Protein AF-A0A1V5F8T9-F1 (afdb_monomer_lite)

Radius of gyration: 28.04 Å; chains: 1; bounding box: 69×60×97 Å

Structure (mmCIF, N/CA/C/O backbone):
data_AF-A0A1V5F8T9-F1
#
_entry.id   AF-A0A1V5F8T9-F1
#
loop_
_atom_site.group_PDB
_atom_site.id
_atom_site.type_symbol
_atom_site.label_atom_id
_atom_site.label_alt_id
_atom_site.label_comp_id
_atom_site.label_asym_id
_atom_site.label_entity_id
_atom_site.label_seq_id
_atom_site.pdbx_PDB_ins_code
_atom_site.Cartn_x
_atom_site.Cartn_y
_atom_site.Cartn_z
_atom_site.occupancy
_atom_site.B_iso_or_equiv
_atom_site.auth_seq_id
_atom_site.auth_comp_id
_atom_site.auth_asym_id
_atom_site.auth_atom_id
_atom_site.pdbx_PDB_model_num
ATOM 1 N N . MET A 1 1 ? 28.424 -32.397 -33.883 1.00 34.91 1 MET A N 1
ATOM 2 C CA . MET A 1 1 ? 29.569 -32.365 -32.938 1.00 34.91 1 MET A CA 1
ATOM 3 C C . MET A 1 1 ? 29.820 -30.960 -32.358 1.00 34.91 1 MET A C 1
ATOM 5 O O . MET A 1 1 ? 30.896 -30.727 -31.831 1.00 34.91 1 MET A O 1
ATOM 9 N N . ALA A 1 2 ? 28.837 -30.046 -32.395 1.00 32.03 2 ALA A N 1
ATOM 10 C CA . ALA A 1 2 ? 28.971 -28.659 -31.922 1.00 32.03 2 ALA A CA 1
ATOM 11 C C . ALA A 1 2 ? 28.186 -28.364 -30.618 1.00 32.03 2 ALA A C 1
ATOM 13 O O . ALA A 1 2 ? 28.112 -27.221 -30.190 1.00 32.03 2 ALA A O 1
ATOM 14 N N . ASP A 1 3 ? 27.638 -29.386 -29.945 1.00 40.97 3 ASP A N 1
ATOM 15 C CA . ASP A 1 3 ? 26.704 -29.214 -28.814 1.00 40.97 3 ASP A CA 1
ATOM 16 C C . ASP A 1 3 ? 27.325 -29.214 -27.409 1.00 40.97 3 ASP A C 1
ATOM 18 O O . ASP A 1 3 ? 26.612 -29.132 -26.406 1.00 40.97 3 ASP A O 1
ATOM 22 N N . GLN A 1 4 ? 28.648 -29.264 -27.279 1.00 45.25 4 GLN A N 1
ATOM 23 C CA . GLN A 1 4 ? 29.296 -29.418 -25.971 1.00 45.25 4 GLN A CA 1
ATOM 24 C C . GLN A 1 4 ? 30.311 -28.320 -25.651 1.00 45.25 4 GLN A C 1
ATOM 26 O O . GLN A 1 4 ? 31.426 -28.594 -25.224 1.00 45.25 4 GLN A O 1
ATOM 31 N N . ILE A 1 5 ? 29.880 -27.060 -25.702 1.00 49.25 5 ILE A N 1
ATOM 32 C CA . ILE A 1 5 ? 30.153 -26.226 -24.526 1.00 49.25 5 ILE A CA 1
ATOM 33 C C . ILE A 1 5 ? 28.976 -26.469 -23.581 1.00 49.25 5 ILE A C 1
ATOM 35 O O . ILE A 1 5 ? 27.895 -25.896 -23.725 1.00 49.25 5 ILE A O 1
ATOM 39 N N . GLY A 1 6 ? 29.138 -27.476 -22.725 1.00 58.47 6 GLY A N 1
ATOM 40 C CA . GLY A 1 6 ? 28.141 -27.859 -21.735 1.00 58.47 6 GLY A CA 1
ATOM 41 C C . GLY A 1 6 ? 28.184 -26.935 -20.522 1.00 58.47 6 GLY A C 1
ATOM 42 O O . GLY A 1 6 ? 29.248 -26.440 -20.151 1.00 58.47 6 GLY A O 1
ATOM 43 N N . GLU A 1 7 ? 27.031 -26.775 -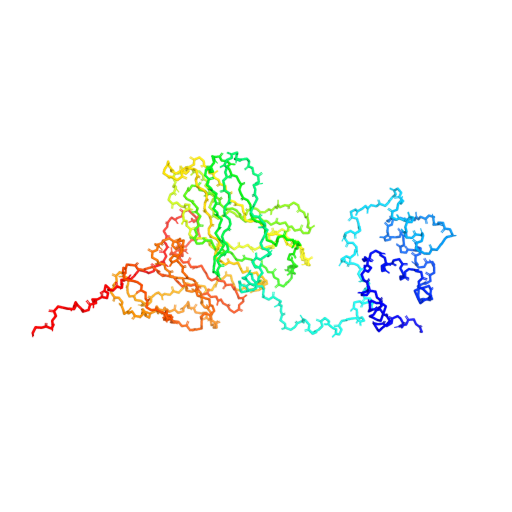19.878 1.00 51.03 7 GLU A N 1
ATOM 44 C CA . GLU A 1 7 ? 26.827 -26.127 -18.574 1.00 51.03 7 GLU A CA 1
ATOM 45 C C . GLU A 1 7 ? 27.917 -26.488 -17.550 1.00 51.03 7 GLU A C 1
ATOM 47 O O . GLU A 1 7 ? 28.400 -25.636 -16.811 1.00 51.03 7 GLU A O 1
ATOM 52 N N . ALA A 1 8 ? 28.378 -27.742 -17.563 1.00 62.59 8 ALA A N 1
ATOM 53 C CA . ALA A 1 8 ? 29.444 -28.233 -16.697 1.00 62.59 8 ALA A CA 1
ATOM 54 C C . ALA A 1 8 ? 30.794 -27.524 -16.910 1.00 62.59 8 ALA A C 1
ATOM 56 O O . ALA A 1 8 ? 31.493 -27.255 -15.938 1.00 62.59 8 ALA A O 1
ATOM 57 N N . TRP A 1 9 ? 31.163 -27.185 -18.151 1.00 72.50 9 TRP A N 1
ATOM 58 C CA . TRP A 1 9 ? 32.393 -26.433 -18.425 1.00 72.50 9 TRP A CA 1
ATOM 59 C C . TRP A 1 9 ? 32.264 -24.989 -17.945 1.00 72.50 9 TRP A C 1
ATOM 61 O O . TRP A 1 9 ? 33.155 -24.498 -17.261 1.00 72.50 9 TRP A O 1
ATOM 71 N N . TYR A 1 10 ? 31.135 -24.338 -18.243 1.00 58.53 10 TYR A N 1
ATOM 72 C CA . TYR A 1 10 ? 30.876 -22.964 -17.811 1.00 58.53 10 TYR A CA 1
ATOM 73 C C . TYR A 1 10 ? 30.866 -22.853 -16.280 1.00 58.53 10 TYR A C 1
ATOM 75 O O . TYR A 1 10 ? 31.574 -22.019 -15.719 1.00 58.53 10 TYR A O 1
ATOM 83 N N . ASN A 1 11 ? 30.165 -23.762 -15.599 1.00 63.69 11 ASN A N 1
ATOM 84 C CA . ASN A 1 11 ? 30.100 -23.809 -14.139 1.00 63.69 11 ASN A CA 1
ATOM 85 C C . ASN A 1 11 ? 31.443 -24.195 -13.507 1.00 63.69 11 ASN A C 1
ATOM 87 O O . ASN A 1 11 ? 31.820 -23.615 -12.494 1.00 63.69 11 ASN A O 1
ATOM 91 N N . SER A 1 12 ? 32.204 -25.117 -14.110 1.00 69.69 12 SER A N 1
ATOM 92 C CA . SER A 1 12 ? 33.562 -25.438 -13.650 1.00 69.69 12 SER A CA 1
ATOM 93 C C . SER A 1 12 ? 34.509 -24.246 -13.804 1.00 69.69 12 SER A C 1
ATOM 95 O O . SER A 1 12 ? 35.347 -24.026 -12.933 1.00 69.69 12 SER A O 1
ATOM 97 N N . HIS A 1 13 ? 34.381 -23.471 -14.885 1.00 66.06 13 HIS A N 1
ATOM 98 C CA . HIS A 1 13 ? 35.216 -22.295 -15.132 1.00 66.06 13 HIS A CA 1
ATOM 99 C C . HIS A 1 13 ? 34.838 -21.142 -14.193 1.00 66.06 13 HIS A C 1
ATOM 101 O O . HIS A 1 13 ? 35.717 -20.521 -13.599 1.00 66.06 13 HIS A O 1
ATOM 107 N N . LEU A 1 14 ? 33.541 -20.910 -13.956 1.00 63.19 14 LEU A N 1
ATOM 108 C CA . LEU A 1 14 ? 33.056 -19.974 -12.934 1.00 63.19 14 LEU A CA 1
ATOM 109 C C . LEU A 1 14 ? 33.507 -20.373 -11.522 1.00 63.19 14 LEU A C 1
ATOM 111 O O . LEU A 1 14 ? 33.959 -19.519 -10.762 1.00 63.19 14 LEU A O 1
ATOM 115 N N . ALA A 1 15 ? 33.466 -21.664 -11.184 1.00 70.00 15 ALA A N 1
ATOM 116 C CA . ALA A 1 15 ? 33.924 -22.162 -9.889 1.00 70.00 15 ALA A CA 1
ATOM 117 C C . ALA A 1 15 ? 35.429 -21.925 -9.671 1.00 70.00 15 ALA A C 1
ATOM 119 O O . ALA A 1 15 ? 35.836 -21.585 -8.562 1.00 70.00 15 ALA A O 1
ATOM 120 N N . THR A 1 16 ? 36.254 -22.014 -10.723 1.00 61.22 16 THR A N 1
ATOM 121 C CA . THR A 1 16 ? 37.677 -21.633 -10.649 1.00 61.22 16 THR A CA 1
ATOM 122 C C . THR A 1 16 ? 37.913 -20.122 -10.524 1.00 61.22 16 THR A C 1
ATOM 124 O O . THR A 1 16 ? 39.005 -19.706 -10.146 1.00 61.22 16 THR A O 1
ATOM 127 N N . LEU A 1 17 ? 36.902 -19.293 -10.802 1.00 57.03 17 LEU A N 1
ATOM 128 C CA . LEU A 1 17 ? 36.974 -17.827 -10.766 1.00 57.03 17 LEU A CA 1
ATOM 129 C C . LEU A 1 17 ? 36.447 -17.210 -9.457 1.00 57.03 17 LEU A C 1
ATOM 131 O O . LEU A 1 17 ? 36.643 -16.014 -9.237 1.00 57.03 17 LEU A O 1
ATOM 135 N N . ASN A 1 18 ? 35.898 -18.018 -8.537 1.00 55.47 18 ASN A N 1
ATOM 136 C CA . ASN A 1 18 ? 35.496 -17.613 -7.177 1.00 55.47 18 ASN A CA 1
ATOM 137 C C . ASN A 1 18 ? 36.656 -17.094 -6.290 1.00 55.47 18 ASN A C 1
ATOM 139 O O . ASN A 1 18 ? 36.441 -16.737 -5.137 1.00 55.47 18 ASN A O 1
ATOM 143 N N . GLY A 1 19 ? 37.879 -16.993 -6.821 1.00 55.19 19 GLY A N 1
ATOM 144 C CA . GLY A 1 19 ? 39.033 -16.352 -6.181 1.00 55.19 19 GLY A CA 1
ATOM 145 C C . GLY A 1 19 ? 39.069 -14.815 -6.259 1.00 55.19 19 GLY A C 1
ATOM 146 O O . GLY A 1 19 ? 40.137 -14.243 -6.063 1.00 55.19 19 GLY A O 1
ATOM 147 N N . GLY A 1 20 ? 37.952 -14.139 -6.564 1.00 49.22 20 GLY A N 1
ATOM 148 C CA . GLY A 1 20 ? 37.847 -12.669 -6.498 1.00 49.22 20 GLY A CA 1
ATOM 149 C C . GLY A 1 20 ? 38.132 -11.901 -7.799 1.00 49.22 20 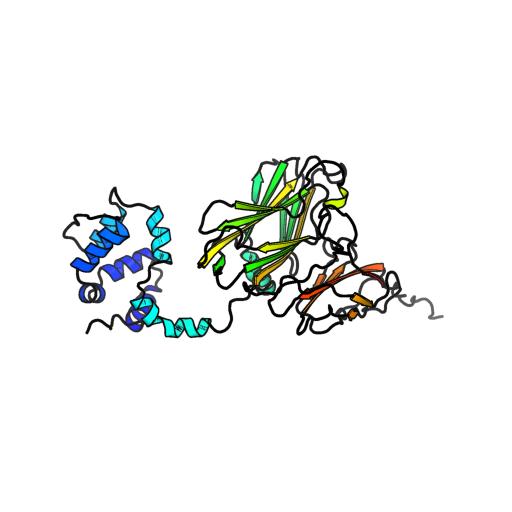GLY A C 1
ATOM 150 O O . GLY A 1 20 ? 38.471 -10.719 -7.753 1.00 49.22 20 GLY A O 1
ATOM 151 N N . GLY A 1 21 ? 38.006 -12.532 -8.970 1.00 58.22 21 GLY A N 1
ATOM 152 C CA . GLY A 1 21 ? 38.133 -11.837 -10.257 1.00 58.22 21 GLY A CA 1
ATOM 153 C C . GLY A 1 21 ? 36.891 -11.006 -10.610 1.00 58.22 21 GLY A C 1
ATOM 154 O O . GLY A 1 21 ? 35.761 -11.450 -10.426 1.00 58.22 21 GLY A O 1
ATOM 155 N N . SER A 1 22 ? 37.068 -9.810 -11.182 1.00 66.44 22 SER A N 1
ATOM 156 C CA . SER A 1 22 ? 35.941 -9.021 -11.704 1.00 66.44 22 SER A CA 1
ATOM 157 C C . SER A 1 22 ? 35.243 -9.738 -12.871 1.00 66.44 22 SER A C 1
ATOM 159 O O . SER A 1 22 ? 35.879 -10.498 -13.613 1.00 66.44 22 SER A O 1
ATOM 161 N N . ARG A 1 23 ? 33.952 -9.454 -13.111 1.00 59.94 23 ARG A N 1
ATOM 162 C CA . ARG A 1 23 ? 33.194 -9.981 -14.273 1.00 59.94 23 ARG A CA 1
ATOM 163 C C . ARG A 1 23 ? 33.935 -9.760 -15.601 1.00 59.94 23 ARG A C 1
ATOM 165 O O . ARG A 1 23 ? 33.949 -10.622 -16.475 1.00 59.94 23 ARG A O 1
ATOM 172 N N . TYR A 1 24 ? 34.644 -8.642 -15.713 1.00 63.19 24 TYR A N 1
ATOM 173 C CA . TYR A 1 24 ? 35.468 -8.314 -16.872 1.00 63.19 24 TYR A CA 1
ATOM 174 C C . TYR A 1 24 ? 36.708 -9.218 -17.021 1.00 63.19 24 TYR A C 1
ATOM 176 O O . TYR A 1 24 ? 37.045 -9.644 -18.126 1.00 63.19 24 TYR A O 1
ATOM 184 N N . SER A 1 25 ? 37.371 -9.579 -15.916 1.00 65.56 25 SER A N 1
ATOM 185 C CA . SER A 1 25 ? 38.487 -10.540 -15.937 1.00 65.56 25 SER A CA 1
ATOM 186 C C . SER A 1 25 ? 38.041 -11.951 -16.349 1.00 65.56 25 SER A C 1
ATOM 188 O O . SER A 1 25 ? 38.754 -12.640 -17.081 1.00 65.56 25 SER A O 1
ATOM 190 N N . THR A 1 26 ? 36.817 -12.329 -15.970 1.00 71.00 26 THR A N 1
ATOM 191 C CA . THR A 1 26 ? 36.171 -13.590 -16.359 1.00 71.00 26 THR A CA 1
ATOM 192 C C . THR A 1 26 ? 35.922 -13.645 -17.865 1.00 71.00 26 THR A C 1
ATOM 194 O O . THR A 1 26 ? 36.357 -14.586 -18.530 1.00 71.00 26 THR A O 1
ATOM 197 N N . LEU A 1 27 ? 35.316 -12.597 -18.434 1.00 74.69 27 LEU A N 1
ATOM 198 C CA . LEU A 1 27 ? 35.087 -12.498 -19.878 1.00 74.69 27 LEU A CA 1
ATOM 199 C C . LEU A 1 27 ? 36.402 -12.586 -20.672 1.00 74.69 27 LEU A C 1
ATOM 201 O O . LEU A 1 27 ? 36.495 -13.324 -21.653 1.00 74.69 27 LEU A O 1
ATOM 205 N N . ARG A 1 28 ? 37.455 -11.901 -20.207 1.00 77.88 28 ARG A N 1
ATOM 206 C CA . ARG A 1 28 ? 38.794 -11.957 -20.821 1.00 77.88 28 ARG A CA 1
ATOM 207 C C . ARG A 1 28 ? 39.386 -13.368 -20.849 1.00 77.88 28 ARG A C 1
ATOM 209 O O . ARG A 1 28 ? 40.049 -13.717 -21.823 1.00 77.88 28 ARG A O 1
ATOM 216 N N . SER A 1 29 ? 39.173 -14.158 -19.796 1.00 75.94 29 SER A N 1
ATOM 217 C CA . SER A 1 29 ? 39.634 -15.550 -19.722 1.00 75.94 29 SER A CA 1
ATOM 218 C C . SER A 1 29 ? 38.899 -16.438 -20.732 1.00 75.94 29 SER A C 1
ATOM 220 O O . SER A 1 29 ? 39.529 -17.206 -21.458 1.00 75.94 29 SER A O 1
ATOM 222 N N . ILE A 1 30 ? 37.579 -16.268 -20.846 1.00 78.12 30 ILE A N 1
ATOM 223 C CA . ILE A 1 30 ? 36.728 -17.051 -21.752 1.00 78.12 30 ILE A CA 1
ATOM 224 C C . ILE A 1 30 ? 37.106 -16.811 -23.216 1.00 78.12 30 ILE A C 1
ATOM 226 O O . ILE A 1 30 ? 37.339 -17.778 -23.942 1.00 78.12 30 ILE A O 1
ATOM 230 N N . LEU A 1 31 ? 37.236 -15.547 -23.635 1.00 82.75 31 LEU A N 1
ATOM 231 C CA . LEU A 1 31 ? 37.517 -15.180 -25.032 1.00 82.75 31 LEU A CA 1
ATOM 232 C C . LEU A 1 31 ? 38.837 -15.759 -25.567 1.00 82.75 31 LEU A C 1
ATOM 234 O O . LEU A 1 31 ? 38.978 -15.949 -26.774 1.00 82.75 31 LEU A O 1
ATOM 238 N N . ASN A 1 32 ? 39.788 -16.054 -24.679 1.00 84.19 32 ASN A N 1
ATOM 239 C CA . ASN A 1 32 ? 41.084 -16.640 -25.020 1.00 84.19 32 ASN A CA 1
ATOM 240 C C . ASN A 1 32 ? 41.187 -18.142 -24.709 1.00 84.19 32 ASN A C 1
ATOM 242 O O . ASN A 1 32 ? 42.241 -18.735 -24.937 1.00 84.19 32 ASN A O 1
ATOM 246 N N . SER A 1 33 ? 40.135 -18.766 -24.177 1.00 83.56 33 SER A N 1
ATOM 247 C CA . SER A 1 33 ? 40.161 -20.194 -23.861 1.00 83.56 33 SER A CA 1
ATOM 248 C C . SER A 1 33 ? 40.207 -21.041 -25.137 1.00 83.56 33 SER A C 1
ATOM 250 O O . SER A 1 33 ? 39.550 -20.733 -26.134 1.00 83.56 33 SER A O 1
ATOM 252 N N . ALA A 1 34 ? 40.967 -22.140 -25.109 1.00 82.88 34 ALA A N 1
ATOM 253 C CA . ALA A 1 34 ? 41.066 -23.062 -26.243 1.00 82.88 34 ALA A CA 1
ATOM 254 C C . ALA A 1 34 ? 39.694 -23.641 -26.631 1.00 82.88 34 ALA A C 1
ATOM 256 O O . ALA A 1 34 ? 39.409 -23.850 -27.807 1.00 82.88 34 ALA A O 1
ATOM 257 N N . GLN A 1 35 ? 38.827 -23.844 -25.641 1.00 79.25 35 GLN A N 1
ATOM 258 C CA . GLN A 1 35 ? 37.468 -24.343 -25.807 1.00 79.25 35 GLN A CA 1
ATOM 259 C C . GLN A 1 35 ? 36.589 -23.344 -26.564 1.00 79.25 35 GLN A C 1
ATOM 261 O O . GLN A 1 35 ? 35.910 -23.731 -27.511 1.00 79.25 35 GLN A O 1
ATOM 266 N N . PHE A 1 36 ? 36.642 -22.056 -26.212 1.00 79.00 36 PHE A N 1
ATOM 267 C CA . PHE A 1 36 ? 35.903 -21.020 -26.936 1.00 79.00 36 PHE A CA 1
ATOM 268 C C . PHE A 1 36 ? 36.432 -20.828 -28.363 1.00 79.00 36 PHE A C 1
ATOM 270 O O . PHE A 1 36 ? 35.653 -20.674 -29.305 1.00 79.00 36 PHE A O 1
ATOM 277 N N . LEU A 1 37 ? 37.756 -20.888 -28.541 1.00 82.12 37 LEU A N 1
ATOM 278 C CA . LEU A 1 37 ? 38.391 -20.827 -29.860 1.00 82.12 37 LEU A CA 1
ATOM 279 C C . LEU A 1 37 ? 37.971 -21.990 -30.766 1.00 82.12 37 LEU A C 1
ATOM 281 O O . LEU A 1 37 ? 37.779 -21.778 -31.961 1.00 82.12 37 LEU A O 1
ATOM 285 N N . ALA A 1 38 ? 37.814 -23.189 -30.204 1.00 81.50 38 ALA A N 1
ATOM 286 C CA . ALA A 1 38 ? 37.376 -24.372 -30.937 1.00 81.50 38 ALA A CA 1
ATOM 287 C C . ALA A 1 38 ? 35.872 -24.363 -31.251 1.00 81.50 38 ALA A C 1
ATOM 289 O O . ALA A 1 38 ? 35.468 -24.858 -32.299 1.00 81.50 38 ALA A O 1
ATOM 290 N N . ALA A 1 39 ? 35.048 -23.822 -30.351 1.00 75.81 39 ALA A N 1
ATOM 291 C CA . ALA A 1 39 ? 33.594 -23.877 -30.480 1.00 75.81 39 ALA A CA 1
ATOM 292 C C . ALA A 1 39 ? 33.003 -22.767 -31.348 1.00 75.81 39 ALA A C 1
ATOM 294 O O . ALA A 1 39 ? 32.009 -22.996 -32.026 1.00 75.81 39 ALA A O 1
ATOM 295 N N . VAL A 1 40 ? 33.595 -21.574 -31.316 1.00 80.00 40 VAL A N 1
ATOM 296 C CA . VAL A 1 40 ? 33.137 -20.440 -32.120 1.00 80.00 40 VAL A CA 1
ATOM 297 C C . VAL A 1 40 ? 34.177 -20.217 -33.206 1.00 80.00 40 VAL A C 1
ATOM 299 O O . VAL A 1 40 ? 35.293 -19.838 -32.865 1.00 80.00 40 VAL A O 1
ATOM 302 N N . PRO A 1 41 ? 33.889 -20.453 -34.491 1.00 89.19 41 PRO A N 1
ATOM 303 C CA . PRO A 1 41 ? 34.790 -20.110 -35.585 1.00 89.19 41 PRO A CA 1
ATOM 304 C C . PRO A 1 41 ? 35.147 -18.616 -35.608 1.00 89.19 41 PRO A C 1
ATOM 306 O O . PRO A 1 41 ? 34.357 -17.753 -35.228 1.00 89.19 41 PRO A O 1
ATOM 309 N N . THR A 1 42 ? 36.358 -18.276 -36.060 1.00 86.75 42 THR A N 1
ATOM 310 C CA . THR A 1 42 ? 36.833 -16.877 -36.036 1.00 86.75 42 THR A CA 1
ATOM 311 C C . THR A 1 42 ? 35.963 -15.952 -36.885 1.00 86.75 42 THR A C 1
ATOM 313 O O . THR A 1 42 ? 35.693 -14.834 -36.468 1.00 86.75 42 THR A O 1
ATOM 316 N N . ASN A 1 43 ? 35.469 -16.408 -38.033 1.00 86.62 43 ASN A N 1
ATOM 317 C CA . ASN A 1 43 ? 34.551 -15.645 -38.880 1.00 86.62 43 ASN A CA 1
ATOM 318 C C . ASN A 1 43 ? 33.210 -15.344 -38.189 1.00 86.62 43 ASN A C 1
ATOM 320 O O . ASN A 1 43 ? 32.705 -14.236 -38.333 1.00 86.62 43 ASN A O 1
ATOM 324 N N . GLU A 1 44 ? 32.659 -16.281 -37.415 1.00 85.06 44 GLU A N 1
ATOM 325 C CA . GLU A 1 44 ? 31.428 -16.051 -36.645 1.00 85.06 44 GLU A CA 1
ATOM 326 C C . GLU A 1 44 ? 31.657 -15.043 -35.520 1.00 85.06 44 GLU A C 1
ATOM 328 O O . GLU A 1 44 ? 30.861 -14.127 -35.327 1.00 85.06 44 GLU A O 1
ATOM 333 N N . TYR A 1 45 ? 32.796 -15.152 -34.834 1.00 88.75 45 TYR A N 1
ATOM 334 C CA . TYR A 1 45 ? 33.184 -14.197 -33.803 1.00 88.75 45 TYR A CA 1
ATOM 335 C C . TYR A 1 45 ? 33.356 -12.771 -34.354 1.00 88.75 45 TYR A C 1
ATOM 337 O O . TYR A 1 45 ? 32.850 -11.814 -33.771 1.00 88.75 45 TYR A O 1
ATOM 345 N N . LEU A 1 46 ? 34.024 -12.616 -35.502 1.00 89.06 46 LEU A N 1
ATOM 346 C CA . LEU A 1 46 ? 34.155 -11.312 -36.161 1.00 89.06 46 LEU A CA 1
ATOM 347 C C . LEU A 1 46 ? 32.806 -10.796 -36.680 1.00 89.06 46 LEU A C 1
ATOM 349 O O . LEU A 1 46 ? 32.527 -9.605 -36.570 1.00 89.06 46 LEU A O 1
ATOM 353 N N . GLY A 1 47 ? 31.945 -11.688 -37.181 1.00 84.12 47 GLY A N 1
ATOM 354 C CA . GLY A 1 47 ? 30.574 -11.358 -37.565 1.00 84.12 47 GLY A CA 1
ATOM 355 C C . GLY A 1 47 ? 29.761 -10.813 -36.391 1.00 84.12 47 GLY A C 1
ATOM 356 O O . GLY A 1 47 ? 29.085 -9.797 -36.541 1.00 84.12 47 GLY A O 1
ATOM 357 N N . TYR A 1 48 ? 29.892 -11.420 -35.208 1.00 82.38 48 TYR A N 1
ATOM 358 C CA . TYR A 1 48 ? 29.301 -10.910 -33.972 1.00 82.38 48 TYR A CA 1
ATOM 359 C C . TYR A 1 48 ? 29.846 -9.524 -33.610 1.00 82.38 48 TYR A C 1
ATOM 361 O O . TYR A 1 48 ? 29.063 -8.612 -33.365 1.00 82.38 48 TYR A O 1
ATOM 369 N N . LEU A 1 49 ? 31.166 -9.317 -33.622 1.00 83.88 49 LEU A N 1
ATOM 370 C CA . LEU A 1 49 ? 31.730 -8.001 -33.307 1.00 83.88 49 LEU A CA 1
ATOM 371 C C . LEU A 1 49 ? 31.235 -6.914 -34.276 1.00 83.88 49 LEU A C 1
ATOM 373 O O . LEU A 1 49 ? 30.849 -5.836 -33.836 1.00 83.88 49 LEU A O 1
ATOM 377 N N . SER A 1 50 ? 31.179 -7.194 -35.579 1.00 84.31 50 SER A N 1
ATOM 378 C CA . SER A 1 50 ? 30.665 -6.234 -36.562 1.00 84.31 50 SER A CA 1
ATOM 379 C C . SER A 1 50 ? 29.170 -5.983 -36.397 1.00 84.31 50 SER A C 1
ATOM 381 O O . SER A 1 50 ? 28.746 -4.852 -36.182 1.00 84.31 50 SER A O 1
ATOM 383 N N . ALA A 1 51 ? 28.350 -7.031 -36.459 1.00 78.38 51 ALA A N 1
ATOM 384 C CA . ALA A 1 51 ? 26.900 -6.874 -36.478 1.00 78.38 51 ALA A CA 1
ATOM 385 C C . ALA A 1 51 ? 26.334 -6.461 -35.115 1.00 78.38 51 ALA A C 1
ATOM 387 O O . ALA A 1 51 ? 25.375 -5.696 -35.048 1.00 78.38 51 ALA A O 1
ATOM 388 N N . LYS A 1 52 ? 26.907 -6.990 -34.028 1.00 75.12 52 LYS A N 1
ATOM 389 C CA . LYS A 1 52 ? 26.326 -6.903 -32.687 1.00 75.12 52 LYS A CA 1
ATOM 390 C C . LYS A 1 52 ? 27.106 -6.026 -31.708 1.00 75.12 52 LYS A C 1
ATOM 392 O O . LYS A 1 52 ? 26.512 -5.618 -30.715 1.00 75.12 52 LYS A O 1
ATOM 397 N N . VAL A 1 53 ? 28.373 -5.693 -31.958 1.00 78.00 53 VAL A N 1
ATOM 398 C CA . VAL A 1 53 ? 29.121 -4.756 -31.091 1.00 78.00 53 VAL A CA 1
ATOM 399 C C . VAL A 1 53 ? 29.291 -3.390 -31.751 1.00 78.00 53 VAL A C 1
ATOM 401 O O . VAL A 1 53 ? 29.128 -2.379 -31.083 1.00 78.00 53 VAL A O 1
ATOM 404 N N . LEU A 1 54 ? 29.554 -3.351 -33.058 1.00 80.50 54 LEU A N 1
ATOM 405 C CA . LEU A 1 54 ? 29.834 -2.115 -33.802 1.00 80.50 54 LEU A CA 1
ATOM 406 C C . LEU A 1 54 ? 28.674 -1.648 -34.697 1.00 80.50 54 LEU A C 1
ATOM 408 O O . LEU A 1 54 ? 28.806 -0.639 -35.379 1.00 80.50 54 LEU A O 1
ATOM 412 N N . ASN A 1 55 ? 27.552 -2.382 -34.721 1.00 80.56 55 ASN A N 1
ATOM 413 C CA . ASN A 1 55 ? 26.373 -2.112 -35.562 1.00 80.56 55 ASN A CA 1
ATOM 414 C C . ASN A 1 55 ? 26.700 -1.866 -37.049 1.00 80.56 55 ASN A C 1
ATOM 416 O O . ASN A 1 55 ? 26.003 -1.127 -37.744 1.00 80.56 55 ASN A O 1
ATOM 420 N N . GLY A 1 56 ? 27.749 -2.506 -37.562 1.00 81.44 56 GLY A N 1
ATOM 421 C CA . GLY A 1 56 ? 28.219 -2.282 -38.919 1.00 81.44 56 GLY A CA 1
ATOM 422 C C . GLY A 1 56 ? 29.452 -3.110 -39.280 1.00 81.44 56 GLY A C 1
ATOM 423 O O . GLY A 1 56 ? 30.129 -3.670 -38.413 1.00 81.44 56 GLY A O 1
ATOM 424 N N . PRO A 1 57 ? 29.755 -3.238 -40.581 1.00 84.44 57 PRO A N 1
ATOM 425 C CA . PRO A 1 57 ? 30.956 -3.926 -41.029 1.00 84.44 57 PRO A CA 1
ATOM 426 C C . PRO A 1 57 ? 32.202 -3.197 -40.514 1.00 84.44 57 PRO A C 1
ATOM 428 O O . PRO A 1 57 ? 32.345 -1.993 -40.696 1.00 84.44 57 PRO A O 1
ATOM 431 N N . ALA A 1 58 ? 33.126 -3.943 -39.909 1.00 86.19 58 ALA A N 1
ATOM 432 C CA . ALA A 1 58 ? 34.372 -3.407 -39.378 1.00 86.19 58 ALA A CA 1
ATOM 433 C C . ALA A 1 58 ? 35.548 -4.308 -39.763 1.00 86.19 58 ALA A C 1
ATOM 435 O O . ALA A 1 58 ? 35.432 -5.534 -39.805 1.00 86.19 58 ALA A O 1
ATOM 436 N N . SER A 1 59 ? 36.697 -3.694 -40.047 1.00 90.12 59 SER A N 1
ATOM 437 C CA . SER A 1 59 ? 37.943 -4.424 -40.276 1.00 90.12 59 SER A CA 1
ATOM 438 C C . SER A 1 59 ? 38.649 -4.638 -38.945 1.00 90.12 59 SER A C 1
ATOM 440 O O . SER A 1 59 ? 39.122 -3.683 -38.335 1.00 90.12 59 SER A O 1
ATOM 442 N N . PHE A 1 60 ? 38.773 -5.892 -38.519 1.00 88.94 60 PHE A N 1
ATOM 443 C CA . PHE A 1 60 ? 39.426 -6.216 -37.256 1.00 88.94 60 PHE A CA 1
ATOM 444 C C . PHE A 1 60 ? 40.929 -6.445 -37.427 1.00 88.94 60 PHE A C 1
ATOM 446 O O . PHE A 1 60 ? 41.354 -7.068 -38.405 1.00 88.94 60 PHE A O 1
ATOM 453 N N . PRO A 1 61 ? 41.754 -6.014 -36.458 1.00 86.19 61 PRO A N 1
ATOM 454 C CA . PRO A 1 61 ? 43.162 -6.376 -36.440 1.00 86.19 61 PRO A CA 1
ATOM 455 C C . PRO A 1 61 ? 43.334 -7.898 -36.301 1.00 86.19 61 PRO A C 1
ATOM 457 O O . PRO A 1 61 ? 42.566 -8.577 -35.608 1.00 86.19 61 PRO A O 1
ATOM 460 N N . ASN A 1 62 ? 44.374 -8.447 -36.938 1.00 90.38 62 ASN A N 1
ATOM 461 C CA . ASN A 1 62 ? 44.736 -9.863 -36.816 1.00 90.38 62 ASN A CA 1
ATOM 462 C C . ASN A 1 62 ? 45.467 -10.123 -35.486 1.00 90.38 62 ASN A C 1
ATOM 464 O O . ASN A 1 62 ? 46.681 -10.309 -35.440 1.00 90.38 62 ASN A O 1
ATOM 468 N N . VAL A 1 63 ? 44.714 -10.050 -34.391 1.00 89.69 63 VAL A N 1
ATOM 469 C CA . VAL A 1 63 ? 45.173 -10.211 -33.006 1.00 89.69 63 VAL A CA 1
ATOM 470 C C . VAL A 1 63 ? 44.280 -11.216 -32.272 1.00 89.69 63 VAL A C 1
ATOM 472 O O . VAL A 1 63 ? 43.323 -11.741 -32.838 1.00 89.69 63 VAL A O 1
ATOM 475 N N . SER A 1 64 ? 44.588 -11.509 -31.004 1.00 89.19 64 SER A N 1
ATOM 476 C CA . SER A 1 64 ? 43.766 -12.414 -30.186 1.00 89.19 64 SER A CA 1
ATOM 477 C C . SER A 1 64 ? 42.304 -11.954 -30.107 1.00 89.19 64 SER A C 1
ATOM 479 O O . SER A 1 64 ? 42.029 -10.755 -30.171 1.00 89.19 64 SER A O 1
ATOM 481 N N . ARG A 1 65 ? 41.359 -12.878 -29.888 1.00 86.69 65 ARG A N 1
ATOM 482 C CA . ARG A 1 65 ? 39.930 -12.535 -29.763 1.00 86.69 65 ARG A CA 1
ATOM 483 C C . ARG A 1 65 ? 39.656 -11.541 -28.650 1.00 86.69 65 ARG A C 1
ATOM 485 O O . ARG A 1 65 ? 38.875 -10.614 -28.847 1.00 86.69 65 ARG A O 1
ATOM 492 N N . ARG A 1 66 ? 40.343 -11.682 -27.514 1.00 85.88 66 ARG A N 1
ATOM 493 C CA . ARG A 1 66 ? 40.318 -10.679 -26.447 1.00 85.88 66 ARG A CA 1
ATOM 494 C C . ARG A 1 66 ? 40.707 -9.299 -26.973 1.00 85.88 66 ARG A C 1
ATOM 496 O O . ARG A 1 66 ? 39.985 -8.340 -26.737 1.00 85.88 66 ARG A O 1
ATOM 503 N N . SER A 1 67 ? 41.827 -9.204 -27.686 1.00 85.56 67 SER A N 1
ATOM 504 C CA . SER A 1 67 ? 42.307 -7.937 -28.243 1.00 85.56 67 SER A CA 1
ATOM 505 C C . SER A 1 67 ? 41.362 -7.381 -29.313 1.00 85.56 67 SER A C 1
ATOM 507 O O . SER A 1 67 ? 41.221 -6.171 -29.410 1.00 85.56 67 SER A O 1
ATOM 509 N N . GLN A 1 68 ? 40.673 -8.236 -30.075 1.00 88.44 68 GLN A N 1
ATOM 510 C CA . GLN A 1 68 ? 39.627 -7.823 -31.019 1.00 88.44 68 GLN A CA 1
ATOM 511 C C . GLN A 1 68 ? 38.379 -7.283 -30.300 1.00 88.44 68 GLN A C 1
ATOM 513 O O . GLN A 1 68 ? 37.825 -6.283 -30.740 1.00 88.44 68 GLN A O 1
ATOM 518 N N . TYR A 1 69 ? 37.970 -7.891 -29.179 1.00 84.56 69 TYR A N 1
ATOM 519 C CA . TYR A 1 69 ? 36.869 -7.389 -28.343 1.00 84.56 69 TYR A CA 1
ATOM 520 C C . TYR A 1 69 ? 37.217 -6.036 -27.721 1.00 84.56 69 TYR A C 1
ATOM 522 O O . TYR A 1 69 ? 36.447 -5.089 -27.802 1.00 84.56 69 TYR A O 1
ATOM 530 N N . GLU A 1 70 ? 38.408 -5.933 -27.125 1.00 83.69 70 GLU A N 1
ATOM 531 C CA . GLU A 1 70 ? 38.908 -4.690 -26.532 1.00 83.69 70 GLU A CA 1
ATOM 532 C C . GLU A 1 70 ? 39.067 -3.596 -27.592 1.00 83.69 70 GLU A C 1
ATOM 534 O O . GLU A 1 70 ? 38.740 -2.445 -27.326 1.00 83.69 70 GLU A O 1
ATOM 539 N N . TRP A 1 71 ? 39.514 -3.944 -28.800 1.00 90.31 71 TRP A N 1
ATOM 540 C CA . TRP A 1 71 ? 39.543 -3.014 -29.925 1.00 90.31 71 TRP A CA 1
ATOM 541 C C . TRP A 1 71 ? 38.136 -2.545 -30.306 1.00 90.31 71 TRP A C 1
ATOM 543 O O . TRP A 1 71 ? 37.936 -1.346 -30.456 1.00 90.31 71 TRP A O 1
ATOM 553 N N . ALA A 1 72 ? 37.158 -3.455 -30.390 1.00 85.12 72 ALA A N 1
ATOM 554 C CA . ALA A 1 72 ? 35.777 -3.107 -30.719 1.00 85.12 72 ALA A CA 1
ATOM 555 C C . ALA A 1 72 ? 35.163 -2.152 -29.682 1.00 85.12 72 ALA A C 1
ATOM 557 O O . ALA A 1 72 ? 34.551 -1.169 -30.068 1.00 85.12 72 ALA A O 1
ATOM 558 N N . LEU A 1 73 ? 35.400 -2.366 -28.383 1.00 80.56 73 LEU A N 1
ATOM 559 C CA . LEU A 1 73 ? 34.924 -1.462 -27.323 1.00 80.56 73 LEU A CA 1
ATOM 560 C C . LEU A 1 73 ? 35.541 -0.054 -27.372 1.00 80.56 73 LEU A C 1
ATOM 562 O O . LEU A 1 73 ? 34.990 0.872 -26.792 1.00 80.56 73 LEU A O 1
ATOM 566 N N . ASN A 1 74 ? 36.703 0.103 -28.007 1.00 81.69 74 ASN A N 1
ATOM 567 C CA . ASN A 1 74 ? 37.387 1.391 -28.150 1.00 81.69 74 ASN A CA 1
ATOM 568 C C . ASN A 1 74 ? 37.277 1.956 -29.576 1.00 81.69 74 ASN A C 1
ATOM 570 O O . ASN A 1 74 ? 37.953 2.932 -29.905 1.00 81.69 74 ASN A O 1
ATOM 574 N N . HIS A 1 75 ? 36.490 1.321 -30.447 1.00 86.00 75 HIS A N 1
ATOM 575 C CA . HIS A 1 75 ? 36.290 1.789 -31.811 1.00 86.00 75 HIS A CA 1
ATOM 576 C C . HIS A 1 75 ? 35.449 3.069 -31.810 1.00 86.00 75 HIS A C 1
ATOM 578 O O . HIS A 1 75 ? 34.560 3.217 -30.981 1.00 86.00 75 HIS A O 1
ATOM 584 N N . ALA A 1 76 ? 35.690 3.984 -32.752 1.00 83.06 76 ALA A N 1
ATOM 585 C CA . ALA A 1 76 ? 34.946 5.249 -32.813 1.00 83.06 76 ALA A CA 1
ATOM 586 C C . ALA A 1 76 ? 33.435 5.049 -33.042 1.00 83.06 76 ALA A C 1
ATOM 588 O O . ALA A 1 76 ? 32.637 5.863 -32.593 1.00 83.06 76 ALA A O 1
ATOM 589 N N . ASP A 1 77 ? 33.065 3.943 -33.692 1.00 79.44 77 ASP A N 1
ATOM 590 C CA . ASP A 1 77 ? 31.669 3.558 -33.941 1.00 79.44 77 ASP A CA 1
ATOM 591 C C . ASP A 1 77 ? 31.061 2.717 -32.800 1.00 79.44 77 ASP A C 1
ATOM 593 O O . ASP A 1 77 ? 29.957 2.192 -32.933 1.00 79.44 77 ASP A O 1
ATOM 597 N N . PHE A 1 78 ? 31.786 2.526 -31.692 1.00 78.44 78 PHE A N 1
ATOM 598 C CA . PHE A 1 78 ? 31.243 1.849 -30.521 1.00 78.44 78 PHE A CA 1
ATOM 599 C C . PHE A 1 78 ? 30.259 2.766 -29.793 1.00 78.44 78 PHE A C 1
ATOM 601 O O . PHE A 1 78 ? 30.637 3.789 -29.225 1.00 78.44 78 PHE A O 1
ATOM 608 N N . ASP A 1 79 ? 28.996 2.359 -29.793 1.00 66.50 79 ASP A N 1
ATOM 609 C CA . ASP A 1 79 ? 27.919 3.042 -29.091 1.00 66.50 79 ASP A CA 1
ATOM 610 C C . ASP A 1 79 ? 27.727 2.437 -27.689 1.00 66.50 79 ASP A C 1
ATOM 612 O O . ASP A 1 79 ? 27.301 1.286 -27.537 1.00 66.50 79 ASP A O 1
ATOM 616 N N . ALA A 1 80 ? 28.067 3.214 -26.657 1.00 55.78 80 ALA A N 1
ATOM 617 C CA . ALA A 1 80 ? 28.034 2.785 -25.261 1.00 55.78 80 ALA A CA 1
ATOM 618 C C . ALA A 1 80 ? 26.617 2.432 -24.769 1.00 55.78 80 ALA A C 1
ATOM 620 O O . ALA A 1 80 ? 26.484 1.555 -23.908 1.00 55.78 80 ALA A O 1
ATOM 621 N N . ASP A 1 81 ? 25.576 3.019 -25.368 1.00 49.94 81 ASP A N 1
ATOM 622 C CA . ASP A 1 81 ? 24.174 2.777 -25.003 1.00 49.94 81 ASP A CA 1
ATOM 623 C C . ASP A 1 81 ? 23.724 1.345 -25.373 1.00 49.94 81 ASP A C 1
ATOM 625 O O . ASP A 1 81 ? 22.798 0.785 -24.784 1.00 49.94 81 ASP A O 1
ATOM 629 N N . ASN A 1 82 ? 24.439 0.672 -26.285 1.00 52.62 82 ASN A N 1
ATOM 630 C CA . ASN A 1 82 ? 24.141 -0.703 -26.697 1.00 52.62 82 ASN A CA 1
ATOM 631 C C . ASN A 1 82 ? 24.689 -1.785 -25.743 1.00 52.62 82 ASN A C 1
ATOM 633 O O . ASN A 1 82 ? 24.198 -2.920 -25.767 1.00 52.62 82 ASN A O 1
ATOM 637 N N . LEU A 1 83 ? 25.691 -1.487 -24.903 1.00 46.50 83 LEU A N 1
ATOM 638 C CA . LEU A 1 83 ? 26.302 -2.501 -24.028 1.00 46.50 83 LEU A CA 1
ATOM 639 C C . LEU A 1 83 ? 25.363 -2.907 -22.878 1.00 46.50 83 LEU A C 1
ATOM 641 O O . LEU A 1 83 ? 25.312 -4.082 -22.510 1.00 46.50 83 LEU A O 1
ATOM 645 N N . GLN A 1 84 ? 24.600 -1.948 -22.341 1.00 46.88 84 GLN A N 1
ATOM 646 C CA . GLN A 1 84 ? 23.605 -2.191 -21.290 1.00 46.88 84 GLN A CA 1
ATOM 647 C C . GLN A 1 84 ? 22.388 -2.962 -21.820 1.00 46.88 84 GLN A C 1
ATOM 649 O O . GLN A 1 84 ? 21.915 -3.872 -21.148 1.00 46.88 84 GLN A O 1
ATOM 654 N N . TYR A 1 85 ? 21.951 -2.670 -23.049 1.00 39.84 85 TYR A N 1
ATOM 655 C CA . TYR A 1 85 ? 20.804 -3.318 -23.695 1.00 39.84 85 TYR A CA 1
ATOM 656 C C . TYR A 1 85 ? 21.077 -4.778 -24.114 1.00 39.84 85 TYR A C 1
ATOM 658 O O . TYR A 1 85 ? 20.213 -5.646 -24.003 1.00 39.84 85 TYR A O 1
ATOM 666 N N . ARG A 1 86 ? 22.290 -5.097 -24.591 1.00 46.12 86 ARG A N 1
ATOM 667 C CA . ARG A 1 86 ? 22.581 -6.415 -25.202 1.00 46.12 86 ARG A CA 1
ATOM 668 C C . ARG A 1 86 ? 23.088 -7.474 -24.230 1.00 46.12 86 ARG A C 1
ATOM 670 O O . ARG A 1 86 ? 22.891 -8.658 -24.485 1.00 46.12 86 ARG A O 1
ATOM 677 N N . LEU A 1 87 ? 23.690 -7.077 -23.106 1.00 43.75 87 LEU A N 1
ATOM 678 C CA . LEU A 1 87 ? 24.056 -8.018 -22.037 1.00 43.75 87 LEU A CA 1
ATOM 679 C C . LEU A 1 87 ? 22.829 -8.616 -21.327 1.00 43.75 87 LEU A C 1
ATOM 681 O O . LEU A 1 87 ? 22.949 -9.676 -20.716 1.00 43.75 87 LEU A O 1
ATOM 685 N N . THR A 1 88 ? 21.672 -7.957 -21.404 1.00 42.91 88 THR A N 1
ATOM 686 C CA . THR A 1 88 ? 20.437 -8.368 -20.725 1.00 42.91 88 THR A CA 1
ATOM 687 C C . THR A 1 88 ? 19.420 -9.049 -21.642 1.00 42.91 88 THR A C 1
ATOM 689 O O . THR A 1 88 ? 18.649 -9.862 -21.135 1.00 42.91 88 THR A O 1
ATOM 692 N N . CYS A 1 89 ? 19.430 -8.783 -22.957 1.00 36.94 89 CYS A N 1
ATOM 693 C CA . CYS A 1 89 ? 18.306 -9.157 -23.830 1.00 36.94 89 CYS A CA 1
ATOM 694 C C . CYS A 1 89 ? 18.609 -10.157 -24.963 1.00 36.94 89 CYS A C 1
ATOM 696 O O . CYS A 1 89 ? 17.675 -10.782 -25.452 1.00 36.94 89 CYS A O 1
ATOM 698 N N . ASP A 1 90 ? 19.867 -10.369 -25.368 1.00 42.41 90 ASP A N 1
ATOM 699 C CA . ASP A 1 90 ? 20.201 -11.199 -26.546 1.00 42.41 90 ASP A CA 1
ATOM 700 C C . ASP A 1 90 ? 21.086 -12.404 -26.153 1.00 42.41 90 ASP A C 1
ATOM 702 O O . ASP A 1 90 ? 22.239 -12.544 -26.570 1.00 42.41 90 ASP A O 1
ATOM 706 N N . VAL A 1 91 ? 20.542 -13.317 -25.338 1.00 43.16 91 VAL A N 1
ATOM 707 C CA . VAL A 1 91 ? 21.029 -14.707 -25.312 1.00 43.16 91 VAL A CA 1
ATOM 708 C C . VAL A 1 91 ? 20.341 -15.430 -26.478 1.00 43.16 91 VAL A C 1
ATOM 710 O O . VAL A 1 91 ? 19.113 -15.468 -26.499 1.00 43.16 91 VAL A O 1
ATOM 713 N N . PRO A 1 92 ? 21.081 -15.979 -27.463 1.00 44.22 92 PRO A N 1
ATOM 714 C CA . PRO A 1 92 ? 20.488 -16.663 -28.610 1.00 44.22 92 PRO A CA 1
ATOM 715 C C . PRO A 1 92 ? 19.456 -17.712 -28.188 1.00 44.22 92 PRO A C 1
ATOM 717 O O . PRO A 1 92 ? 19.707 -18.475 -27.260 1.00 44.22 92 PRO A O 1
ATOM 720 N N . GLU A 1 93 ? 18.344 -17.806 -28.915 1.00 36.84 93 GLU A N 1
ATOM 721 C CA . GLU A 1 93 ? 17.235 -18.748 -28.679 1.00 36.84 93 GLU A CA 1
ATOM 722 C C . GLU A 1 93 ? 17.718 -20.207 -28.503 1.00 36.84 93 GLU A C 1
ATOM 724 O O . GLU A 1 93 ? 17.249 -20.929 -27.631 1.00 36.84 93 GLU A O 1
ATOM 729 N N . ALA A 1 94 ? 18.789 -20.596 -29.207 1.00 36.38 94 ALA A N 1
ATOM 730 C CA . ALA A 1 94 ? 19.443 -21.903 -29.072 1.00 36.38 94 ALA A CA 1
ATOM 731 C C . ALA A 1 94 ? 20.145 -22.147 -27.712 1.00 36.38 94 ALA A C 1
ATOM 733 O O . ALA A 1 94 ? 20.339 -23.292 -27.306 1.00 36.38 94 ALA A O 1
ATOM 734 N N . LEU A 1 95 ? 20.552 -21.092 -26.999 1.00 35.47 95 LEU A N 1
ATOM 735 C CA . LEU A 1 95 ? 21.029 -21.160 -25.613 1.00 35.47 95 LEU A CA 1
ATOM 736 C C . LEU A 1 95 ? 19.847 -21.131 -24.633 1.00 35.47 95 LEU A C 1
ATOM 738 O O . LEU A 1 95 ? 19.874 -21.853 -23.640 1.00 35.47 95 LEU A O 1
ATOM 742 N N . THR A 1 96 ? 18.790 -20.379 -24.938 1.00 39.47 96 THR A N 1
ATOM 743 C CA . THR A 1 96 ? 17.545 -20.333 -24.154 1.00 39.47 96 THR A CA 1
ATOM 744 C C . THR A 1 96 ? 16.860 -21.704 -24.094 1.00 39.47 96 THR A C 1
ATOM 746 O O . THR A 1 96 ? 16.520 -22.173 -23.006 1.00 39.47 96 THR A O 1
ATOM 749 N N . ASP A 1 97 ? 16.781 -22.417 -25.219 1.00 38.53 97 ASP A N 1
ATOM 750 C CA . ASP A 1 97 ? 16.242 -23.781 -25.292 1.00 38.53 97 ASP A CA 1
ATOM 751 C C . ASP A 1 97 ? 17.104 -24.794 -24.531 1.00 38.53 97 ASP A C 1
ATOM 753 O O . ASP A 1 97 ? 16.583 -25.706 -23.889 1.00 38.53 97 ASP A O 1
ATOM 757 N N . LYS A 1 98 ? 18.427 -24.602 -24.517 1.00 37.97 98 LYS A N 1
ATOM 758 C CA . LYS A 1 98 ? 19.383 -25.488 -23.836 1.00 37.97 98 LYS A CA 1
ATOM 759 C C . LYS A 1 98 ? 19.336 -25.381 -22.304 1.00 37.97 98 LYS A C 1
ATOM 761 O O . LYS A 1 98 ? 19.667 -26.351 -21.627 1.00 37.97 98 LYS A O 1
ATOM 766 N N . TYR A 1 99 ? 18.912 -24.238 -21.757 1.00 37.44 99 TYR A N 1
ATOM 767 C CA . TYR A 1 99 ? 18.825 -23.977 -20.308 1.00 37.44 99 TYR A CA 1
ATOM 768 C C . TYR A 1 99 ? 17.381 -23.881 -19.773 1.00 37.44 99 TYR A C 1
ATOM 770 O O . TYR A 1 99 ? 17.161 -23.695 -18.573 1.00 37.44 99 TYR A O 1
ATOM 778 N N . SER A 1 100 ? 16.387 -24.077 -20.642 1.00 34.53 100 SER A N 1
ATOM 779 C CA . SER A 1 100 ? 14.948 -24.026 -20.345 1.00 34.53 100 SER A CA 1
ATOM 780 C C . SER A 1 100 ? 14.486 -25.012 -19.255 1.00 34.53 100 SER A C 1
ATOM 782 O O . SER A 1 100 ? 13.554 -24.710 -18.508 1.00 34.53 100 SER A O 1
ATOM 784 N N . LEU A 1 101 ? 15.190 -26.136 -19.064 1.00 31.80 101 LEU A N 1
ATOM 785 C CA . LEU A 1 101 ? 14.904 -27.121 -18.008 1.00 31.80 101 LEU A CA 1
ATOM 786 C C . LEU A 1 101 ? 15.108 -26.585 -16.579 1.00 31.80 101 LEU A C 1
ATOM 788 O O . LEU A 1 101 ? 14.542 -27.141 -15.642 1.00 31.80 101 LEU A O 1
ATOM 792 N N . ARG A 1 102 ? 15.866 -25.494 -16.394 1.00 38.56 102 ARG A N 1
ATOM 793 C CA . ARG A 1 102 ? 16.000 -24.819 -15.089 1.00 38.56 102 ARG A CA 1
ATOM 794 C C . ARG A 1 102 ? 15.044 -23.641 -14.904 1.00 38.56 102 ARG A C 1
ATOM 796 O O . ARG A 1 102 ? 14.689 -23.345 -13.770 1.00 38.56 102 ARG A O 1
ATOM 803 N N . LEU A 1 103 ? 14.574 -23.020 -15.987 1.00 35.38 103 LEU A N 1
ATOM 804 C CA . LEU A 1 103 ? 13.536 -21.981 -15.927 1.00 35.38 103 LEU A CA 1
ATOM 805 C C . LEU A 1 103 ? 12.148 -22.561 -15.620 1.00 35.38 103 LEU A C 1
ATOM 807 O O . LEU A 1 103 ? 11.331 -21.871 -15.024 1.00 35.38 103 LEU A O 1
ATOM 811 N N . ALA A 1 104 ? 11.900 -23.833 -15.953 1.00 34.34 104 ALA A N 1
ATOM 812 C CA . ALA A 1 104 ? 10.685 -24.546 -15.553 1.00 34.34 104 ALA A CA 1
ATOM 813 C C . ALA A 1 104 ? 10.551 -24.689 -14.022 1.00 34.34 104 ALA A C 1
ATOM 815 O O . ALA A 1 104 ? 9.452 -24.578 -13.498 1.00 34.34 104 ALA A O 1
ATOM 816 N N . ALA A 1 105 ? 11.664 -24.832 -13.293 1.00 36.47 105 ALA A N 1
ATOM 817 C CA . ALA A 1 105 ? 11.656 -24.906 -11.827 1.00 36.47 105 ALA A CA 1
ATOM 818 C C . ALA A 1 105 ? 11.339 -23.561 -11.134 1.00 36.47 105 ALA A C 1
ATOM 820 O O . ALA A 1 105 ? 11.102 -23.540 -9.933 1.00 36.47 105 ALA A O 1
ATOM 821 N N . TYR A 1 106 ? 11.320 -22.456 -11.889 1.00 36.75 106 TYR A N 1
ATOM 822 C CA . TYR A 1 106 ? 10.910 -21.117 -11.441 1.00 36.75 106 TYR A CA 1
ATOM 823 C C . TYR A 1 106 ? 9.546 -20.692 -12.022 1.00 36.75 106 TYR A C 1
ATOM 825 O O . TYR A 1 106 ? 9.167 -19.531 -11.902 1.00 36.75 106 TYR A O 1
ATOM 833 N N . ARG A 1 107 ? 8.837 -21.592 -12.721 1.00 41.69 107 ARG A N 1
ATOM 834 C CA . ARG A 1 107 ? 7.686 -21.248 -13.573 1.00 41.69 107 ARG A CA 1
ATOM 835 C C . ARG A 1 107 ? 6.320 -21.493 -12.939 1.00 41.69 107 ARG A C 1
ATOM 837 O O . ARG A 1 107 ? 5.342 -21.026 -13.515 1.00 41.69 107 ARG A O 1
ATOM 844 N N . ASP A 1 108 ? 6.258 -22.182 -11.803 1.00 37.81 108 ASP A N 1
ATOM 845 C CA . ASP A 1 108 ? 4.976 -22.656 -11.272 1.00 37.81 108 ASP A CA 1
ATOM 846 C C . ASP A 1 108 ? 4.301 -21.710 -10.276 1.00 37.81 108 ASP A C 1
ATOM 848 O O . ASP A 1 108 ? 3.119 -21.892 -10.020 1.00 37.81 108 ASP A O 1
ATOM 852 N N . GLU A 1 109 ? 4.952 -20.628 -9.841 1.00 38.81 109 GLU A N 1
ATOM 853 C CA . GLU A 1 109 ? 4.249 -19.466 -9.282 1.00 38.81 109 GLU A CA 1
ATOM 854 C C . GLU A 1 109 ? 4.960 -18.184 -9.743 1.00 38.81 109 GLU A C 1
ATOM 856 O O . GLU A 1 109 ? 6.186 -18.087 -9.609 1.00 38.81 109 GLU A O 1
ATOM 861 N N . PRO A 1 110 ? 4.256 -17.197 -10.339 1.00 41.25 110 PRO A N 1
ATOM 862 C CA . PRO A 1 110 ? 4.855 -15.884 -10.539 1.00 41.25 110 PRO A CA 1
ATOM 863 C C . PRO A 1 110 ? 5.311 -15.364 -9.169 1.00 41.25 110 PRO A C 1
ATOM 865 O O . PRO A 1 110 ? 4.611 -15.604 -8.184 1.00 41.25 110 PRO A O 1
ATOM 868 N N . PRO A 1 111 ? 6.452 -14.659 -9.067 1.00 41.22 111 PRO A N 1
ATOM 869 C CA . PRO A 1 111 ? 6.804 -13.993 -7.826 1.00 41.22 111 PRO A CA 1
ATOM 870 C C . PRO A 1 111 ? 5.722 -12.950 -7.537 1.00 41.22 111 PRO A C 1
ATOM 872 O O . PRO A 1 111 ? 5.736 -11.851 -8.090 1.00 41.22 111 PRO A O 1
ATOM 875 N N . ARG A 1 112 ? 4.751 -13.318 -6.700 1.00 47.03 112 ARG A N 1
ATOM 876 C CA . ARG A 1 112 ? 3.889 -12.364 -6.017 1.00 47.03 112 ARG A CA 1
ATOM 877 C C . ARG A 1 112 ? 4.830 -11.604 -5.098 1.00 47.03 112 ARG A C 1
ATOM 879 O O . ARG A 1 112 ? 5.265 -12.165 -4.106 1.00 47.03 112 ARG A O 1
ATOM 886 N N . VAL A 1 113 ? 5.202 -10.379 -5.465 1.00 45.56 113 VAL A N 1
ATOM 887 C CA . VAL A 1 113 ? 5.859 -9.476 -4.517 1.00 45.56 113 VAL A CA 1
ATOM 888 C C . VAL A 1 113 ? 4.765 -9.049 -3.553 1.00 45.56 113 VAL A C 1
ATOM 890 O O . VAL A 1 113 ? 3.943 -8.183 -3.857 1.00 45.56 113 VAL A O 1
ATOM 893 N N . THR A 1 114 ? 4.691 -9.756 -2.436 1.00 48.50 114 THR A N 1
ATOM 894 C CA . THR A 1 114 ? 3.796 -9.438 -1.333 1.00 48.50 114 THR A CA 1
ATOM 895 C C . THR A 1 114 ? 4.376 -8.278 -0.530 1.00 48.50 114 THR A C 1
ATOM 897 O O . THR A 1 114 ? 5.563 -7.956 -0.621 1.00 48.50 114 THR A O 1
ATOM 900 N N . PHE A 1 115 ? 3.550 -7.637 0.295 1.00 46.12 115 PHE A N 1
ATOM 901 C CA . PHE A 1 115 ? 4.067 -6.650 1.238 1.00 46.12 115 PHE A CA 1
ATOM 902 C C . PHE A 1 115 ? 5.070 -7.276 2.223 1.00 46.12 115 PHE A C 1
ATOM 904 O O . PHE A 1 115 ? 6.012 -6.616 2.639 1.00 46.12 115 PHE A O 1
ATOM 911 N N . GLU A 1 116 ? 4.968 -8.576 2.496 1.00 44.41 116 GLU A N 1
ATOM 912 C CA . GLU A 1 116 ? 5.948 -9.312 3.296 1.00 44.41 116 GLU A CA 1
ATOM 913 C C . GLU A 1 116 ? 7.318 -9.426 2.606 1.00 44.41 116 GLU A C 1
ATOM 915 O O . GLU A 1 116 ? 8.346 -9.345 3.282 1.00 44.41 116 GLU A O 1
ATOM 920 N N . ASP A 1 117 ? 7.353 -9.503 1.270 1.00 50.34 117 ASP A N 1
ATOM 921 C CA . ASP A 1 117 ? 8.595 -9.402 0.490 1.00 50.34 117 ASP A CA 1
ATOM 922 C C . ASP A 1 117 ? 9.167 -7.976 0.538 1.00 50.34 117 ASP A C 1
ATOM 924 O O . ASP A 1 117 ? 10.378 -7.799 0.633 1.00 50.34 117 ASP A O 1
ATOM 928 N N . LEU A 1 118 ? 8.309 -6.947 0.564 1.00 51.38 118 LEU A N 1
ATOM 929 C CA . LEU A 1 118 ? 8.712 -5.548 0.771 1.00 51.38 118 LEU A CA 1
ATOM 930 C C . LEU A 1 118 ? 9.235 -5.285 2.196 1.00 51.38 118 LEU A C 1
ATOM 932 O O . LEU A 1 118 ? 10.187 -4.524 2.357 1.00 51.38 118 LEU A O 1
ATOM 936 N N . LYS A 1 119 ? 8.658 -5.932 3.219 1.00 48.94 119 LYS A N 1
ATOM 937 C CA . LYS A 1 119 ? 9.083 -5.849 4.629 1.00 48.94 119 LYS A CA 1
ATOM 938 C C . LYS A 1 119 ? 10.448 -6.487 4.862 1.00 48.94 119 LYS A C 1
ATOM 940 O O . LYS A 1 119 ? 11.273 -5.921 5.576 1.00 48.94 119 LYS A O 1
ATOM 945 N N . GLN A 1 120 ? 10.690 -7.666 4.282 1.00 43.53 120 GLN A N 1
ATOM 946 C CA . GLN A 1 120 ? 11.983 -8.357 4.392 1.00 43.53 120 GLN A CA 1
ATOM 947 C C . GLN A 1 120 ? 13.104 -7.624 3.645 1.00 43.53 120 GLN A C 1
ATOM 949 O O . GLN A 1 120 ? 14.276 -7.803 3.968 1.00 43.53 120 GLN A O 1
ATOM 954 N N . ASP A 1 121 ? 12.734 -6.766 2.695 1.00 49.16 121 ASP A N 1
ATOM 955 C CA . ASP A 1 121 ? 13.616 -5.948 1.878 1.00 49.16 121 ASP A CA 1
ATOM 956 C C . ASP A 1 121 ? 13.446 -4.441 2.181 1.00 49.16 121 ASP A C 1
ATOM 958 O O . ASP A 1 121 ? 13.554 -3.619 1.273 1.00 49.16 121 ASP A O 1
ATOM 962 N N . ALA A 1 122 ? 13.203 -4.032 3.435 1.00 46.03 122 ALA A N 1
ATOM 963 C CA . ALA A 1 122 ? 13.162 -2.603 3.797 1.00 46.03 122 ALA A CA 1
ATOM 964 C C . ALA A 1 122 ? 14.441 -1.851 3.354 1.00 46.03 122 ALA A C 1
ATOM 966 O O . ALA A 1 122 ? 14.384 -0.695 2.937 1.00 46.03 122 ALA A O 1
ATOM 967 N N . ASP A 1 123 ? 15.576 -2.558 3.328 1.00 52.72 123 ASP A N 1
ATOM 968 C CA . ASP A 1 123 ? 16.873 -2.117 2.799 1.00 52.72 123 ASP A CA 1
ATOM 969 C C . ASP A 1 123 ? 16.853 -1.809 1.284 1.00 52.72 123 ASP A C 1
ATOM 971 O O . ASP A 1 123 ? 17.772 -1.182 0.755 1.00 52.72 123 ASP A O 1
ATOM 975 N N . ARG A 1 124 ? 15.818 -2.260 0.564 1.00 52.50 124 ARG A N 1
ATOM 976 C CA . ARG A 1 124 ? 15.559 -1.961 -0.849 1.00 52.50 124 ARG A CA 1
ATOM 977 C C . ARG A 1 124 ? 14.639 -0.766 -1.052 1.00 52.50 124 ARG A C 1
ATOM 979 O O . ARG A 1 124 ? 14.321 -0.496 -2.202 1.00 52.50 124 ARG A O 1
ATOM 986 N N . PHE A 1 125 ? 14.209 -0.028 -0.033 1.00 56.94 125 PHE A N 1
ATOM 987 C CA . PHE A 1 125 ? 13.736 1.340 -0.268 1.00 56.94 125 PHE A CA 1
ATOM 988 C C . PHE A 1 125 ? 14.938 2.278 -0.330 1.00 56.94 125 PHE A C 1
ATOM 990 O O . PHE A 1 125 ? 15.837 2.216 0.508 1.00 56.94 125 PHE A O 1
ATOM 997 N N . GLY A 1 126 ? 14.993 3.111 -1.372 1.00 59.25 126 GLY A N 1
ATOM 998 C CA . GLY A 1 126 ? 16.075 4.076 -1.529 1.00 59.25 126 GLY A CA 1
ATOM 999 C C . GLY A 1 126 ? 16.100 5.058 -0.362 1.00 59.25 126 GLY A C 1
ATOM 1000 O O . GLY A 1 126 ? 15.060 5.292 0.261 1.00 59.25 126 GLY A O 1
ATOM 1001 N N . PRO A 1 127 ? 17.258 5.672 -0.057 1.00 62.84 127 PRO A N 1
ATOM 1002 C CA . PRO A 1 127 ? 17.277 6.771 0.898 1.00 62.84 127 PRO A CA 1
ATOM 1003 C C . PRO A 1 127 ? 16.278 7.836 0.436 1.00 62.84 127 PRO A C 1
ATOM 1005 O O . PRO A 1 127 ? 16.253 8.169 -0.746 1.00 62.84 127 PRO A O 1
ATOM 1008 N N . ALA A 1 128 ? 15.463 8.379 1.343 1.00 60.91 128 ALA A N 1
ATOM 1009 C CA . ALA A 1 128 ? 14.640 9.537 1.010 1.00 60.91 128 ALA A CA 1
ATOM 1010 C C . ALA A 1 128 ? 15.552 10.681 0.546 1.00 60.91 128 ALA A C 1
ATOM 1012 O O . ALA A 1 128 ? 16.562 10.980 1.190 1.00 60.91 128 ALA A O 1
ATOM 1013 N N . TYR A 1 129 ? 15.213 11.315 -0.572 1.00 72.50 129 TYR A N 1
ATOM 1014 C CA . TYR A 1 129 ? 16.025 12.382 -1.145 1.00 72.50 129 TYR A CA 1
ATOM 1015 C C . TYR A 1 129 ? 15.165 13.567 -1.575 1.00 72.50 129 TYR A C 1
ATOM 1017 O O . TYR A 1 129 ? 13.969 13.460 -1.856 1.00 72.50 129 TYR A O 1
ATOM 1025 N N . PHE A 1 130 ? 15.797 14.734 -1.621 1.00 69.25 130 PHE A N 1
ATOM 1026 C CA . PHE A 1 130 ? 15.167 15.946 -2.117 1.00 69.25 130 PHE A CA 1
ATOM 1027 C C . PHE A 1 130 ? 15.160 15.956 -3.638 1.00 69.25 130 PHE A C 1
ATOM 1029 O O . PHE A 1 130 ? 16.197 15.771 -4.275 1.00 69.25 130 PHE A O 1
ATOM 1036 N N . ILE A 1 131 ? 13.996 16.236 -4.212 1.00 72.06 131 ILE A N 1
ATOM 1037 C CA . ILE A 1 131 ? 13.857 16.536 -5.637 1.00 72.06 131 ILE A CA 1
ATOM 1038 C C . ILE A 1 131 ? 13.987 18.050 -5.856 1.00 72.06 131 ILE A C 1
ATOM 1040 O O . ILE A 1 131 ? 14.543 18.472 -6.869 1.00 72.06 131 ILE A O 1
ATOM 1044 N N . ASN A 1 132 ? 13.522 18.874 -4.904 1.00 69.94 132 ASN A N 1
ATOM 1045 C CA . ASN A 1 132 ? 13.651 20.332 -4.960 1.00 69.94 132 ASN A CA 1
ATOM 1046 C C . ASN A 1 132 ? 13.812 20.974 -3.567 1.00 69.94 132 ASN A C 1
ATOM 1048 O O . ASN A 1 132 ? 13.321 20.451 -2.568 1.00 69.94 132 ASN A O 1
ATOM 1052 N N . ASN A 1 133 ? 14.525 22.105 -3.558 1.00 55.00 133 ASN A N 1
ATOM 1053 C CA . ASN A 1 133 ? 15.113 22.833 -2.435 1.00 55.00 133 ASN A CA 1
ATOM 1054 C C . ASN A 1 133 ? 14.231 22.998 -1.192 1.00 55.00 133 ASN A C 1
ATOM 1056 O O . ASN A 1 133 ? 13.127 23.531 -1.251 1.00 55.00 133 ASN A O 1
ATOM 1060 N N . GLY A 1 134 ? 14.864 22.758 -0.047 1.00 55.50 134 GLY A N 1
ATOM 1061 C CA . GLY A 1 134 ? 14.588 23.466 1.193 1.00 55.50 134 GLY A CA 1
ATOM 1062 C C . GLY A 1 134 ? 15.838 23.428 2.068 1.00 55.50 134 GLY A C 1
ATOM 1063 O O . GLY A 1 134 ? 16.117 22.418 2.712 1.00 55.50 134 GLY A O 1
ATOM 1064 N N . GLU A 1 135 ? 16.640 24.498 2.064 1.00 66.44 135 GLU A N 1
ATOM 1065 C CA . GLU A 1 135 ? 17.713 24.627 3.058 1.00 66.44 135 GLU A CA 1
ATOM 1066 C C . GLU A 1 135 ? 17.094 24.540 4.461 1.00 66.44 135 GLU A C 1
ATOM 1068 O O . GLU A 1 135 ? 16.148 25.258 4.774 1.00 66.44 135 GLU A O 1
ATOM 1073 N N . GLY A 1 136 ? 17.611 23.638 5.299 1.00 70.69 136 GLY A N 1
ATOM 1074 C CA . GLY A 1 136 ? 17.097 23.422 6.655 1.00 70.69 136 GLY A CA 1
ATOM 1075 C C . GLY A 1 136 ? 15.937 22.426 6.778 1.00 70.69 136 GLY A C 1
ATOM 1076 O O . GLY A 1 136 ? 15.492 22.185 7.903 1.00 70.69 136 GLY A O 1
ATOM 1077 N N . VAL A 1 137 ? 15.483 21.808 5.678 1.00 73.38 137 VAL A N 1
ATOM 1078 C CA . VAL A 1 137 ? 14.495 20.720 5.746 1.00 73.38 137 VAL A CA 1
ATOM 1079 C C . VAL A 1 137 ? 15.158 19.449 6.273 1.00 73.38 137 VAL A C 1
ATOM 1081 O O . VAL A 1 137 ? 16.212 19.036 5.787 1.00 73.38 137 VAL A O 1
ATOM 1084 N N . GLN A 1 138 ? 14.544 18.819 7.273 1.00 77.25 138 GLN A N 1
ATOM 1085 C CA . GLN A 1 138 ? 15.017 17.553 7.833 1.00 77.25 138 GLN A CA 1
ATOM 1086 C C . GLN A 1 138 ? 14.118 16.418 7.358 1.00 77.25 138 GLN A C 1
ATOM 1088 O O . GLN A 1 138 ? 12.928 16.407 7.663 1.00 77.25 138 GLN A O 1
ATOM 1093 N N . LEU A 1 139 ? 14.694 15.459 6.630 1.00 75.00 139 LEU A N 1
ATOM 1094 C CA . LEU A 1 139 ? 13.996 14.244 6.220 1.00 75.00 139 LEU A CA 1
ATOM 1095 C C . LEU A 1 139 ? 14.189 13.151 7.256 1.00 75.00 139 LEU A C 1
ATOM 1097 O O . LE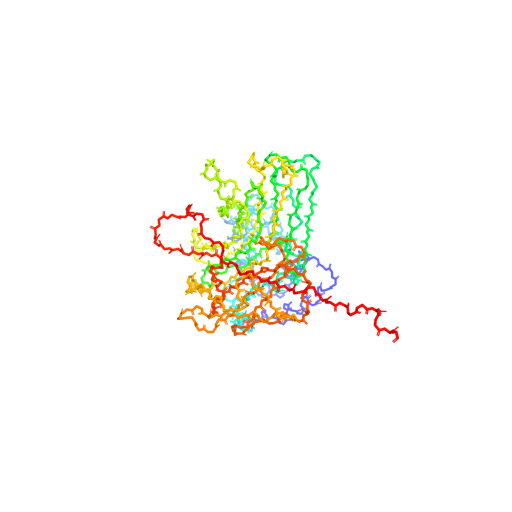U A 1 139 ? 15.311 12.844 7.653 1.00 75.00 139 LEU A O 1
ATOM 1101 N N . THR A 1 140 ? 13.082 12.539 7.645 1.00 76.06 140 THR A N 1
ATOM 1102 C CA . THR A 1 140 ? 13.051 11.308 8.419 1.00 76.06 140 THR A CA 1
ATOM 1103 C C . THR A 1 140 ? 12.259 10.288 7.620 1.00 76.06 140 THR A C 1
ATOM 1105 O O . THR A 1 140 ? 11.083 10.496 7.335 1.00 76.06 140 THR A O 1
ATOM 1108 N N . LEU A 1 141 ? 12.919 9.197 7.244 1.00 71.38 141 LEU A N 1
ATOM 1109 C CA . LEU A 1 141 ? 12.259 8.009 6.725 1.00 71.38 141 LEU A CA 1
ATOM 1110 C C . LEU A 1 141 ? 12.217 6.986 7.854 1.00 71.38 141 LEU A C 1
ATOM 1112 O O . LEU A 1 141 ? 13.268 6.543 8.318 1.00 71.38 141 LEU A O 1
ATOM 1116 N N . THR A 1 142 ? 11.018 6.639 8.304 1.00 69.69 142 THR A N 1
ATOM 1117 C CA . THR A 1 142 ? 10.818 5.602 9.314 1.00 69.69 142 THR A CA 1
ATOM 1118 C C . THR A 1 142 ? 10.219 4.384 8.632 1.00 69.69 142 THR A C 1
ATOM 1120 O O . THR A 1 142 ? 9.080 4.419 8.175 1.00 69.69 142 THR A O 1
ATOM 1123 N N . SER A 1 143 ? 10.984 3.298 8.562 1.00 59.22 143 SER A N 1
ATOM 1124 C CA . SER A 1 143 ? 10.477 1.985 8.165 1.00 59.22 143 SER A CA 1
ATOM 1125 C C . SER A 1 143 ? 10.073 1.212 9.422 1.00 59.22 143 SER A C 1
ATOM 1127 O O . SER A 1 143 ? 10.931 0.820 10.219 1.00 59.22 143 SER A O 1
ATOM 1129 N N . GLY A 1 144 ? 8.772 1.033 9.629 1.00 54.84 144 GLY A N 1
ATOM 1130 C CA . GLY A 1 144 ? 8.218 0.128 10.633 1.00 54.84 144 GLY A CA 1
ATOM 1131 C C . GLY A 1 144 ? 8.019 -1.283 10.077 1.00 54.84 144 GLY A C 1
ATOM 1132 O O . GLY A 1 144 ? 8.208 -1.533 8.891 1.00 54.84 144 GLY A O 1
ATOM 1133 N N . THR A 1 145 ? 7.586 -2.210 10.934 1.00 46.78 145 THR A N 1
ATOM 1134 C CA . THR A 1 145 ? 7.184 -3.566 10.515 1.00 46.78 145 THR A CA 1
ATOM 1135 C C . THR A 1 145 ? 5.957 -3.580 9.607 1.00 46.78 145 THR A C 1
ATOM 1137 O O . THR A 1 145 ? 5.730 -4.579 8.937 1.00 46.78 145 THR A O 1
ATOM 1140 N N . GLU A 1 146 ? 5.164 -2.507 9.592 1.00 46.88 146 GLU A N 1
ATOM 1141 C CA . GLU A 1 146 ? 3.883 -2.448 8.875 1.00 46.88 146 GLU A CA 1
ATOM 1142 C C . GLU A 1 146 ? 3.689 -1.165 8.059 1.00 46.88 146 GLU A C 1
ATOM 1144 O O . GLU A 1 146 ? 2.741 -1.092 7.299 1.00 46.88 146 GLU A O 1
ATOM 1149 N N . LEU A 1 147 ? 4.554 -0.154 8.192 1.00 57.50 147 LEU A N 1
ATOM 1150 C CA . LEU A 1 147 ? 4.351 1.160 7.570 1.00 57.50 147 LEU A CA 1
ATOM 1151 C C . LEU A 1 147 ? 5.684 1.765 7.119 1.00 57.50 147 LEU A C 1
ATOM 1153 O O . LEU A 1 147 ? 6.683 1.684 7.840 1.00 57.50 147 LEU A O 1
ATOM 1157 N N . LEU A 1 148 ? 5.672 2.437 5.969 1.00 66.00 148 LEU A N 1
ATOM 1158 C CA . LEU A 1 148 ? 6.717 3.359 5.536 1.00 66.00 148 LEU A CA 1
ATOM 1159 C C . LEU A 1 148 ? 6.229 4.796 5.758 1.00 66.00 148 LEU A C 1
ATOM 1161 O O . LEU A 1 148 ? 5.332 5.279 5.068 1.00 66.00 148 LEU A O 1
ATOM 1165 N N . GLU A 1 149 ? 6.832 5.493 6.719 1.00 70.31 149 GLU A N 1
ATOM 1166 C CA . GLU A 1 149 ? 6.520 6.891 7.021 1.00 70.31 149 GLU A CA 1
ATOM 1167 C C . GLU A 1 149 ? 7.631 7.798 6.491 1.00 70.31 149 GLU A C 1
ATOM 1169 O O . GLU A 1 149 ? 8.782 7.732 6.935 1.00 70.31 149 GLU A O 1
ATOM 1174 N N . LEU A 1 150 ? 7.273 8.676 5.557 1.00 75.62 150 LEU A N 1
ATOM 1175 C CA . LEU A 1 150 ? 8.122 9.770 5.116 1.00 75.62 150 LEU A CA 1
ATOM 1176 C C . LEU A 1 150 ? 7.688 11.053 5.806 1.00 75.62 150 LEU A C 1
ATOM 1178 O O . LEU A 1 150 ? 6.560 11.510 5.625 1.00 75.62 150 LEU A O 1
ATOM 1182 N N . ARG A 1 151 ? 8.618 11.680 6.519 1.00 77.69 151 ARG A N 1
ATOM 1183 C CA . ARG A 1 151 ? 8.394 12.950 7.197 1.00 77.69 151 ARG A CA 1
ATOM 1184 C C . ARG A 1 151 ? 9.463 13.962 6.819 1.00 77.69 151 ARG A C 1
ATOM 1186 O O . ARG A 1 151 ? 10.655 13.671 6.890 1.00 77.69 151 ARG A O 1
ATOM 1193 N N . ALA A 1 152 ? 9.040 15.163 6.451 1.00 75.81 152 ALA A N 1
ATOM 1194 C CA . ALA A 1 152 ? 9.905 16.305 6.209 1.00 75.81 152 ALA A CA 1
ATOM 1195 C C . ALA A 1 152 ? 9.520 17.456 7.146 1.00 75.81 152 ALA A C 1
ATOM 1197 O O . ALA A 1 152 ? 8.408 17.976 7.082 1.00 75.81 152 ALA A O 1
ATOM 1198 N N . GLU A 1 153 ? 10.448 17.844 8.015 1.00 80.69 153 GLU A N 1
ATOM 1199 C CA . GLU A 1 153 ? 10.308 18.964 8.951 1.00 80.69 153 GLU A CA 1
ATOM 1200 C C . GLU A 1 153 ? 10.925 20.240 8.379 1.00 80.69 153 GLU A C 1
ATOM 1202 O O . GLU A 1 153 ? 11.958 20.190 7.714 1.00 80.69 153 GLU A O 1
ATOM 1207 N N . ASN A 1 154 ? 10.336 21.390 8.700 1.00 79.75 154 ASN A N 1
ATOM 1208 C CA . ASN A 1 154 ? 10.639 22.711 8.136 1.00 79.75 154 ASN A CA 1
ATOM 1209 C C . ASN A 1 154 ? 10.425 22.824 6.612 1.00 79.75 154 ASN A C 1
ATOM 1211 O O . ASN A 1 154 ? 11.042 23.669 5.964 1.00 79.75 154 ASN A O 1
ATOM 1215 N N . ALA A 1 155 ? 9.563 21.986 6.032 1.00 74.69 155 ALA A N 1
ATOM 1216 C CA . ALA A 1 155 ? 9.224 22.000 4.615 1.00 74.69 155 ALA A CA 1
ATOM 1217 C C . ALA A 1 155 ? 8.581 23.339 4.206 1.00 74.69 155 ALA A C 1
ATOM 1219 O O . ALA A 1 155 ? 7.464 23.673 4.595 1.00 74.69 155 ALA A O 1
ATOM 1220 N N . VAL A 1 156 ? 9.287 24.126 3.399 1.00 77.62 156 VAL A N 1
ATOM 1221 C CA . VAL A 1 156 ? 8.757 25.371 2.823 1.00 77.62 156 VAL A CA 1
ATOM 1222 C C . VAL A 1 156 ? 7.879 25.067 1.613 1.00 77.62 156 VAL A C 1
ATOM 1224 O O . VAL A 1 156 ? 7.967 23.977 1.051 1.00 77.62 156 VAL A O 1
ATOM 1227 N N . ASN A 1 157 ? 7.049 26.017 1.183 1.00 76.00 157 ASN A N 1
ATOM 1228 C CA . ASN A 1 157 ? 6.255 25.875 -0.039 1.00 76.00 157 ASN A CA 1
ATOM 1229 C C . ASN A 1 157 ? 7.135 25.488 -1.245 1.00 76.00 157 ASN A C 1
ATOM 1231 O O . ASN A 1 157 ? 8.163 26.124 -1.490 1.00 76.00 157 ASN A O 1
ATOM 1235 N N . GLY A 1 158 ? 6.719 24.459 -1.987 1.00 74.00 158 GLY A N 1
ATOM 1236 C CA . GLY A 1 158 ? 7.471 23.917 -3.118 1.00 74.00 158 GLY A CA 1
ATOM 1237 C C . GLY A 1 158 ? 8.581 22.934 -2.733 1.00 74.00 158 GLY A C 1
ATOM 1238 O O . GLY A 1 158 ? 9.371 22.560 -3.601 1.00 74.00 158 GLY A O 1
ATOM 1239 N N . THR A 1 159 ? 8.648 22.501 -1.468 1.00 78.06 159 THR A N 1
ATOM 1240 C CA . THR A 1 159 ? 9.511 21.383 -1.059 1.00 78.06 159 THR A CA 1
ATOM 1241 C C . THR A 1 159 ? 9.004 20.122 -1.744 1.00 78.06 159 THR A C 1
ATOM 1243 O O . THR A 1 159 ? 7.827 19.795 -1.617 1.00 78.06 159 THR A O 1
ATOM 1246 N N . ILE A 1 160 ? 9.888 19.408 -2.445 1.00 80.69 160 ILE A N 1
ATOM 1247 C CA . ILE A 1 160 ? 9.562 18.143 -3.113 1.00 80.69 160 ILE A CA 1
ATOM 1248 C C . ILE A 1 160 ? 10.498 17.064 -2.581 1.00 80.69 160 ILE A C 1
ATOM 1250 O O . ILE A 1 160 ? 11.723 17.180 -2.696 1.00 80.69 160 ILE A O 1
ATOM 1254 N N . VAL A 1 161 ? 9.916 16.004 -2.035 1.00 79.75 161 VAL A N 1
ATOM 1255 C CA . VAL A 1 161 ? 10.622 14.855 -1.471 1.00 79.75 161 VAL A CA 1
ATOM 1256 C C . VAL A 1 161 ? 10.246 13.608 -2.256 1.00 79.75 161 VAL A C 1
ATOM 1258 O O . VAL A 1 161 ? 9.088 13.427 -2.624 1.00 79.75 161 VAL A O 1
ATOM 1261 N N . GLY A 1 162 ? 11.235 12.768 -2.543 1.00 80.88 162 GLY A N 1
ATOM 1262 C CA . GLY A 1 162 ? 11.054 11.508 -3.247 1.00 80.88 162 GLY A CA 1
ATOM 1263 C C . GLY A 1 162 ? 11.582 10.326 -2.447 1.00 80.88 162 GLY A C 1
ATOM 1264 O O . GLY A 1 162 ? 12.603 10.436 -1.764 1.00 80.88 162 GLY A O 1
ATOM 1265 N N . ILE A 1 163 ? 10.912 9.185 -2.582 1.00 79.62 163 ILE A N 1
ATOM 1266 C CA . ILE A 1 163 ? 11.458 7.868 -2.242 1.00 79.62 163 ILE A CA 1
ATOM 1267 C C . ILE A 1 163 ? 11.353 6.995 -3.483 1.00 79.62 163 ILE A C 1
ATOM 1269 O O . ILE A 1 163 ? 10.286 6.910 -4.091 1.00 79.62 163 ILE A O 1
ATOM 1273 N N . GLU A 1 164 ? 12.452 6.340 -3.847 1.00 81.00 164 GLU A N 1
ATOM 1274 C CA . GLU A 1 164 ? 12.481 5.367 -4.938 1.00 81.00 164 GLU A CA 1
ATOM 1275 C C . GLU A 1 164 ? 12.391 3.938 -4.408 1.00 81.00 164 GLU A C 1
ATOM 1277 O O . GLU A 1 164 ? 12.973 3.595 -3.375 1.00 81.00 164 GLU A O 1
ATOM 1282 N N . TYR A 1 165 ? 11.668 3.102 -5.147 1.00 73.06 165 TYR A N 1
ATOM 1283 C CA . TYR A 1 165 ? 11.623 1.665 -4.949 1.00 73.06 165 TYR A CA 1
ATOM 1284 C C . TYR A 1 165 ? 11.795 0.936 -6.297 1.00 73.06 165 TYR A C 1
ATOM 1286 O O . TYR A 1 165 ? 11.047 1.208 -7.243 1.00 73.06 165 TYR A O 1
ATOM 1294 N N . PRO A 1 166 ? 12.739 -0.013 -6.408 1.00 68.94 166 PRO A N 1
ATOM 1295 C CA . PRO A 1 166 ? 13.745 -0.353 -5.404 1.00 68.94 166 PRO A CA 1
ATOM 1296 C C . PRO A 1 166 ? 14.839 0.734 -5.303 1.00 68.94 166 PRO A C 1
ATOM 1298 O O . PRO A 1 166 ? 15.021 1.530 -6.220 1.00 68.94 166 PRO A O 1
ATOM 1301 N N . ALA A 1 167 ? 15.580 0.743 -4.193 1.00 62.53 167 ALA A N 1
ATOM 1302 C CA . ALA A 1 167 ? 16.713 1.617 -3.878 1.00 62.53 167 ALA A CA 1
ATOM 1303 C C . ALA A 1 167 ? 17.803 1.542 -4.940 1.00 62.53 167 ALA A C 1
ATOM 1305 O O . ALA A 1 167 ? 18.409 2.538 -5.324 1.00 62.53 167 ALA A O 1
ATOM 1306 N N . GLU A 1 168 ? 18.044 0.315 -5.391 1.00 63.66 168 GLU A N 1
ATOM 1307 C CA . GLU A 1 168 ? 18.969 -0.032 -6.445 1.00 63.66 168 GLU A CA 1
ATOM 1308 C C . GLU A 1 168 ? 18.306 -1.075 -7.347 1.00 63.66 168 GLU A C 1
ATOM 1310 O O . GLU A 1 168 ? 17.637 -2.002 -6.882 1.00 63.66 168 GLU A O 1
ATOM 1315 N N . GLY A 1 169 ? 18.522 -0.940 -8.655 1.00 70.44 169 GLY A N 1
ATOM 1316 C CA . GLY A 1 169 ? 17.994 -1.864 -9.654 1.00 70.44 169 GLY A CA 1
ATOM 1317 C C . GLY A 1 169 ? 16.585 -1.518 -10.129 1.00 70.44 169 GLY A C 1
ATOM 1318 O O . GLY A 1 169 ? 16.178 -0.356 -10.150 1.00 70.44 169 GLY A O 1
ATOM 1319 N N . THR A 1 170 ? 15.879 -2.541 -10.600 1.00 75.25 170 THR A N 1
ATOM 1320 C CA . THR A 1 170 ? 14.572 -2.431 -11.249 1.00 75.25 170 THR A CA 1
ATOM 1321 C C . THR A 1 170 ? 13.722 -3.662 -10.930 1.00 75.25 170 THR A C 1
ATOM 1323 O O . THR A 1 170 ? 14.241 -4.754 -10.681 1.00 75.25 170 THR A O 1
ATOM 1326 N N . ILE A 1 171 ? 12.402 -3.494 -10.919 1.00 76.25 171 ILE A N 1
ATOM 1327 C CA . ILE A 1 171 ? 11.433 -4.589 -10.830 1.00 76.25 171 ILE A CA 1
ATOM 1328 C C . ILE A 1 171 ? 11.223 -5.113 -12.244 1.00 76.25 171 ILE A C 1
ATOM 1330 O O . ILE A 1 171 ? 10.827 -4.361 -13.131 1.00 76.25 171 ILE A O 1
ATOM 1334 N N . ARG A 1 172 ? 11.454 -6.406 -12.471 1.00 77.62 172 ARG A N 1
ATOM 1335 C CA . ARG A 1 172 ? 11.073 -7.018 -13.747 1.00 77.62 172 ARG A CA 1
ATOM 1336 C C . ARG A 1 172 ? 9.564 -7.196 -13.796 1.00 77.62 172 ARG A C 1
ATOM 1338 O O . ARG A 1 172 ? 8.997 -7.889 -12.958 1.00 77.62 172 ARG A O 1
ATOM 1345 N N . TRP A 1 173 ? 8.943 -6.601 -14.802 1.00 76.62 173 TRP A N 1
ATOM 1346 C CA . TRP A 1 173 ? 7.505 -6.572 -14.987 1.00 76.62 173 TRP A CA 1
ATOM 1347 C C . TRP A 1 173 ? 7.125 -7.119 -16.353 1.00 76.62 173 TRP A C 1
ATOM 1349 O O . TRP A 1 173 ? 7.375 -6.497 -17.380 1.00 76.62 173 TRP A O 1
ATOM 1359 N N . ASP A 1 174 ? 6.504 -8.290 -16.372 1.00 79.19 174 ASP A N 1
ATOM 1360 C CA . ASP A 1 174 ? 5.953 -8.866 -17.596 1.00 79.19 174 ASP A CA 1
ATOM 1361 C C . ASP A 1 174 ? 4.540 -8.307 -17.812 1.00 79.19 174 ASP A C 1
ATOM 1363 O O . ASP A 1 174 ? 3.618 -8.734 -17.119 1.00 79.19 174 ASP A O 1
ATOM 1367 N N . THR A 1 175 ? 4.358 -7.354 -18.734 1.00 73.62 175 THR A N 1
ATOM 1368 C CA . THR A 1 175 ? 3.050 -6.720 -19.012 1.00 73.62 175 THR A CA 1
ATOM 1369 C C . THR A 1 175 ? 2.034 -7.685 -19.620 1.00 73.62 175 THR A C 1
ATOM 1371 O O . THR A 1 175 ? 0.842 -7.386 -19.637 1.00 73.62 175 THR A O 1
ATOM 1374 N N . VAL A 1 176 ? 2.473 -8.861 -20.083 1.00 74.81 176 VAL A N 1
ATOM 1375 C CA . VAL A 1 176 ? 1.580 -9.943 -20.527 1.00 74.81 176 VAL A CA 1
ATOM 1376 C C . VAL A 1 176 ? 1.007 -10.711 -19.337 1.00 74.81 176 VAL A C 1
ATOM 1378 O O . VAL A 1 176 ? -0.042 -11.331 -19.464 1.00 74.81 176 VAL A O 1
ATOM 1381 N N . LYS A 1 177 ? 1.678 -10.680 -18.182 1.00 76.19 177 LYS A N 1
ATOM 1382 C CA . LYS A 1 177 ? 1.277 -11.421 -16.975 1.00 76.19 177 LYS A CA 1
ATOM 1383 C C . LYS A 1 177 ? 0.854 -10.542 -15.816 1.00 76.19 177 LYS A C 1
ATOM 1385 O O . LYS A 1 177 ? 0.276 -11.055 -14.874 1.00 76.19 177 LYS A O 1
ATOM 1390 N N . ASN A 1 178 ? 1.176 -9.257 -15.860 1.00 77.00 178 ASN A N 1
ATOM 1391 C CA . ASN A 1 178 ? 1.001 -8.337 -14.753 1.00 77.00 178 ASN A CA 1
ATOM 1392 C C . ASN A 1 178 ? 0.437 -7.024 -15.299 1.00 77.00 178 ASN A C 1
ATOM 1394 O O . ASN A 1 178 ? 1.043 -6.382 -16.161 1.00 77.00 178 ASN A O 1
ATOM 1398 N N . ARG A 1 179 ? -0.724 -6.616 -14.801 1.00 68.75 179 ARG A N 1
ATOM 1399 C CA . ARG A 1 179 ? -1.466 -5.442 -15.264 1.00 68.75 179 ARG A CA 1
ATOM 1400 C C . ARG A 1 179 ? -1.606 -4.367 -14.206 1.00 68.75 179 ARG A C 1
ATOM 1402 O O . ARG A 1 179 ? -1.535 -3.191 -14.564 1.00 68.75 179 ARG A O 1
ATOM 1409 N N . TYR A 1 180 ? -1.782 -4.749 -12.945 1.00 71.38 180 TYR A N 1
ATOM 1410 C CA . TYR A 1 180 ? -2.105 -3.788 -11.896 1.00 71.38 180 TYR A CA 1
ATOM 1411 C C . TYR A 1 180 ? -1.011 -3.673 -10.850 1.00 71.38 180 TYR A C 1
ATOM 1413 O O . TYR A 1 180 ? -0.433 -4.668 -10.409 1.00 71.38 180 TYR A O 1
ATOM 1421 N N . LEU A 1 181 ? -0.778 -2.429 -10.445 1.00 77.38 181 LEU A N 1
ATOM 1422 C CA . LEU A 1 181 ? -0.131 -2.055 -9.200 1.00 77.38 181 LEU A CA 1
ATOM 1423 C C . LEU A 1 181 ? -1.179 -1.361 -8.336 1.00 77.38 181 LEU A C 1
ATOM 1425 O O . LEU A 1 181 ? -1.894 -0.492 -8.832 1.00 77.38 181 LEU A O 1
ATOM 1429 N N . GLN A 1 182 ? -1.230 -1.737 -7.062 1.00 78.94 182 GLN A N 1
ATOM 1430 C CA . GLN A 1 182 ? -2.061 -1.105 -6.049 1.00 78.94 182 GLN A CA 1
ATOM 1431 C C . GLN A 1 182 ? -1.203 -0.584 -4.910 1.00 78.94 182 GLN A C 1
ATOM 1433 O O . GLN A 1 182 ? -0.375 -1.321 -4.391 1.00 78.94 182 GLN A O 1
ATOM 1438 N N . ALA A 1 183 ? -1.390 0.665 -4.504 1.00 79.81 183 ALA A N 1
ATOM 1439 C CA . ALA A 1 183 ? -0.712 1.217 -3.333 1.00 79.81 183 ALA A CA 1
ATOM 1440 C C . ALA A 1 183 ? -1.726 1.792 -2.352 1.00 79.81 183 ALA A C 1
ATOM 1442 O O . ALA A 1 183 ? -2.660 2.472 -2.773 1.00 79.81 183 ALA A O 1
ATOM 1443 N N . TRP A 1 184 ? -1.509 1.554 -1.061 1.00 80.62 184 TRP A N 1
ATOM 1444 C CA . TRP A 1 184 ? -2.338 2.079 0.011 1.00 80.62 184 TRP A CA 1
ATOM 1445 C C . TRP A 1 184 ? -1.619 3.150 0.801 1.00 80.62 184 TRP A C 1
ATOM 1447 O O . TRP A 1 184 ? -0.651 2.886 1.513 1.00 80.62 184 TRP A O 1
ATOM 1457 N N . ILE A 1 185 ? -2.120 4.371 0.679 1.00 77.62 185 ILE A N 1
ATOM 1458 C CA . ILE A 1 185 ? -1.608 5.538 1.383 1.00 77.62 185 ILE A CA 1
ATOM 1459 C C . ILE A 1 185 ? -2.671 5.937 2.399 1.00 77.62 185 ILE A C 1
ATOM 1461 O O . ILE A 1 185 ? -3.539 6.728 2.040 1.00 77.62 185 ILE A O 1
ATOM 1465 N N . PRO A 1 186 ? -2.670 5.406 3.637 1.00 70.00 186 PRO A N 1
ATOM 1466 C CA . PRO A 1 186 ? -3.669 5.767 4.641 1.00 70.00 186 PRO A CA 1
ATOM 1467 C C . PRO A 1 186 ? -3.627 7.246 5.022 1.00 70.00 186 PRO A C 1
ATOM 1469 O O . PRO A 1 186 ? -4.622 7.783 5.500 1.00 70.00 186 PRO A O 1
ATOM 1472 N N . TYR A 1 187 ? -2.492 7.918 4.815 1.00 72.38 187 TYR A N 1
ATOM 1473 C CA . TYR A 1 187 ? -2.372 9.326 5.137 1.00 72.38 187 TYR A CA 1
ATOM 1474 C C . TYR A 1 187 ? -1.456 10.085 4.192 1.00 72.38 187 TYR A C 1
ATOM 1476 O O . TYR A 1 187 ? -0.327 9.683 3.907 1.00 72.38 187 TYR A O 1
ATOM 1484 N N . ASN A 1 188 ? -1.957 11.244 3.791 1.00 69.50 188 ASN A N 1
ATOM 1485 C CA . ASN A 1 188 ? -1.237 12.280 3.083 1.00 69.50 188 ASN A CA 1
ATOM 1486 C C . ASN A 1 188 ? -1.427 13.593 3.865 1.00 69.50 188 ASN A C 1
ATOM 1488 O O . ASN A 1 188 ? -2.512 13.851 4.387 1.00 69.50 188 ASN A O 1
ATOM 1492 N N . GLY A 1 189 ? -0.371 14.380 4.042 1.00 66.44 189 GLY A N 1
ATOM 1493 C CA . GLY A 1 189 ? -0.386 15.608 4.836 1.00 66.44 189 GLY A CA 1
ATOM 1494 C C . GLY A 1 189 ? -1.483 16.592 4.409 1.00 66.44 189 GLY A C 1
ATOM 1495 O O . GLY A 1 189 ? -1.934 16.620 3.262 1.00 66.44 189 GLY A O 1
ATOM 1496 N N . LYS A 1 190 ? -1.941 17.446 5.335 1.00 66.50 190 LYS A N 1
ATOM 1497 C CA . LYS A 1 190 ? -2.922 18.493 5.002 1.00 66.50 190 LYS A CA 1
ATOM 1498 C C . LYS A 1 190 ? -2.325 19.486 4.004 1.00 66.50 190 LYS A C 1
ATOM 1500 O O . LYS A 1 190 ? -1.411 20.229 4.342 1.00 66.50 190 LYS A O 1
ATOM 1505 N N . GLY A 1 191 ? -2.921 19.574 2.817 1.00 58.41 191 GLY A N 1
ATOM 1506 C CA . GLY A 1 191 ? -2.499 20.531 1.789 1.00 58.41 191 GLY A CA 1
ATOM 1507 C C . GLY A 1 191 ? -1.318 20.056 0.945 1.00 58.41 191 GLY A C 1
ATOM 1508 O O . GLY A 1 191 ? -0.959 20.735 -0.013 1.00 58.41 191 GLY A O 1
ATOM 1509 N N . ASP A 1 192 ? -0.775 18.874 1.221 1.00 68.44 192 ASP A N 1
ATOM 1510 C CA . ASP A 1 192 ? 0.270 18.278 0.401 1.00 68.44 192 ASP A CA 1
ATOM 1511 C C . ASP A 1 192 ? -0.354 17.445 -0.715 1.00 68.44 192 ASP A C 1
ATOM 1513 O O . ASP A 1 192 ? -1.528 17.055 -0.661 1.00 68.44 192 ASP A O 1
ATOM 1517 N N . ALA A 1 193 ? 0.426 17.213 -1.762 1.00 72.00 193 ALA A N 1
ATOM 1518 C CA . ALA A 1 193 ? 0.052 16.301 -2.822 1.00 72.00 193 ALA A CA 1
ATOM 1519 C C . ALA A 1 193 ? 1.089 15.189 -2.926 1.00 72.00 193 ALA A C 1
ATOM 1521 O O . ALA A 1 193 ? 2.295 15.402 -2.773 1.00 72.00 193 ALA A O 1
ATOM 1522 N N . THR A 1 194 ? 0.585 13.991 -3.207 1.00 74.62 194 THR A N 1
ATOM 1523 C CA . THR A 1 194 ? 1.414 12.813 -3.432 1.00 74.62 194 THR A CA 1
ATOM 1524 C C . THR A 1 194 ? 1.129 12.263 -4.807 1.00 74.62 194 THR A C 1
ATOM 1526 O O . THR A 1 194 ? -0.032 12.033 -5.174 1.00 74.62 194 THR A O 1
ATOM 1529 N N . SER A 1 195 ? 2.194 12.035 -5.558 1.00 79.25 195 SER A N 1
ATOM 1530 C CA . SER A 1 195 ? 2.141 11.306 -6.806 1.00 79.25 195 SER A CA 1
ATOM 1531 C C . SER A 1 195 ? 2.989 10.047 -6.732 1.00 79.25 195 SER A C 1
ATOM 1533 O O . SER A 1 195 ? 4.046 10.006 -6.104 1.00 79.25 195 SER A O 1
ATOM 1535 N N . VAL A 1 196 ? 2.500 8.993 -7.375 1.00 76.81 196 VAL A N 1
ATOM 1536 C CA . VAL A 1 196 ? 3.318 7.832 -7.708 1.00 76.81 196 VAL A CA 1
ATOM 1537 C C . VAL A 1 196 ? 3.749 7.999 -9.153 1.00 76.81 196 VAL A C 1
ATOM 1539 O O . VAL A 1 196 ? 2.921 8.130 -10.055 1.00 76.81 196 VAL A O 1
ATOM 1542 N N . GLN A 1 197 ? 5.060 8.042 -9.350 1.00 82.44 197 GLN A N 1
ATOM 1543 C CA . GLN A 1 197 ? 5.704 8.121 -10.651 1.00 82.44 197 GLN A CA 1
ATOM 1544 C C . GLN A 1 197 ? 6.356 6.783 -10.973 1.00 82.44 197 GLN A C 1
ATOM 1546 O O . GLN A 1 197 ? 6.820 6.075 -10.075 1.00 82.44 197 GLN A O 1
ATOM 1551 N N . PHE A 1 198 ? 6.454 6.459 -12.258 1.00 79.88 198 PHE A N 1
ATOM 1552 C CA . PHE A 1 198 ? 7.127 5.249 -12.706 1.00 79.88 198 PHE A CA 1
ATOM 1553 C C . PHE A 1 198 ? 8.168 5.543 -13.786 1.00 79.88 198 PHE A C 1
ATOM 1555 O O . PHE A 1 198 ? 8.020 6.426 -14.622 1.00 79.88 198 PHE A O 1
ATOM 1562 N N . SER A 1 199 ? 9.269 4.808 -13.763 1.00 81.56 199 SER A N 1
ATOM 1563 C CA . SER A 1 199 ? 10.277 4.799 -14.821 1.00 81.56 199 SER A CA 1
ATOM 1564 C C . SER A 1 199 ? 10.300 3.403 -15.419 1.00 81.56 199 SER A C 1
ATOM 1566 O O . SER A 1 199 ? 10.295 2.419 -14.681 1.00 81.56 199 SER A O 1
ATOM 1568 N N . VAL A 1 200 ? 10.294 3.332 -16.749 1.00 81.38 200 VAL A N 1
ATOM 1569 C CA . VAL A 1 200 ? 10.256 2.076 -17.504 1.00 81.38 200 VAL A CA 1
ATOM 1570 C C . VAL A 1 200 ? 11.512 1.974 -18.357 1.00 81.38 200 VAL A C 1
ATOM 1572 O O . VAL A 1 200 ? 11.881 2.940 -19.025 1.00 81.38 200 VAL A O 1
ATOM 1575 N N . ASP A 1 201 ? 12.187 0.829 -18.295 1.00 83.12 201 ASP A N 1
ATOM 1576 C CA . ASP A 1 201 ? 13.385 0.485 -19.072 1.00 83.12 201 ASP A CA 1
ATOM 1577 C C . ASP A 1 201 ? 14.507 1.528 -18.962 1.00 83.12 201 ASP A C 1
ATOM 1579 O O . ASP A 1 201 ? 15.157 1.899 -19.937 1.00 83.12 201 ASP A O 1
ATOM 1583 N N . GLY A 1 202 ? 14.709 2.057 -17.751 1.00 80.69 202 GLY A N 1
ATOM 1584 C CA . GLY A 1 202 ? 15.728 3.076 -17.482 1.00 80.69 202 GLY A CA 1
ATOM 1585 C C . GLY A 1 202 ? 15.387 4.476 -18.006 1.00 80.69 202 GLY A C 1
ATOM 1586 O O . GLY A 1 202 ? 16.166 5.405 -17.786 1.00 80.69 202 GLY A O 1
ATOM 1587 N N . GLY A 1 203 ? 14.219 4.657 -18.632 1.00 81.44 203 GLY A N 1
ATOM 1588 C CA . GLY A 1 203 ? 13.719 5.952 -19.083 1.00 81.44 203 GLY A CA 1
ATOM 1589 C C . GLY A 1 203 ? 13.488 6.946 -17.936 1.00 81.44 203 GLY A C 1
ATOM 1590 O O . GLY A 1 203 ? 13.560 6.579 -16.757 1.00 81.44 203 GLY A O 1
ATOM 1591 N N . PRO A 1 204 ? 13.202 8.223 -18.239 1.00 83.62 204 PRO A N 1
ATOM 1592 C CA . PRO A 1 204 ? 12.842 9.187 -17.206 1.00 83.62 204 PRO A CA 1
ATOM 1593 C C . PRO A 1 204 ? 11.580 8.732 -16.464 1.00 83.62 204 PRO A C 1
ATOM 1595 O O . PRO A 1 204 ? 10.736 8.027 -17.020 1.00 83.62 204 PRO A O 1
ATOM 1598 N N . PHE A 1 205 ? 11.439 9.158 -15.209 1.00 78.88 205 PHE A N 1
ATOM 1599 C CA . PHE A 1 205 ? 10.167 9.004 -14.510 1.00 78.88 205 PHE A CA 1
ATOM 1600 C C . PHE A 1 205 ? 9.083 9.759 -15.287 1.00 78.88 205 PHE A C 1
ATOM 1602 O O . PHE A 1 205 ? 9.233 10.940 -15.603 1.00 78.88 205 PHE A O 1
ATOM 1609 N N . SER A 1 206 ? 8.030 9.038 -15.651 1.00 69.38 206 SER A N 1
ATOM 1610 C CA . SER A 1 206 ? 6.907 9.490 -16.462 1.00 69.38 206 SER A CA 1
ATOM 1611 C C . SER A 1 206 ? 5.627 8.831 -15.949 1.00 69.38 206 SER A C 1
ATOM 1613 O O . SER A 1 206 ? 5.688 7.849 -15.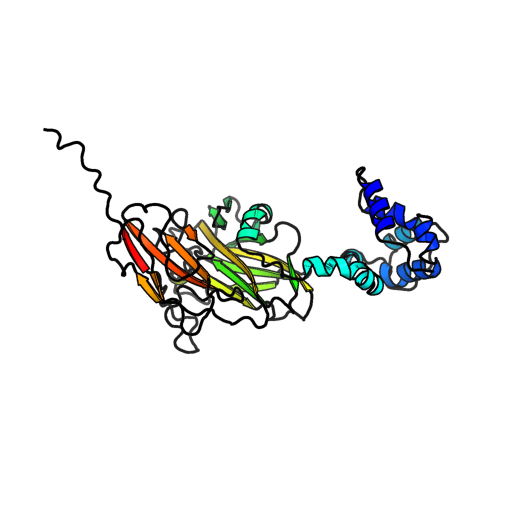219 1.00 69.38 206 SER A O 1
ATOM 1615 N N . GLY A 1 207 ? 4.469 9.394 -16.293 1.00 61.59 207 GLY A N 1
ATOM 1616 C CA . GLY A 1 207 ? 3.192 8.922 -15.764 1.00 61.59 207 GLY A CA 1
ATOM 1617 C C . GLY A 1 207 ? 3.035 9.293 -14.296 1.00 61.59 207 GLY A C 1
ATOM 1618 O O . GLY A 1 207 ? 3.574 8.664 -13.392 1.00 61.59 207 GLY A O 1
ATOM 1619 N N . GLU A 1 208 ? 2.314 10.380 -14.073 1.00 66.06 208 GLU A N 1
ATOM 1620 C CA . GLU A 1 208 ? 2.092 10.909 -12.743 1.00 66.06 208 GLU A CA 1
ATOM 1621 C C . GLU A 1 208 ? 0.689 10.538 -12.295 1.00 66.06 208 GLU A C 1
ATOM 1623 O O . GLU A 1 208 ? -0.301 11.062 -12.814 1.00 66.06 208 GLU A O 1
ATOM 1628 N N . ILE A 1 209 ? 0.611 9.596 -11.359 1.00 67.75 209 ILE A N 1
ATOM 1629 C CA . ILE A 1 209 ? -0.664 9.190 -10.787 1.00 67.75 209 ILE A CA 1
ATOM 1630 C C . ILE A 1 209 ? -0.831 9.944 -9.488 1.00 67.75 209 ILE A C 1
ATOM 1632 O O . ILE A 1 209 ? -0.150 9.705 -8.492 1.00 67.75 209 ILE A O 1
ATOM 1636 N N . TRP A 1 210 ? -1.721 10.920 -9.563 1.00 64.38 210 TRP A N 1
ATOM 1637 C CA . TRP A 1 210 ? -2.049 11.824 -8.487 1.00 64.38 210 TRP A CA 1
ATOM 1638 C C . TRP A 1 210 ? -3.047 11.165 -7.548 1.00 64.38 210 TRP A C 1
ATOM 1640 O O . TRP A 1 210 ? -4.158 10.848 -7.960 1.00 64.38 210 TRP A O 1
ATOM 1650 N N . THR A 1 211 ? -2.668 11.009 -6.283 1.00 61.03 211 THR A N 1
ATOM 1651 C CA . THR A 1 211 ? -3.608 10.560 -5.241 1.00 61.03 211 THR A CA 1
ATOM 1652 C C . THR A 1 211 ? -4.546 11.679 -4.818 1.00 61.03 211 THR A C 1
ATOM 1654 O O . THR A 1 211 ? -5.730 11.449 -4.629 1.00 61.03 211 THR A O 1
ATOM 1657 N N . ASN A 1 212 ? -4.021 12.906 -4.758 1.00 55.47 212 ASN A N 1
ATOM 1658 C CA . ASN A 1 212 ? -4.732 14.105 -4.336 1.00 55.47 212 ASN A CA 1
ATOM 1659 C C . ASN A 1 212 ? -4.353 15.254 -5.275 1.00 55.47 212 ASN A C 1
ATOM 1661 O O . ASN A 1 212 ? -3.449 16.043 -4.996 1.00 55.47 212 ASN A O 1
ATOM 1665 N N . ARG A 1 213 ? -5.000 15.330 -6.442 1.00 40.59 213 ARG A N 1
ATOM 1666 C CA . ARG A 1 213 ? -4.821 16.481 -7.331 1.00 40.59 213 ARG A CA 1
ATOM 1667 C C . ARG A 1 213 ? -5.694 17.631 -6.832 1.00 40.59 213 ARG A C 1
ATOM 1669 O O . ARG A 1 213 ? -6.916 17.575 -6.944 1.00 40.59 213 ARG A O 1
ATOM 1676 N N . ILE A 1 214 ? -5.064 18.689 -6.317 1.00 44.25 214 ILE A N 1
ATOM 1677 C CA . ILE A 1 214 ? -5.719 19.971 -6.015 1.00 44.25 214 ILE A CA 1
ATOM 1678 C C . ILE A 1 214 ? -6.037 20.669 -7.349 1.00 44.25 214 ILE A C 1
ATOM 1680 O O . ILE A 1 214 ? -5.392 21.641 -7.737 1.00 44.25 214 ILE A O 1
ATOM 1684 N N . ASP A 1 215 ? -7.013 20.162 -8.101 1.00 40.00 215 ASP A N 1
ATOM 1685 C CA . ASP A 1 215 ? -7.526 20.862 -9.279 1.00 40.00 215 ASP A CA 1
ATOM 1686 C C . ASP A 1 215 ? -8.485 21.973 -8.835 1.00 40.00 215 ASP A C 1
ATOM 1688 O O . ASP A 1 215 ? -9.703 21.867 -8.952 1.00 40.00 215 ASP A O 1
ATOM 1692 N N . GLY A 1 216 ? -7.900 23.060 -8.327 1.00 39.12 216 GLY A N 1
ATOM 1693 C CA . GLY A 1 216 ? -8.594 24.308 -8.028 1.00 39.12 216 GLY A CA 1
ATOM 1694 C C . GLY A 1 216 ? -9.167 24.388 -6.612 1.00 39.12 216 GLY A C 1
ATOM 1695 O O . GLY A 1 216 ? -10.228 23.854 -6.325 1.00 39.12 216 GLY A O 1
ATOM 1696 N N . LEU A 1 217 ? -8.458 25.127 -5.753 1.00 41.00 217 LEU A N 1
ATOM 1697 C CA . LEU A 1 217 ? -8.996 26.083 -4.775 1.00 41.00 217 LEU A CA 1
ATOM 1698 C C . LEU A 1 217 ? -10.442 25.826 -4.286 1.00 41.00 217 LEU A C 1
ATOM 1700 O O . LEU A 1 217 ? -11.348 26.469 -4.806 1.00 41.00 217 LEU A O 1
ATOM 1704 N N . THR A 1 218 ? -10.633 24.990 -3.253 1.00 46.69 218 THR A N 1
ATOM 1705 C CA . THR A 1 218 ? -11.501 25.328 -2.091 1.00 46.69 218 THR A CA 1
ATOM 1706 C C . THR A 1 218 ? -11.498 24.308 -0.948 1.00 46.69 218 THR A C 1
ATOM 1708 O O . THR A 1 218 ? -11.677 24.739 0.185 1.00 46.69 218 THR A O 1
ATOM 1711 N N . ASP A 1 219 ? -11.243 23.013 -1.167 1.00 52.59 219 ASP A N 1
ATOM 1712 C CA . ASP A 1 219 ? -11.423 22.011 -0.097 1.00 52.59 219 ASP A CA 1
ATOM 1713 C C . ASP A 1 219 ? -10.115 21.357 0.367 1.00 52.59 219 ASP A C 1
ATOM 1715 O O . ASP A 1 219 ? -9.804 20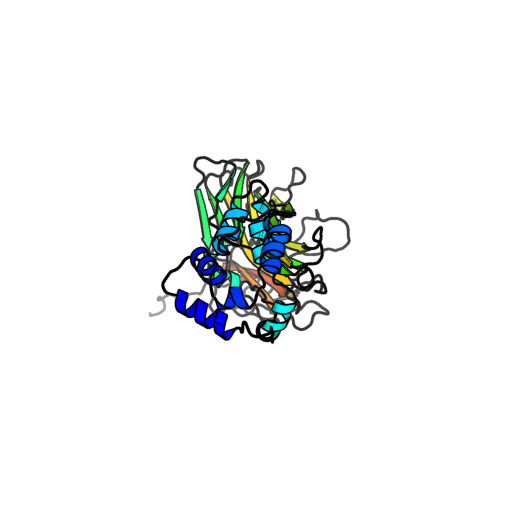.214 0.040 1.00 52.59 219 ASP A O 1
ATOM 1719 N N . ALA A 1 220 ? -9.380 22.063 1.233 1.00 51.16 220 ALA A N 1
ATOM 1720 C CA . ALA A 1 220 ? -8.245 21.513 1.989 1.00 51.16 220 ALA A CA 1
ATOM 1721 C C . ALA A 1 220 ? -8.615 20.271 2.838 1.00 51.16 220 ALA A C 1
ATOM 1723 O O . ALA A 1 220 ? -7.739 19.509 3.247 1.00 51.16 220 ALA A O 1
ATOM 1724 N N . ALA A 1 221 ? -9.911 20.031 3.075 1.00 53.41 221 ALA A N 1
ATOM 1725 C CA . ALA A 1 221 ? -10.424 18.836 3.745 1.00 53.41 221 ALA A CA 1
ATOM 1726 C C . ALA A 1 221 ? -10.201 17.536 2.944 1.00 53.41 221 ALA A C 1
ATOM 1728 O O . ALA A 1 221 ? -10.277 16.447 3.513 1.00 53.41 221 ALA A O 1
ATOM 1729 N N . ASN A 1 222 ? -9.903 17.624 1.643 1.00 52.72 222 ASN A N 1
ATOM 1730 C CA . ASN A 1 222 ? -9.760 16.451 0.782 1.00 52.72 222 ASN A CA 1
ATOM 1731 C C . ASN A 1 222 ? -8.350 15.837 0.769 1.00 52.72 222 ASN A C 1
ATOM 1733 O O . ASN A 1 222 ? -8.190 14.743 0.248 1.00 52.72 222 ASN A O 1
ATOM 1737 N N . ASN A 1 223 ? -7.345 16.468 1.388 1.00 52.81 223 ASN A N 1
ATOM 1738 C CA . ASN A 1 223 ? -5.949 16.025 1.255 1.00 52.81 223 ASN A CA 1
ATOM 1739 C C . ASN A 1 223 ? -5.463 15.056 2.345 1.00 52.81 223 ASN A C 1
ATOM 1741 O O . ASN A 1 223 ? -4.383 14.508 2.203 1.00 52.81 223 ASN A O 1
ATOM 1745 N N . THR A 1 224 ? -6.249 14.795 3.396 1.00 54.31 224 THR A N 1
ATOM 1746 C CA . THR A 1 224 ? -5.858 13.882 4.508 1.00 54.31 224 THR A CA 1
ATOM 1747 C C . THR A 1 224 ? -6.327 12.447 4.338 1.00 54.31 224 THR A C 1
ATOM 1749 O O . THR A 1 224 ? -6.444 11.675 5.286 1.00 54.31 224 THR A O 1
ATOM 1752 N N . ARG A 1 225 ? -6.663 12.125 3.103 1.00 62.84 225 ARG A N 1
ATOM 1753 C CA . ARG A 1 225 ? -7.550 11.048 2.737 1.00 62.84 225 ARG A CA 1
ATOM 1754 C C . ARG A 1 225 ? -6.756 9.782 2.430 1.00 62.84 225 ARG A C 1
ATOM 1756 O O . ARG A 1 225 ? -5.863 9.853 1.585 1.00 62.84 225 ARG A O 1
ATOM 1763 N N . PRO A 1 226 ? -7.086 8.646 3.071 1.00 64.62 226 PRO A N 1
ATOM 1764 C CA . PRO A 1 226 ? -6.588 7.363 2.629 1.00 64.62 226 PRO A CA 1
ATOM 1765 C C . PRO A 1 226 ? -6.872 7.144 1.139 1.00 64.62 226 PRO A C 1
ATOM 1767 O O . PRO A 1 226 ? -8.004 7.365 0.695 1.00 64.62 226 PRO A O 1
ATOM 1770 N N . ALA A 1 227 ? -5.858 6.739 0.378 1.00 67.56 227 ALA A N 1
ATOM 1771 C CA . ALA A 1 227 ? -5.938 6.564 -1.066 1.00 67.56 227 ALA A CA 1
ATOM 1772 C C . ALA A 1 227 ? -5.464 5.168 -1.479 1.00 67.56 227 ALA A C 1
ATOM 1774 O O . ALA A 1 227 ? -4.338 4.770 -1.169 1.00 67.56 227 ALA A O 1
ATOM 1775 N N . LEU A 1 228 ? -6.321 4.462 -2.223 1.00 69.69 228 LEU A N 1
ATOM 1776 C CA . LEU A 1 228 ? -5.944 3.285 -2.996 1.00 69.69 228 LEU A CA 1
ATOM 1777 C C . LEU A 1 228 ? -5.599 3.748 -4.411 1.00 69.69 228 LEU A C 1
ATOM 1779 O O . LEU A 1 228 ? -6.428 4.339 -5.102 1.00 69.69 228 LEU A O 1
ATOM 1783 N N . ILE A 1 229 ? -4.356 3.526 -4.821 1.00 69.94 229 ILE A N 1
ATOM 1784 C CA . ILE A 1 229 ? -3.876 3.902 -6.148 1.00 69.94 229 ILE A CA 1
ATOM 1785 C C . ILE A 1 229 ? -3.930 2.688 -7.051 1.00 69.94 229 ILE A C 1
ATOM 1787 O O . ILE A 1 229 ? -3.067 1.827 -6.932 1.00 69.94 229 ILE A O 1
ATOM 1791 N N . ASP A 1 230 ? -4.859 2.677 -7.999 1.00 68.44 230 ASP A N 1
ATOM 1792 C CA . ASP A 1 230 ? -4.874 1.695 -9.077 1.00 68.44 230 ASP A CA 1
ATOM 1793 C C . ASP A 1 230 ? -4.081 2.195 -10.280 1.00 68.44 230 ASP A C 1
ATOM 1795 O O . ASP A 1 230 ? -4.487 3.102 -11.012 1.00 68.44 230 ASP A O 1
ATOM 1799 N N . VAL A 1 231 ? -2.938 1.566 -10.522 1.00 65.56 231 VAL A N 1
ATOM 1800 C CA . VAL A 1 231 ? -2.132 1.820 -11.710 1.00 65.56 231 VAL A CA 1
ATOM 1801 C C . VAL A 1 231 ? -2.356 0.684 -12.687 1.00 65.56 231 VAL A C 1
ATOM 1803 O O . VAL A 1 231 ? -1.768 -0.391 -12.569 1.00 65.56 231 VAL A O 1
ATOM 1806 N N . ASN A 1 232 ? -3.191 0.936 -13.694 1.00 67.56 232 ASN A N 1
ATOM 1807 C CA . ASN A 1 232 ? -3.221 0.090 -14.878 1.00 67.56 232 ASN A CA 1
ATOM 1808 C C . ASN A 1 232 ? -1.979 0.416 -15.718 1.00 67.56 232 ASN A C 1
ATOM 1810 O O . ASN A 1 232 ? -1.997 1.329 -16.549 1.00 67.56 232 ASN A O 1
ATOM 1814 N N . ALA A 1 233 ? -0.896 -0.325 -15.481 1.00 56.28 233 ALA A N 1
ATOM 1815 C CA . ALA A 1 233 ? 0.404 -0.103 -16.112 1.00 56.28 233 ALA A CA 1
ATOM 1816 C C . ALA A 1 233 ? 0.349 -0.191 -17.653 1.00 56.28 233 ALA A C 1
ATOM 1818 O O . ALA A 1 233 ? 1.271 0.247 -18.330 1.00 56.28 233 ALA A O 1
ATOM 1819 N N . LEU A 1 234 ? -0.742 -0.706 -18.234 1.00 51.50 234 LEU A N 1
ATOM 1820 C CA . LEU A 1 234 ? -0.937 -0.807 -19.682 1.00 51.50 234 LEU A CA 1
ATOM 1821 C C . LEU A 1 234 ? -1.341 0.500 -20.371 1.00 51.50 234 LEU A C 1
ATOM 1823 O O . LEU A 1 234 ? -1.381 0.526 -21.601 1.00 51.50 234 LEU A O 1
ATOM 1827 N N . ALA A 1 235 ? -1.648 1.580 -19.646 1.00 58.88 235 ALA A N 1
ATOM 1828 C CA . ALA A 1 235 ? -1.911 2.871 -20.280 1.00 58.88 235 ALA A CA 1
ATOM 1829 C C . ALA A 1 235 ? -0.609 3.455 -20.873 1.00 58.88 235 ALA A C 1
ATOM 1831 O O . ALA A 1 235 ? 0.004 4.354 -20.308 1.00 58.88 235 ALA A O 1
ATOM 1832 N N . GLY A 1 236 ? -0.184 2.924 -22.024 1.00 62.88 236 GLY A N 1
ATOM 1833 C CA . GLY A 1 236 ? 0.983 3.374 -22.783 1.00 62.88 236 GLY A CA 1
ATOM 1834 C C . GLY A 1 236 ? 2.153 2.389 -22.879 1.00 62.88 236 GLY A C 1
ATOM 1835 O O . GLY A 1 236 ? 3.091 2.692 -23.612 1.00 62.88 236 GLY A O 1
ATOM 1836 N N . LEU A 1 237 ? 2.116 1.226 -22.215 1.00 69.19 237 LEU A N 1
ATOM 1837 C CA . LEU A 1 237 ? 3.170 0.207 -22.340 1.00 69.19 237 LEU A CA 1
ATOM 1838 C C . LEU A 1 237 ? 2.840 -0.830 -23.417 1.00 69.19 237 LEU A C 1
ATOM 1840 O O . LEU A 1 237 ? 1.725 -1.346 -23.492 1.00 69.19 237 LEU A O 1
ATOM 1844 N N . THR A 1 238 ? 3.821 -1.145 -24.263 1.00 74.56 238 THR A N 1
ATOM 1845 C CA . THR A 1 238 ? 3.716 -2.244 -25.231 1.00 74.56 238 THR A CA 1
ATOM 1846 C C . THR A 1 238 ? 3.798 -3.603 -24.522 1.00 74.56 238 THR A C 1
ATOM 1848 O O . THR A 1 238 ? 4.432 -3.696 -23.475 1.00 74.56 238 THR A O 1
ATOM 1851 N N . PRO A 1 239 ? 3.207 -4.680 -25.071 1.00 80.19 239 PRO A N 1
ATOM 1852 C CA . PRO A 1 239 ? 3.380 -6.024 -24.516 1.00 80.19 239 PRO A CA 1
ATOM 1853 C C . PRO A 1 239 ? 4.859 -6.445 -24.453 1.00 80.19 239 PRO A C 1
ATOM 1855 O O . PRO A 1 239 ? 5.568 -6.320 -25.453 1.00 80.19 239 PRO A O 1
ATOM 1858 N N . GLY A 1 240 ? 5.312 -6.976 -23.314 1.00 79.56 240 GLY A N 1
ATOM 1859 C CA . GLY A 1 240 ? 6.692 -7.421 -23.112 1.00 79.56 240 GLY A CA 1
ATOM 1860 C C . GLY A 1 240 ? 7.137 -7.431 -21.648 1.00 79.56 240 GLY A C 1
ATOM 1861 O O . GLY A 1 240 ? 6.368 -7.130 -20.738 1.00 79.56 240 GLY A O 1
ATOM 1862 N N . VAL A 1 241 ? 8.401 -7.788 -21.418 1.00 77.00 241 VAL A N 1
ATOM 1863 C CA . VAL A 1 241 ? 9.040 -7.635 -20.105 1.00 77.00 241 VAL A CA 1
ATOM 1864 C C . VAL A 1 241 ? 9.721 -6.281 -20.055 1.00 77.00 241 VAL A C 1
ATOM 1866 O O . VAL A 1 241 ? 10.517 -5.960 -20.933 1.00 77.00 241 VAL A O 1
ATOM 1869 N N . HIS A 1 242 ? 9.432 -5.541 -18.998 1.00 79.88 242 HIS A N 1
ATOM 1870 C CA . HIS A 1 242 ? 9.967 -4.223 -18.734 1.00 79.88 242 HIS A CA 1
ATOM 1871 C C . HIS A 1 242 ? 10.686 -4.181 -17.393 1.00 79.88 242 HIS A C 1
ATOM 1873 O O . HIS A 1 242 ? 10.446 -4.996 -16.500 1.00 79.88 242 HIS A O 1
ATOM 1879 N N . GLU A 1 243 ? 11.556 -3.199 -17.241 1.00 80.69 243 GLU A N 1
ATOM 1880 C CA . GLU A 1 243 ? 12.194 -2.861 -15.981 1.00 80.69 243 GLU A CA 1
ATOM 1881 C C . GLU A 1 243 ? 11.514 -1.633 -15.373 1.00 80.69 243 GLU A C 1
ATOM 1883 O O . GLU A 1 243 ? 11.613 -0.532 -15.909 1.00 80.69 243 GLU A O 1
ATOM 1888 N N . LEU A 1 244 ? 10.817 -1.813 -14.252 1.00 76.44 244 LEU A N 1
ATOM 1889 C CA . LEU A 1 244 ? 10.099 -0.749 -13.560 1.00 76.44 244 LEU A CA 1
ATOM 1890 C C . LEU A 1 244 ? 10.899 -0.197 -12.382 1.00 76.44 244 LEU A C 1
ATOM 1892 O O . LEU A 1 244 ? 11.497 -0.940 -11.602 1.00 76.44 244 LEU A O 1
ATOM 1896 N N . ARG A 1 245 ? 10.838 1.120 -12.208 1.00 80.69 245 ARG A N 1
ATOM 1897 C CA . ARG A 1 245 ? 11.158 1.806 -10.952 1.00 80.69 245 ARG A CA 1
ATOM 1898 C C . ARG A 1 245 ? 9.964 2.632 -10.537 1.00 80.69 245 ARG A C 1
ATOM 1900 O O . ARG A 1 245 ? 9.349 3.288 -11.374 1.00 80.69 245 ARG A O 1
ATOM 1907 N N . LEU A 1 246 ? 9.668 2.619 -9.252 1.00 79.44 246 LEU A N 1
ATOM 1908 C CA . LEU A 1 246 ? 8.601 3.392 -8.648 1.00 79.44 246 LEU A CA 1
ATOM 1909 C C . LEU A 1 246 ? 9.216 4.534 -7.863 1.00 79.44 246 LEU A C 1
ATOM 1911 O O . LEU A 1 246 ? 10.278 4.392 -7.259 1.00 79.44 246 LEU A O 1
ATOM 1915 N N . ARG A 1 247 ? 8.540 5.672 -7.872 1.00 82.12 247 ARG A N 1
ATOM 1916 C CA . ARG A 1 247 ? 8.911 6.813 -7.055 1.00 82.12 247 ARG A CA 1
ATOM 1917 C C . ARG A 1 247 ? 7.663 7.387 -6.421 1.00 82.12 247 ARG A C 1
ATOM 1919 O O . ARG A 1 247 ? 6.763 7.838 -7.123 1.00 82.12 247 ARG A O 1
ATOM 1926 N N . LEU A 1 248 ? 7.636 7.386 -5.097 1.00 81.06 248 LEU A N 1
ATOM 1927 C CA . LEU A 1 248 ? 6.659 8.141 -4.333 1.00 81.06 248 LEU A CA 1
ATOM 1928 C C . LEU A 1 248 ? 7.185 9.568 -4.212 1.00 81.06 248 LEU A C 1
ATOM 1930 O O . LEU A 1 248 ? 8.264 9.781 -3.661 1.00 81.06 248 LEU A O 1
ATOM 1934 N N . VAL A 1 249 ? 6.458 10.527 -4.771 1.00 81.25 249 VAL A N 1
ATOM 1935 C CA . VAL A 1 249 ? 6.795 11.947 -4.723 1.00 81.25 249 VAL A CA 1
ATOM 1936 C C . VAL A 1 249 ? 5.766 12.658 -3.876 1.00 81.25 249 VAL A C 1
ATOM 1938 O O . VAL A 1 249 ? 4.571 12.575 -4.137 1.00 81.25 249 VAL A O 1
ATOM 1941 N N . CYS A 1 250 ? 6.242 13.392 -2.886 1.00 80.06 250 CYS A N 1
ATOM 1942 C CA . CYS A 1 250 ? 5.421 14.186 -1.994 1.00 80.06 250 CYS A CA 1
ATOM 1943 C C . CYS A 1 250 ? 5.882 15.634 -2.109 1.00 80.06 250 CYS A C 1
ATOM 1945 O O . CYS A 1 250 ? 7.088 15.898 -2.094 1.00 80.06 250 CYS A O 1
ATOM 1947 N N . PHE A 1 251 ? 4.957 16.582 -2.207 1.00 78.31 251 PHE A N 1
ATOM 1948 C CA . PHE A 1 251 ? 5.330 17.990 -2.175 1.00 78.31 251 PHE A CA 1
ATOM 1949 C C . PHE A 1 251 ? 4.338 18.863 -1.432 1.00 78.31 251 PHE A C 1
ATOM 1951 O O . PHE A 1 251 ? 3.130 18.619 -1.432 1.00 78.31 251 PHE A O 1
ATOM 1958 N N . THR A 1 252 ? 4.892 19.910 -0.829 1.00 73.31 252 THR A N 1
ATOM 1959 C CA . THR A 1 252 ? 4.124 20.931 -0.131 1.00 73.31 252 THR A CA 1
ATOM 1960 C C . THR A 1 252 ? 3.519 21.912 -1.115 1.00 73.31 252 THR A C 1
ATOM 1962 O O . THR A 1 252 ? 4.147 22.300 -2.107 1.00 73.31 252 THR A O 1
ATOM 1965 N N . THR A 1 253 ? 2.303 22.358 -0.821 1.00 69.69 253 THR A N 1
ATOM 1966 C CA . THR A 1 253 ? 1.657 23.438 -1.571 1.00 69.69 253 THR A CA 1
ATOM 1967 C C . THR A 1 253 ? 1.404 24.643 -0.669 1.00 69.69 253 THR A C 1
ATOM 1969 O O . THR A 1 253 ? 1.456 24.553 0.556 1.00 69.69 253 THR A O 1
ATOM 1972 N N . GLU A 1 254 ? 1.082 25.795 -1.261 1.00 64.75 254 GLU A N 1
ATOM 1973 C CA . GLU A 1 254 ? 0.689 27.005 -0.517 1.00 64.75 254 GLU A CA 1
ATOM 1974 C C . GLU A 1 254 ? -0.591 26.822 0.314 1.00 64.75 254 GLU A C 1
ATOM 1976 O O . GLU A 1 254 ? -0.942 27.696 1.107 1.00 64.75 254 GLU A O 1
ATOM 1981 N N . TYR A 1 255 ? -1.299 25.704 0.131 1.00 63.75 255 TYR A N 1
ATOM 1982 C CA . TYR A 1 255 ? -2.595 25.433 0.739 1.00 63.75 255 TYR A CA 1
ATOM 1983 C C . TYR A 1 255 ? -2.521 24.719 2.090 1.00 63.75 255 TYR A C 1
ATOM 1985 O O . TYR A 1 255 ? -3.570 24.475 2.691 1.00 63.75 255 TYR A O 1
ATOM 1993 N N . SER A 1 256 ? -1.326 24.402 2.595 1.00 58.66 256 SER A N 1
ATOM 1994 C CA . SER A 1 256 ? -1.185 23.835 3.937 1.00 58.66 256 SER A CA 1
ATOM 1995 C C . SER A 1 256 ? -1.643 24.863 4.988 1.00 58.66 256 SER A C 1
ATOM 1997 O O . SER A 1 256 ? -1.224 26.030 4.944 1.00 58.66 256 SER A O 1
ATOM 1999 N N . PRO A 1 257 ? -2.532 24.482 5.926 1.00 58.41 257 PRO A N 1
ATOM 2000 C CA . PRO A 1 257 ? -3.023 25.401 6.945 1.00 58.41 257 PRO A CA 1
ATOM 2001 C C . PRO A 1 257 ? -1.859 25.921 7.805 1.00 58.41 257 PRO A C 1
ATOM 2003 O O . PRO A 1 257 ? -0.869 25.213 7.970 1.00 58.41 257 PRO A O 1
ATOM 2006 N N . PRO A 1 258 ? -1.951 27.136 8.384 1.00 63.22 258 PRO A N 1
ATOM 2007 C CA . PRO A 1 258 ? -0.838 27.766 9.108 1.00 63.22 258 PRO A CA 1
ATOM 2008 C C . PRO A 1 258 ? -0.233 26.910 10.228 1.00 63.22 258 PRO A C 1
ATOM 2010 O O . PRO A 1 258 ? 0.947 27.036 10.529 1.00 63.22 258 PRO A O 1
ATOM 2013 N N . GLU A 1 259 ? -1.044 26.051 10.843 1.00 63.62 259 GLU A N 1
ATOM 2014 C CA . GLU A 1 259 ? -0.641 25.099 11.885 1.00 63.62 259 GLU A CA 1
ATOM 2015 C C . GLU A 1 259 ? 0.232 23.936 11.387 1.00 63.62 259 GLU A C 1
ATOM 2017 O O . GLU A 1 259 ? 0.983 23.376 12.180 1.00 63.62 259 GLU A O 1
ATOM 2022 N N . ASP A 1 260 ? 0.162 23.616 10.093 1.00 63.28 260 ASP A N 1
ATOM 2023 C CA . ASP A 1 260 ? 0.895 22.526 9.438 1.00 63.28 260 ASP A CA 1
ATOM 2024 C C . ASP A 1 260 ? 1.929 23.060 8.415 1.00 63.28 260 ASP A C 1
ATOM 2026 O O . ASP A 1 260 ? 2.643 22.290 7.772 1.00 63.28 260 ASP A O 1
ATOM 2030 N N . GLN A 1 261 ? 2.063 24.388 8.272 1.00 64.44 261 GLN A N 1
ATOM 2031 C CA . GLN A 1 261 ? 3.126 24.994 7.465 1.00 64.44 261 GLN A CA 1
ATOM 2032 C C . GLN A 1 261 ? 4.493 24.569 8.003 1.00 64.44 261 GLN A C 1
ATOM 2034 O O . GLN A 1 261 ? 4.796 24.769 9.178 1.00 64.44 261 GLN A O 1
ATOM 2039 N N . GLY A 1 262 ? 5.339 24.007 7.140 1.00 65.50 262 GLY A N 1
ATOM 2040 C CA . GLY A 1 262 ? 6.624 23.464 7.571 1.00 65.50 262 GLY A CA 1
ATOM 2041 C C . GLY A 1 262 ? 6.646 21.951 7.750 1.00 65.50 262 GLY A C 1
ATOM 2042 O O . GLY A 1 262 ? 7.715 21.431 8.043 1.00 65.50 262 GLY A O 1
ATOM 2043 N N . ARG A 1 263 ? 5.538 21.220 7.591 1.00 73.88 263 ARG A N 1
ATOM 2044 C CA . ARG A 1 263 ? 5.544 19.762 7.760 1.00 73.88 263 ARG A CA 1
ATOM 2045 C C . ARG A 1 263 ? 4.922 19.068 6.561 1.00 73.88 263 ARG A C 1
ATOM 2047 O O . ARG A 1 263 ? 3.772 19.328 6.241 1.00 73.88 263 ARG A O 1
ATOM 2054 N N . LEU A 1 264 ? 5.682 18.152 5.966 1.00 75.25 264 LEU A N 1
ATOM 2055 C CA . LEU A 1 264 ? 5.187 17.208 4.971 1.00 75.25 264 LEU A CA 1
ATOM 2056 C C . LEU A 1 264 ? 5.260 15.788 5.519 1.00 75.25 264 LEU A C 1
ATOM 2058 O O . LEU A 1 264 ? 6.285 15.381 6.066 1.00 75.25 264 LEU A O 1
ATOM 2062 N N . GLU A 1 265 ? 4.165 15.046 5.398 1.00 75.50 265 GLU A N 1
ATOM 2063 C CA . GLU A 1 265 ? 4.043 13.704 5.961 1.00 75.50 265 GLU A CA 1
ATOM 2064 C C . GLU A 1 265 ? 3.203 12.814 5.058 1.00 75.50 265 GLU A C 1
ATOM 2066 O O . GLU A 1 265 ? 2.079 13.159 4.700 1.00 75.50 265 GLU A O 1
ATOM 2071 N N . VAL A 1 266 ? 3.753 11.659 4.700 1.00 77.50 266 VAL A N 1
ATOM 2072 C CA . VAL A 1 266 ? 3.051 10.638 3.927 1.00 77.50 266 VAL A CA 1
ATOM 2073 C C . VAL A 1 266 ? 3.320 9.286 4.554 1.00 77.50 266 VAL A C 1
ATOM 2075 O O . VAL A 1 266 ? 4.466 8.941 4.844 1.00 77.50 266 VAL A O 1
ATOM 2078 N N . VAL A 1 267 ? 2.247 8.527 4.745 1.00 76.25 267 VAL A N 1
ATOM 2079 C CA . VAL A 1 267 ? 2.304 7.153 5.230 1.00 76.25 267 VAL A CA 1
ATOM 2080 C C . VAL A 1 267 ? 1.877 6.256 4.085 1.00 76.25 267 VAL A C 1
ATOM 2082 O O . VAL A 1 267 ? 0.727 6.318 3.656 1.00 76.25 267 VAL A O 1
ATOM 2085 N N . LEU A 1 268 ? 2.809 5.446 3.589 1.00 78.62 268 LEU A N 1
ATOM 2086 C CA . LEU A 1 268 ? 2.517 4.317 2.715 1.00 78.62 268 LEU A CA 1
ATOM 2087 C C . LEU A 1 268 ? 2.427 3.078 3.604 1.00 78.62 268 LEU A C 1
ATOM 2089 O O . LEU A 1 268 ? 3.381 2.752 4.307 1.00 78.62 268 LEU A O 1
ATOM 2093 N N . ASP A 1 269 ? 1.278 2.418 3.584 1.00 77.62 269 ASP A N 1
ATOM 2094 C CA . ASP A 1 269 ? 1.074 1.178 4.323 1.00 77.62 269 ASP A CA 1
ATOM 2095 C C . ASP A 1 269 ? 1.577 0.025 3.466 1.00 77.62 269 ASP A C 1
ATOM 2097 O O . ASP A 1 269 ? 2.701 -0.416 3.660 1.00 77.62 269 ASP A O 1
ATOM 2101 N N . TRP A 1 270 ? 0.857 -0.346 2.407 1.00 77.19 270 TRP A N 1
ATOM 2102 C CA . TRP A 1 270 ? 1.252 -1.465 1.556 1.00 77.19 270 TRP A CA 1
ATOM 2103 C C . TRP A 1 270 ? 1.266 -1.123 0.065 1.00 77.19 270 TRP A C 1
ATOM 2105 O O . TRP A 1 270 ? 0.620 -0.187 -0.409 1.00 77.19 270 TRP A O 1
ATOM 2115 N N . LEU A 1 271 ? 2.015 -1.926 -0.690 1.00 77.50 271 LEU A N 1
ATOM 2116 C CA . LEU A 1 271 ? 2.099 -1.901 -2.147 1.00 77.50 271 LEU A CA 1
ATOM 2117 C C . LEU A 1 271 ? 1.925 -3.337 -2.663 1.00 77.50 271 LEU A C 1
ATOM 2119 O O . LEU A 1 271 ? 2.610 -4.251 -2.210 1.00 77.50 271 LEU A O 1
ATOM 2123 N N . ARG A 1 272 ? 1.006 -3.533 -3.606 1.00 78.12 272 ARG A N 1
ATOM 2124 C CA . ARG A 1 272 ? 0.713 -4.797 -4.284 1.00 78.12 272 ARG A CA 1
ATOM 2125 C C . ARG A 1 272 ? 1.054 -4.676 -5.760 1.00 78.12 272 ARG A C 1
ATOM 2127 O O . ARG A 1 272 ? 0.707 -3.701 -6.424 1.00 78.12 272 ARG A O 1
ATOM 2134 N N . LEU A 1 273 ? 1.757 -5.679 -6.263 1.00 79.06 273 LEU A N 1
ATOM 2135 C CA . LEU A 1 273 ? 2.314 -5.738 -7.607 1.00 79.06 273 LEU A CA 1
ATOM 2136 C C . LEU A 1 273 ? 2.002 -7.102 -8.218 1.00 79.06 273 LEU A C 1
ATOM 2138 O O . LEU A 1 273 ? 1.953 -8.102 -7.508 1.00 79.06 273 LEU A O 1
ATOM 2142 N N . GLY A 1 274 ? 1.862 -7.155 -9.540 1.00 74.19 274 GLY A N 1
ATOM 2143 C CA . GLY A 1 274 ? 1.846 -8.429 -10.257 1.00 74.19 274 GLY A CA 1
ATOM 2144 C C . GLY A 1 274 ? 0.476 -9.088 -10.432 1.00 74.19 274 GLY A C 1
ATOM 2145 O O . GLY A 1 274 ? 0.403 -10.290 -10.667 1.00 74.19 274 GLY A O 1
ATOM 2146 N N . MET A 1 275 ? -0.616 -8.333 -10.312 1.00 82.88 275 MET A N 1
ATOM 2147 C CA . MET A 1 275 ? -1.965 -8.859 -10.571 1.00 82.88 275 MET A CA 1
ATOM 2148 C C . MET A 1 275 ? -2.161 -9.111 -12.078 1.00 82.88 275 MET A C 1
ATOM 2150 O O . MET A 1 275 ? -1.725 -8.267 -12.870 1.00 82.88 275 MET A O 1
ATOM 2154 N N . PRO A 1 276 ? -2.811 -10.209 -12.505 1.00 79.62 276 PRO A N 1
ATOM 2155 C CA . PRO A 1 276 ? -2.903 -10.590 -13.915 1.00 79.62 276 PRO A CA 1
ATOM 2156 C C . PRO A 1 276 ? -3.736 -9.631 -14.787 1.00 79.62 276 PRO A C 1
ATOM 2158 O O . PRO A 1 276 ? -4.548 -8.863 -14.271 1.00 79.62 276 PRO A O 1
ATOM 2161 N N . PRO A 1 277 ? -3.570 -9.633 -16.127 1.00 75.62 277 PRO A N 1
ATOM 2162 C CA . PRO A 1 277 ? -4.365 -8.792 -17.020 1.00 75.62 277 PRO A CA 1
ATOM 2163 C C . PRO A 1 277 ? -5.862 -9.049 -16.981 1.00 75.62 277 PRO A C 1
ATOM 2165 O O . PRO A 1 277 ? -6.645 -8.122 -17.184 1.00 75.62 277 PRO A O 1
ATOM 2168 N N . GLU A 1 278 ? -6.239 -10.290 -16.730 1.00 80.75 278 GLU A N 1
ATOM 2169 C CA . GLU A 1 278 ? -7.604 -10.753 -16.548 1.00 80.75 278 GLU A CA 1
ATOM 2170 C C . GLU A 1 278 ? -8.144 -10.538 -15.133 1.00 80.75 278 GLU A C 1
ATOM 2172 O O . GLU A 1 278 ? -9.312 -10.852 -14.919 1.00 80.75 278 GLU A O 1
ATOM 2177 N N . ALA A 1 279 ? -7.335 -10.004 -14.206 1.00 79.62 279 ALA A N 1
ATOM 2178 C CA . ALA A 1 279 ? -7.757 -9.807 -12.828 1.00 79.62 279 ALA A CA 1
ATOM 2179 C C . ALA A 1 279 ? -9.057 -9.004 -12.760 1.00 79.62 279 ALA A C 1
ATOM 2181 O O . ALA A 1 279 ? -9.216 -7.999 -13.470 1.00 79.62 279 ALA A O 1
ATOM 2182 N N . GLU A 1 280 ? -9.974 -9.442 -11.901 1.00 76.00 280 GLU A N 1
ATOM 2183 C CA . GLU A 1 280 ? -11.198 -8.689 -11.646 1.00 76.00 280 GLU A CA 1
ATOM 2184 C C . GLU A 1 280 ? -10.857 -7.278 -11.167 1.00 76.00 280 GLU A C 1
ATOM 2186 O O . GLU A 1 280 ? -9.920 -7.070 -10.400 1.00 76.00 280 GLU A O 1
ATOM 2191 N N . THR A 1 281 ? -11.609 -6.284 -11.633 1.00 69.94 281 THR A N 1
ATOM 2192 C CA . THR A 1 281 ? -11.240 -4.885 -11.403 1.00 69.94 281 THR A CA 1
ATOM 2193 C C . THR A 1 281 ? -11.427 -4.436 -9.961 1.00 69.94 281 THR A C 1
ATOM 2195 O O . THR A 1 281 ? -10.790 -3.466 -9.574 1.00 69.94 281 THR A O 1
ATOM 2198 N N . GLU A 1 282 ? -12.283 -5.101 -9.179 1.00 76.44 282 GLU A N 1
ATOM 2199 C CA . GLU A 1 282 ? -12.561 -4.737 -7.787 1.00 76.44 282 GLU A CA 1
ATOM 2200 C C . GLU A 1 282 ? -12.998 -5.969 -6.984 1.00 76.44 282 GLU A C 1
ATOM 2202 O O . GLU A 1 282 ? -13.854 -6.724 -7.435 1.00 76.44 282 GLU A O 1
ATOM 2207 N N . ALA A 1 283 ? -12.487 -6.130 -5.760 1.00 83.06 283 ALA A N 1
ATOM 2208 C CA . ALA A 1 283 ? -12.947 -7.177 -4.838 1.00 83.06 283 ALA A CA 1
ATOM 2209 C C . ALA A 1 283 ? -14.249 -6.813 -4.085 1.00 83.06 283 ALA A C 1
ATOM 2211 O O . ALA A 1 283 ? -14.650 -7.528 -3.173 1.00 83.06 283 ALA A O 1
ATOM 2212 N N . GLY A 1 284 ? -14.902 -5.698 -4.435 1.00 84.81 284 GLY A N 1
ATOM 2213 C CA . GLY A 1 284 ? -16.114 -5.197 -3.780 1.00 84.81 284 GLY A CA 1
ATOM 2214 C C . GLY A 1 284 ? -15.873 -4.512 -2.426 1.00 84.81 284 GLY A C 1
ATOM 2215 O O . GLY A 1 284 ? -14.747 -4.147 -2.086 1.00 84.81 284 GLY A O 1
ATOM 2216 N N . VAL A 1 285 ? -16.954 -4.308 -1.661 1.00 85.88 285 VAL A N 1
ATOM 2217 C CA . VAL A 1 285 ? -16.955 -3.600 -0.364 1.00 85.88 285 VAL A CA 1
ATOM 2218 C C . VAL A 1 285 ? -17.546 -4.503 0.721 1.00 85.88 285 VAL A C 1
ATOM 2220 O O . VAL A 1 285 ? -18.623 -5.071 0.537 1.00 85.88 285 VAL A O 1
ATOM 2223 N N . CYS A 1 286 ? -16.839 -4.648 1.844 1.00 90.75 286 CYS A N 1
ATOM 2224 C CA . CYS A 1 286 ? -17.328 -5.383 3.013 1.00 90.75 286 CYS A CA 1
ATOM 2225 C C . CYS A 1 286 ? -18.426 -4.599 3.745 1.00 90.75 286 CYS A C 1
ATOM 2227 O O . CYS A 1 286 ? -18.369 -3.373 3.807 1.00 90.75 286 CYS A O 1
ATOM 2229 N N . GLN A 1 287 ? -19.371 -5.298 4.379 1.00 91.19 287 GLN A N 1
ATOM 2230 C CA . GLN A 1 287 ? -20.349 -4.663 5.275 1.00 91.19 287 GLN A CA 1
ATOM 2231 C C . GLN A 1 287 ? -19.962 -4.883 6.735 1.00 91.19 287 GLN A C 1
ATOM 2233 O O . GLN A 1 287 ? -19.657 -6.001 7.135 1.00 91.19 287 GLN A O 1
ATOM 2238 N N . PHE A 1 288 ? -19.980 -3.837 7.554 1.00 92.69 288 PHE A N 1
ATOM 2239 C CA . PHE A 1 288 ? -19.614 -3.938 8.966 1.00 92.69 288 PHE A CA 1
ATOM 2240 C C . PHE A 1 288 ? -20.727 -4.592 9.799 1.00 92.69 288 PHE A C 1
ATOM 2242 O O . PHE A 1 288 ? -21.876 -4.152 9.761 1.00 92.69 288 PHE A O 1
ATOM 2249 N N . VAL A 1 289 ? -20.380 -5.606 10.599 1.00 96.44 289 VAL A N 1
ATOM 2250 C CA . VAL A 1 289 ? -21.319 -6.310 11.494 1.00 96.44 289 VAL A CA 1
ATOM 2251 C C . VAL A 1 289 ? -21.086 -5.915 12.948 1.00 96.44 289 VAL A C 1
ATOM 2253 O O . VAL A 1 289 ? -22.019 -5.518 13.648 1.00 96.44 289 VAL A O 1
ATOM 2256 N N . GLY A 1 290 ? -19.840 -6.001 13.416 1.00 94.19 290 GLY A N 1
ATOM 2257 C CA . GLY A 1 290 ? -19.512 -5.811 14.824 1.00 94.19 290 GLY A CA 1
ATOM 2258 C C . GLY A 1 290 ? -18.064 -5.371 15.038 1.00 94.19 290 GLY A C 1
ATOM 2259 O O . GLY A 1 290 ? -17.204 -5.765 14.261 1.00 94.19 290 GLY A O 1
ATOM 2260 N N . PRO A 1 291 ? -17.759 -4.576 16.077 1.00 97.25 291 PRO A N 1
ATOM 2261 C CA . PRO A 1 291 ? -18.703 -3.968 17.011 1.00 97.25 291 PRO A CA 1
ATOM 2262 C C . PRO A 1 291 ? -19.595 -2.903 16.340 1.00 97.25 291 PRO A C 1
ATOM 2264 O O . PRO A 1 291 ? -19.172 -2.288 15.355 1.00 97.25 291 PRO A O 1
ATOM 2267 N N . PRO A 1 292 ? -20.818 -2.663 16.855 1.00 95.88 292 PRO A N 1
ATOM 2268 C CA . PRO A 1 292 ? -21.675 -1.603 16.335 1.00 95.88 292 PRO A CA 1
ATOM 2269 C C . PRO A 1 292 ? -21.038 -0.218 16.500 1.00 95.88 292 PRO A C 1
ATOM 2271 O O . PRO A 1 292 ? -20.321 0.038 17.470 1.00 95.88 292 PRO A O 1
ATOM 2274 N N . GLU A 1 293 ? -21.350 0.681 15.569 1.00 94.44 293 GLU A N 1
ATOM 2275 C CA . GLU A 1 293 ? -20.790 2.033 15.517 1.00 94.44 293 GLU A CA 1
ATOM 2276 C C . GLU A 1 293 ? -20.960 2.799 16.842 1.00 94.44 293 GLU A C 1
ATOM 2278 O O . GLU A 1 293 ? -22.069 3.001 17.337 1.00 94.44 293 GLU A O 1
ATOM 2283 N N . GLY A 1 294 ? -19.843 3.255 17.411 1.00 95.06 294 GLY A N 1
ATOM 2284 C CA . GLY A 1 294 ? -19.771 4.080 18.618 1.00 95.06 294 GLY A CA 1
ATOM 2285 C C . GLY A 1 294 ? -20.070 3.362 19.943 1.00 95.06 294 GLY A C 1
ATOM 2286 O O . GLY A 1 294 ? -19.999 4.010 21.005 1.00 95.06 294 GLY A O 1
ATOM 2287 N N . GLU A 1 295 ? -20.378 2.063 19.899 1.00 97.50 295 GLU A N 1
ATOM 2288 C CA . GLU A 1 295 ? -20.785 1.251 21.049 1.00 97.50 295 GLU A CA 1
ATOM 2289 C C . GLU A 1 295 ? -19.603 0.710 21.861 1.00 97.50 295 GLU A C 1
ATOM 2291 O O . GLU A 1 295 ? -18.446 0.711 21.433 1.00 97.50 295 GLU A O 1
ATOM 2296 N N . LEU A 1 296 ? -19.897 0.259 23.083 1.00 97.62 296 LEU A N 1
ATOM 2297 C CA . LEU A 1 296 ? -18.912 -0.386 23.946 1.00 97.62 296 LEU A CA 1
ATOM 2298 C C . LEU A 1 296 ? -18.666 -1.836 23.501 1.00 97.62 296 LEU A C 1
ATOM 2300 O O . LEU A 1 296 ? -19.596 -2.637 23.452 1.00 97.62 296 LEU A O 1
ATOM 2304 N N . ALA A 1 297 ? -17.406 -2.186 23.256 1.00 97.50 297 ALA A N 1
ATOM 2305 C CA . ALA A 1 297 ? -16.986 -3.528 22.868 1.00 97.50 297 ALA A CA 1
ATOM 2306 C C . ALA A 1 297 ? -16.302 -4.287 24.021 1.00 97.50 297 ALA A C 1
ATOM 2308 O O . ALA A 1 297 ? -15.809 -3.698 24.991 1.00 97.50 297 ALA A O 1
ATOM 2309 N N . ALA A 1 298 ? -16.246 -5.616 23.888 1.00 97.31 298 ALA A N 1
ATOM 2310 C CA . ALA A 1 298 ? -15.368 -6.461 24.695 1.00 97.31 298 ALA A CA 1
ATOM 2311 C C . ALA A 1 298 ? -13.886 -6.116 24.444 1.00 97.31 298 ALA A C 1
ATOM 2313 O O . ALA A 1 298 ? -13.556 -5.420 23.485 1.00 97.31 298 ALA A O 1
ATOM 2314 N N . ASN A 1 299 ? -12.987 -6.592 25.312 1.00 96.81 299 ASN A N 1
ATOM 2315 C CA . ASN A 1 299 ? -11.552 -6.350 25.173 1.00 96.81 299 ASN A CA 1
ATOM 2316 C C . ASN A 1 299 ? -10.736 -7.656 25.325 1.00 96.81 299 ASN A C 1
ATOM 2318 O O . ASN A 1 299 ? -10.641 -8.152 26.452 1.00 96.81 299 ASN A O 1
ATOM 2322 N N . PRO A 1 300 ? -10.146 -8.203 24.241 1.00 97.06 300 PRO A N 1
ATOM 2323 C CA . PRO A 1 300 ? -10.120 -7.641 22.885 1.00 97.06 300 PRO A CA 1
ATOM 2324 C C . PRO A 1 300 ? -11.506 -7.655 22.208 1.00 97.06 300 PRO A C 1
ATOM 2326 O O . PRO A 1 300 ? -12.343 -8.498 22.547 1.00 97.06 300 PRO A O 1
ATOM 2329 N N . PRO A 1 301 ? -11.781 -6.710 21.292 1.00 97.50 301 PRO A N 1
ATOM 2330 C CA . PRO A 1 301 ? -13.012 -6.718 20.511 1.00 97.50 301 PRO A CA 1
ATOM 2331 C C . PRO A 1 301 ? -12.972 -7.853 19.481 1.00 97.50 301 PRO A C 1
ATOM 2333 O O . PRO A 1 301 ? -11.906 -8.189 18.970 1.00 97.50 301 PRO A O 1
ATOM 2336 N N . VAL A 1 302 ? -14.133 -8.409 19.143 1.00 98.12 302 VAL A N 1
ATOM 2337 C CA . VAL A 1 302 ? -14.279 -9.236 17.939 1.00 98.12 302 VAL A CA 1
ATOM 2338 C C . VAL A 1 302 ? -14.787 -8.314 16.840 1.00 98.12 302 VAL A C 1
ATOM 2340 O O . VAL A 1 302 ? -15.847 -7.707 16.996 1.00 98.12 302 VAL A O 1
ATOM 2343 N N . LEU A 1 303 ? -13.992 -8.155 15.787 1.00 97.94 303 LEU A N 1
ATOM 2344 C CA . LEU A 1 303 ? -14.365 -7.419 14.587 1.00 97.94 303 LEU A CA 1
ATOM 2345 C C . LEU A 1 303 ? -14.993 -8.402 13.608 1.00 97.94 303 LEU A C 1
ATOM 2347 O O . LEU A 1 303 ? -14.385 -9.424 13.303 1.00 97.94 303 LEU A O 1
ATOM 2351 N N . GLU A 1 304 ? -16.187 -8.103 13.126 1.00 97.94 304 GLU A N 1
ATOM 2352 C CA . GLU A 1 304 ? -16.962 -8.957 12.233 1.00 97.94 304 GLU A CA 1
ATOM 2353 C C . GLU A 1 304 ? -17.485 -8.125 11.067 1.00 97.94 304 GLU A C 1
ATOM 2355 O O . GLU A 1 304 ? -17.935 -6.986 11.241 1.00 97.94 304 GLU A O 1
ATOM 2360 N N . TRP A 1 305 ? -17.443 -8.710 9.878 1.00 96.69 305 TRP A N 1
ATOM 2361 C CA . TRP A 1 305 ? -17.967 -8.121 8.653 1.00 96.69 305 TRP A CA 1
ATOM 2362 C C . TRP A 1 305 ? -18.699 -9.178 7.822 1.00 96.69 305 TRP A C 1
ATOM 2364 O O . TRP A 1 305 ? -18.595 -10.376 8.077 1.00 96.69 305 TRP A O 1
ATOM 2374 N N . GLU A 1 306 ? -19.453 -8.740 6.823 1.00 94.88 306 GLU A N 1
ATOM 2375 C CA . GLU A 1 306 ? -19.949 -9.591 5.747 1.00 94.88 306 GLU A CA 1
ATOM 2376 C C . GLU A 1 306 ? -19.068 -9.395 4.515 1.00 94.88 306 GLU A C 1
ATOM 2378 O O . GLU A 1 306 ? -18.632 -8.279 4.202 1.00 94.88 306 GLU A O 1
ATOM 2383 N N . ALA A 1 307 ? -18.789 -10.498 3.824 1.00 93.56 307 ALA A N 1
ATOM 2384 C CA . ALA A 1 307 ? -18.065 -10.470 2.566 1.00 93.56 307 ALA A CA 1
ATOM 2385 C C . ALA A 1 307 ? -18.867 -9.706 1.490 1.00 93.56 307 ALA A C 1
ATOM 2387 O O . ALA A 1 307 ? -20.100 -9.766 1.488 1.00 93.56 307 ALA A O 1
ATOM 2388 N N . PRO A 1 308 ? -18.186 -9.030 0.551 1.00 90.62 308 PRO A N 1
ATOM 2389 C CA . PRO A 1 308 ? -18.794 -8.542 -0.680 1.00 90.62 308 PRO A CA 1
ATOM 2390 C C . PRO A 1 308 ? -19.629 -9.626 -1.373 1.00 90.62 308 PRO A C 1
ATOM 2392 O O . PRO A 1 308 ? -19.233 -10.792 -1.429 1.00 90.62 308 PRO A O 1
ATOM 2395 N N . ALA A 1 309 ? -20.786 -9.242 -1.915 1.00 85.69 309 ALA A N 1
ATOM 2396 C CA . ALA A 1 309 ? -21.610 -10.160 -2.694 1.00 85.69 309 ALA A CA 1
ATOM 2397 C C . ALA A 1 309 ? -20.840 -10.658 -3.928 1.00 85.69 309 ALA A C 1
ATOM 2399 O O . ALA A 1 309 ? -20.084 -9.901 -4.528 1.00 85.69 309 ALA A O 1
ATOM 2400 N N . GLU A 1 310 ? -21.080 -11.913 -4.320 1.00 80.75 310 GLU A N 1
ATOM 2401 C CA . GLU A 1 310 ? -20.538 -12.531 -5.545 1.00 80.75 310 GLU A CA 1
ATOM 2402 C C . GLU A 1 310 ? -19.019 -12.791 -5.549 1.00 80.75 310 GLU A C 1
ATOM 2404 O O . GLU A 1 310 ? -18.508 -13.322 -6.531 1.00 80.75 310 GLU A O 1
ATOM 2409 N N . ALA A 1 311 ? -18.312 -12.503 -4.452 1.00 79.50 311 ALA A N 1
ATOM 2410 C CA . ALA A 1 311 ? -16.881 -12.749 -4.332 1.00 79.50 311 ALA A CA 1
ATOM 2411 C C . ALA A 1 311 ? -16.583 -14.006 -3.495 1.00 79.50 311 ALA A C 1
ATOM 2413 O O . ALA A 1 311 ? -16.922 -14.083 -2.313 1.00 79.50 311 ALA A O 1
ATOM 2414 N N . ASP A 1 312 ? -15.903 -14.978 -4.105 1.00 83.19 312 ASP A N 1
ATOM 2415 C CA . ASP A 1 312 ? -15.447 -16.206 -3.450 1.00 83.19 312 ASP A CA 1
ATOM 2416 C C . ASP A 1 312 ? -13.938 -16.156 -3.162 1.00 83.19 312 ASP A C 1
ATOM 2418 O O . ASP A 1 312 ? -13.167 -15.501 -3.861 1.00 83.19 312 ASP A O 1
ATOM 2422 N N . GLY A 1 313 ? -13.495 -16.889 -2.134 1.00 87.12 313 GLY A N 1
ATOM 2423 C CA . GLY A 1 313 ? -12.064 -17.078 -1.855 1.00 87.12 313 GLY A CA 1
ATOM 2424 C C . GLY A 1 313 ? -11.315 -15.808 -1.437 1.00 87.12 313 GLY A C 1
ATOM 2425 O O . GLY A 1 313 ? -10.110 -15.712 -1.663 1.00 87.12 313 GLY A O 1
ATOM 2426 N N . LEU A 1 314 ? -12.022 -14.841 -0.848 1.00 93.12 314 LEU A N 1
ATOM 2427 C CA . LEU A 1 314 ? -11.440 -13.581 -0.406 1.00 93.12 314 LEU A CA 1
ATOM 2428 C C . LEU A 1 314 ? -10.465 -13.759 0.765 1.00 93.12 314 LEU A C 1
ATOM 2430 O O . LEU A 1 314 ? -10.710 -14.529 1.697 1.00 93.12 314 LEU A O 1
ATOM 2434 N N . GLN A 1 315 ? -9.409 -12.954 0.741 1.00 95.12 315 GLN A N 1
ATOM 2435 C CA . GLN A 1 315 ? -8.601 -12.610 1.909 1.00 95.12 315 GLN A CA 1
ATOM 2436 C C . GLN A 1 315 ? -8.932 -11.187 2.355 1.00 95.12 315 GLN A C 1
ATOM 2438 O O . GLN A 1 315 ? -9.537 -10.426 1.601 1.00 95.12 315 GLN A O 1
ATOM 2443 N N . TYR A 1 316 ? -8.531 -10.804 3.566 1.00 93.81 316 TYR A N 1
ATOM 2444 C CA . TYR A 1 316 ? -8.822 -9.469 4.084 1.00 93.81 316 TYR A CA 1
ATOM 2445 C C . TYR A 1 316 ? -7.603 -8.786 4.695 1.00 93.81 316 TYR A C 1
ATOM 2447 O O . TYR A 1 316 ? -6.751 -9.421 5.320 1.00 93.81 316 TYR A O 1
ATOM 2455 N N . ILE A 1 317 ? -7.564 -7.464 4.536 1.00 92.56 317 ILE A N 1
ATOM 2456 C CA . ILE A 1 317 ? -6.708 -6.558 5.302 1.00 92.56 317 ILE A CA 1
ATOM 2457 C C . ILE A 1 317 ? -7.592 -5.846 6.314 1.00 92.56 317 ILE A C 1
ATOM 2459 O O . ILE A 1 317 ? -8.596 -5.245 5.938 1.00 92.56 317 ILE A O 1
ATOM 2463 N N . VAL A 1 318 ? -7.218 -5.892 7.586 1.00 93.25 318 VAL A N 1
ATOM 2464 C CA . VAL A 1 318 ? -7.923 -5.205 8.667 1.00 93.25 318 VAL A CA 1
ATOM 2465 C C . VAL A 1 318 ? -6.976 -4.203 9.310 1.00 93.25 318 VAL A C 1
ATOM 2467 O O . VAL A 1 318 ? -5.929 -4.583 9.830 1.00 93.25 318 VAL A O 1
ATOM 2470 N N . SER A 1 319 ? -7.359 -2.929 9.309 1.00 92.44 319 SER A N 1
ATOM 2471 C CA . SER A 1 319 ? -6.601 -1.860 9.966 1.00 92.44 319 SER A CA 1
ATOM 2472 C C . SER A 1 319 ? -7.371 -1.357 11.180 1.00 92.44 319 SER A C 1
ATOM 2474 O O . SER A 1 319 ? -8.583 -1.150 11.108 1.00 92.44 319 SER A O 1
ATOM 2476 N N . LEU A 1 320 ? -6.675 -1.144 12.299 1.00 93.62 320 LEU A N 1
ATOM 2477 C CA . LEU A 1 320 ? -7.224 -0.569 13.532 1.00 93.62 320 LEU A CA 1
ATOM 2478 C C . LEU A 1 320 ? -6.370 0.613 13.970 1.00 93.62 320 LEU A C 1
ATOM 2480 O O . LEU A 1 320 ? -5.147 0.540 13.913 1.00 93.62 320 LEU A O 1
ATOM 2484 N N . SER A 1 321 ? -6.994 1.673 14.482 1.00 93.38 321 SER A N 1
ATOM 2485 C CA . SER A 1 321 ? -6.267 2.808 15.051 1.00 93.38 321 SER A CA 1
ATOM 2486 C C . SER A 1 321 ? -7.068 3.561 16.108 1.00 93.38 321 SER A C 1
ATOM 2488 O O . SER A 1 321 ? -8.290 3.462 16.196 1.00 93.38 321 SER A O 1
ATOM 2490 N N . ARG A 1 322 ? -6.373 4.354 16.926 1.00 92.81 322 ARG A N 1
ATOM 2491 C CA . ARG A 1 322 ? -6.999 5.379 17.782 1.00 92.81 322 ARG A CA 1
ATOM 2492 C C . ARG A 1 322 ? -7.110 6.729 17.082 1.00 92.81 322 ARG A C 1
ATOM 2494 O O . ARG A 1 322 ? -7.791 7.618 17.592 1.00 92.81 322 ARG A O 1
ATOM 2501 N N . ASP A 1 323 ? -6.441 6.883 15.946 1.00 86.06 323 ASP A N 1
ATOM 2502 C CA . ASP A 1 323 ? -6.614 8.020 15.059 1.00 86.06 323 ASP A CA 1
ATOM 2503 C C . ASP A 1 323 ? -7.697 7.671 14.022 1.00 86.06 323 ASP A C 1
ATOM 2505 O O . ASP A 1 323 ? -7.534 6.673 13.319 1.00 86.06 323 ASP A O 1
ATOM 2509 N N . PRO A 1 324 ? -8.785 8.454 13.894 1.00 84.56 324 PRO A N 1
ATOM 2510 C CA . PRO A 1 324 ? -9.807 8.219 12.864 1.00 84.56 324 PRO A CA 1
ATOM 2511 C C . PRO A 1 324 ? -9.262 8.279 11.433 1.00 84.56 324 PRO A C 1
ATOM 2513 O O . PRO A 1 324 ? -9.910 7.809 10.506 1.00 84.56 324 PRO A O 1
ATOM 2516 N N . TRP A 1 325 ? -8.073 8.849 11.252 1.00 78.25 325 TRP A N 1
ATOM 2517 C CA . TRP A 1 325 ? -7.382 8.949 9.971 1.00 78.25 325 TRP A CA 1
ATOM 2518 C C . TRP A 1 325 ? -6.284 7.893 9.812 1.00 78.25 325 TRP A C 1
ATOM 2520 O O . TRP A 1 325 ? -5.465 8.002 8.909 1.00 78.25 325 TRP A O 1
ATOM 2530 N N . PHE A 1 326 ? -6.218 6.908 10.717 1.00 80.75 326 PHE A N 1
ATOM 2531 C CA . PHE A 1 326 ? -5.235 5.821 10.693 1.00 80.75 326 PHE A CA 1
ATOM 2532 C C . PHE A 1 326 ? -3.777 6.304 10.628 1.00 80.75 326 PHE A C 1
ATOM 2534 O O . PHE A 1 326 ? -2.902 5.625 10.091 1.00 80.75 326 PHE A O 1
ATOM 2541 N N . ARG A 1 327 ? -3.479 7.448 11.254 1.00 73.94 327 ARG A N 1
ATOM 2542 C CA . ARG A 1 327 ? -2.132 8.030 11.273 1.00 73.94 327 ARG A CA 1
ATOM 2543 C C . ARG A 1 327 ? -1.308 7.519 12.445 1.00 73.94 327 ARG A C 1
ATOM 2545 O O . ARG A 1 327 ? -1.779 7.446 13.583 1.00 73.94 327 ARG A O 1
ATOM 2552 N N . GLY A 1 328 ? -0.031 7.292 12.167 1.00 70.00 328 GLY A N 1
ATOM 2553 C CA . GLY A 1 328 ? 0.996 7.161 13.187 1.00 70.00 328 GLY A CA 1
ATOM 2554 C C . GLY A 1 328 ? 0.938 5.860 13.998 1.00 70.00 328 GLY A C 1
ATOM 2555 O O . GLY A 1 328 ? 0.350 4.865 13.579 1.00 70.00 328 GLY A O 1
ATOM 2556 N N . PRO A 1 329 ? 1.562 5.846 15.187 1.00 73.38 329 PRO A N 1
ATOM 2557 C CA . PRO A 1 329 ? 1.995 4.615 15.851 1.00 73.38 329 PRO A CA 1
ATOM 2558 C C . PRO A 1 329 ? 0.869 3.823 16.527 1.00 73.38 329 PRO A C 1
ATOM 2560 O O . PRO A 1 329 ? 1.126 2.768 17.100 1.00 73.38 329 PRO A O 1
ATOM 2563 N N . THR A 1 330 ? -0.362 4.345 16.546 1.00 83.44 330 THR A N 1
ATOM 2564 C CA . THR A 1 330 ? -1.520 3.597 17.059 1.00 83.44 330 THR A CA 1
ATOM 2565 C C . THR A 1 330 ? -2.207 2.769 15.989 1.00 83.44 330 THR A C 1
ATOM 2567 O O . THR A 1 330 ? -3.095 1.993 16.334 1.00 83.44 330 THR A O 1
ATOM 2570 N N . THR A 1 331 ? -1.837 2.974 14.725 1.00 85.81 331 THR A N 1
ATOM 2571 C CA . THR A 1 331 ? -2.327 2.181 13.609 1.00 85.81 331 THR A CA 1
ATOM 2572 C C . THR A 1 331 ? -1.544 0.884 13.528 1.00 85.81 331 THR A C 1
ATOM 2574 O O . THR A 1 331 ? -0.316 0.903 13.561 1.00 85.81 331 THR A O 1
ATOM 2577 N N . PHE A 1 332 ? -2.259 -0.225 13.411 1.00 86.94 332 PHE A N 1
ATOM 2578 C CA . PHE A 1 332 ? -1.685 -1.502 13.015 1.00 86.94 332 PHE A CA 1
ATOM 2579 C C . PHE A 1 332 ? -2.587 -2.153 11.972 1.00 86.94 332 PHE A C 1
ATOM 2581 O O . PHE A 1 332 ? -3.817 -2.007 12.022 1.00 86.94 332 PHE A O 1
ATOM 2588 N N . THR A 1 333 ? -1.961 -2.840 11.026 1.00 88.94 333 THR A N 1
ATOM 2589 C CA . THR A 1 333 ? -2.610 -3.427 9.856 1.00 88.94 333 THR A CA 1
ATOM 2590 C C . THR A 1 333 ? -2.297 -4.916 9.817 1.00 88.94 333 THR A C 1
ATOM 2592 O O . THR A 1 333 ? -1.145 -5.342 9.839 1.00 88.94 333 THR A O 1
ATOM 2595 N N . VAL A 1 334 ? -3.348 -5.726 9.759 1.00 91.31 334 VAL A N 1
ATOM 2596 C CA . VAL A 1 334 ? -3.260 -7.184 9.716 1.00 91.31 334 VAL A CA 1
ATOM 2597 C C . VAL A 1 334 ? -3.674 -7.645 8.334 1.00 91.31 334 VAL A C 1
ATOM 2599 O O . VAL A 1 334 ? -4.740 -7.269 7.851 1.00 91.31 334 VAL A O 1
ATOM 2602 N N . HIS A 1 335 ? -2.828 -8.445 7.698 1.00 89.75 335 HIS A N 1
ATOM 2603 C CA . HIS A 1 335 ? -3.032 -8.928 6.337 1.00 89.75 335 HIS A CA 1
ATOM 2604 C C . HIS A 1 335 ? -3.441 -10.397 6.319 1.00 89.75 335 HIS A C 1
ATOM 2606 O O . HIS A 1 335 ? -3.330 -11.100 7.325 1.00 89.75 335 HIS A O 1
ATOM 2612 N N . ASP A 1 336 ? -3.876 -10.839 5.140 1.00 89.81 336 ASP A N 1
ATOM 2613 C CA . ASP A 1 336 ? -4.112 -12.239 4.796 1.00 89.81 336 ASP A CA 1
ATOM 2614 C C . ASP A 1 336 ? -5.061 -12.951 5.773 1.00 89.81 336 ASP A C 1
ATOM 2616 O O . ASP A 1 336 ? -4.944 -14.148 6.032 1.00 89.81 336 ASP A O 1
ATOM 2620 N N . ILE A 1 337 ? -6.024 -12.202 6.322 1.00 95.19 337 ILE A N 1
ATOM 2621 C CA . ILE A 1 337 ? -7.057 -12.770 7.181 1.00 95.19 337 ILE A CA 1
ATOM 2622 C C . ILE A 1 337 ? -7.972 -13.629 6.315 1.00 95.19 337 ILE A C 1
ATOM 2624 O O . ILE A 1 337 ? -8.531 -13.160 5.323 1.00 95.19 337 ILE A O 1
ATOM 2628 N N . GLU A 1 338 ? -8.134 -14.885 6.718 1.00 94.50 338 GLU A N 1
ATOM 2629 C CA . GLU A 1 338 ? -9.100 -15.808 6.136 1.00 94.50 338 GLU A CA 1
ATOM 2630 C C . GLU A 1 338 ? -10.421 -15.743 6.916 1.00 94.50 338 GLU A C 1
ATOM 2632 O O . GLU A 1 338 ? -10.443 -15.803 8.148 1.00 94.50 338 GLU A O 1
ATOM 2637 N N . GLY A 1 339 ? -11.540 -15.652 6.196 1.00 95.19 339 GLY A N 1
ATOM 2638 C CA . GLY A 1 339 ? -12.873 -15.532 6.791 1.00 95.19 339 GLY A CA 1
ATOM 2639 C C . GLY A 1 339 ? -13.246 -14.100 7.183 1.00 95.19 339 GLY A C 1
ATOM 2640 O O . GLY A 1 339 ? -12.519 -13.153 6.911 1.00 95.19 339 GLY A O 1
ATOM 2641 N N . THR A 1 340 ? -14.418 -13.931 7.796 1.00 97.06 340 THR A N 1
ATOM 2642 C CA . THR A 1 340 ? -15.049 -12.611 7.969 1.00 97.06 340 THR A CA 1
ATOM 2643 C C . THR A 1 340 ? -15.068 -12.108 9.416 1.00 97.06 340 THR A C 1
ATOM 2645 O O . THR A 1 340 ? -15.984 -11.402 9.844 1.00 97.06 340 THR A O 1
ATOM 2648 N N . SER A 1 341 ? -14.059 -12.505 10.195 1.00 97.94 341 SER A N 1
ATOM 2649 C CA . SER A 1 341 ? -13.896 -12.060 11.577 1.00 97.94 341 SER A CA 1
ATOM 2650 C C . SER A 1 341 ? -12.427 -11.954 11.967 1.00 97.94 341 SER A C 1
ATOM 2652 O O . SER A 1 341 ? -11.618 -12.790 11.564 1.00 97.94 341 SER A O 1
ATOM 2654 N N . TYR A 1 342 ? -12.096 -10.993 12.824 1.00 98.00 342 TYR A N 1
ATOM 2655 C CA . TYR A 1 342 ? -10.765 -10.824 13.392 1.00 98.00 342 TYR A CA 1
ATOM 2656 C C . TYR A 1 342 ? -10.842 -10.445 14.872 1.00 98.00 342 TYR A C 1
ATOM 2658 O O . TYR A 1 342 ? -11.615 -9.578 15.271 1.00 98.00 342 TYR A O 1
ATOM 2666 N N . THR A 1 343 ? -10.019 -11.083 15.702 1.00 98.00 343 THR A N 1
ATOM 2667 C CA . THR A 1 343 ? -9.845 -10.718 17.116 1.00 98.00 343 THR A CA 1
ATOM 2668 C C . THR A 1 343 ? -8.385 -10.339 17.347 1.00 98.00 343 THR A C 1
ATOM 2670 O O . THR A 1 343 ? -7.524 -11.196 17.137 1.00 98.00 343 THR A O 1
ATOM 2673 N N . PRO A 1 344 ? -8.082 -9.102 17.792 1.00 96.25 344 PRO A N 1
ATOM 2674 C CA . PRO A 1 344 ? -6.726 -8.711 18.154 1.00 96.25 344 PRO A CA 1
ATOM 2675 C C . PRO A 1 344 ? -6.097 -9.677 19.164 1.00 96.25 344 PRO A C 1
ATOM 2677 O O . PRO A 1 344 ? -6.738 -10.086 20.134 1.00 96.25 344 PRO A O 1
ATOM 2680 N N . ASP A 1 345 ? -4.820 -10.005 18.958 1.00 95.25 345 ASP A N 1
ATOM 2681 C CA . ASP A 1 345 ? -4.047 -10.928 19.803 1.00 95.25 345 ASP A CA 1
ATOM 2682 C C . ASP A 1 345 ? -3.832 -10.399 21.234 1.00 95.25 345 ASP A C 1
ATOM 2684 O O . ASP A 1 345 ? -3.500 -11.154 22.155 1.00 95.25 345 ASP A O 1
ATOM 2688 N N . ARG A 1 346 ? -4.024 -9.090 21.432 1.00 93.25 346 ARG A N 1
ATOM 2689 C CA . ARG A 1 346 ? -3.821 -8.383 22.696 1.00 93.25 346 ARG A CA 1
ATOM 2690 C C . ARG A 1 346 ? -5.003 -7.477 23.033 1.00 93.25 346 ARG A C 1
ATOM 2692 O O . ARG A 1 346 ? -5.611 -6.891 22.137 1.00 93.25 346 ARG A O 1
ATOM 2699 N N . PRO A 1 347 ? -5.287 -7.279 24.334 1.00 95.75 347 PRO A N 1
ATOM 2700 C CA . PRO A 1 347 ? -6.233 -6.263 24.767 1.00 95.75 347 PRO A CA 1
ATOM 2701 C C . PRO A 1 347 ? -5.821 -4.868 24.284 1.00 95.75 347 PRO A C 1
ATOM 2703 O O . PRO A 1 347 ? -4.666 -4.458 24.416 1.00 95.75 347 PRO A O 1
ATOM 2706 N N . LEU A 1 348 ? -6.793 -4.118 23.782 1.00 94.94 348 LEU A N 1
ATOM 2707 C CA . LEU A 1 348 ? -6.638 -2.732 23.374 1.00 94.94 348 LEU A CA 1
ATOM 2708 C C . LEU A 1 348 ? -6.677 -1.800 24.590 1.00 94.94 348 LEU A C 1
ATOM 2710 O O . LEU A 1 348 ? -7.339 -2.065 25.598 1.00 94.94 348 LEU A O 1
ATOM 2714 N N . ALA A 1 349 ? -5.987 -0.665 24.496 1.00 94.88 349 ALA A N 1
ATOM 2715 C CA . ALA A 1 349 ? -6.093 0.388 25.500 1.00 94.88 349 ALA A CA 1
ATOM 2716 C C . ALA A 1 349 ? -7.517 0.974 25.538 1.00 94.88 349 ALA A C 1
ATOM 2718 O O . ALA A 1 349 ? -8.208 1.033 24.522 1.00 94.88 349 ALA A O 1
ATOM 2719 N N . SER A 1 350 ? -7.940 1.468 26.702 1.00 96.12 350 SER A N 1
ATOM 2720 C CA . SER A 1 350 ? -9.242 2.127 26.845 1.00 96.12 350 SER A CA 1
ATOM 2721 C C . SER A 1 350 ? -9.355 3.387 25.985 1.00 96.12 350 SER A C 1
ATOM 2723 O O . SER A 1 350 ? -8.397 4.162 25.894 1.00 96.12 350 SER A O 1
ATOM 2725 N N . GLY A 1 351 ? -10.545 3.644 25.451 1.00 96.00 351 GLY A N 1
ATOM 2726 C CA . GLY A 1 351 ? -10.836 4.801 24.606 1.00 96.00 351 GLY A CA 1
ATOM 2727 C C . GLY A 1 351 ? -11.604 4.422 23.344 1.00 96.00 351 GLY A C 1
ATOM 2728 O O . GLY A 1 351 ? -12.071 3.291 23.216 1.00 96.00 351 GLY A O 1
ATOM 2729 N N . THR A 1 352 ? -11.744 5.384 22.435 1.00 96.81 352 THR A N 1
ATOM 2730 C CA . THR A 1 352 ? -12.326 5.165 21.106 1.00 96.81 352 THR A CA 1
ATOM 2731 C C . THR A 1 352 ? -11.275 4.573 20.170 1.00 96.81 352 THR A C 1
ATOM 2733 O O . THR A 1 352 ? -10.133 5.041 20.149 1.00 96.81 352 THR A O 1
ATOM 2736 N N . TRP A 1 353 ? -11.691 3.570 19.411 1.00 96.69 353 TRP A N 1
ATOM 2737 C CA . TRP A 1 353 ? -10.949 2.938 18.331 1.00 96.69 353 TRP A CA 1
ATOM 2738 C C . TRP A 1 353 ? -11.750 3.033 17.041 1.00 96.69 353 TRP A C 1
ATOM 2740 O O . TRP A 1 353 ? -12.977 3.074 17.083 1.00 96.69 353 TRP A O 1
ATOM 2750 N N . TYR A 1 354 ? -11.037 3.056 15.925 1.00 94.44 354 TYR A N 1
ATOM 2751 C CA . TYR A 1 354 ? -11.552 3.065 14.566 1.00 94.44 354 TYR A CA 1
ATOM 2752 C C . TYR A 1 354 ? -10.974 1.861 13.836 1.00 94.44 354 TYR A C 1
ATOM 2754 O O . TYR A 1 354 ? -9.819 1.497 14.072 1.00 94.44 354 TYR A O 1
ATOM 2762 N N . TRP A 1 355 ? -11.762 1.236 12.973 1.00 95.06 355 TRP A N 1
ATOM 2763 C CA . TRP A 1 355 ? -11.308 0.102 12.187 1.00 95.06 355 TRP A CA 1
ATOM 2764 C C . TRP A 1 355 ? -11.945 0.076 10.804 1.00 95.06 355 TRP A C 1
ATOM 2766 O O . TRP A 1 355 ? -13.042 0.590 10.588 1.00 95.06 355 TRP A O 1
ATOM 2776 N N . THR A 1 356 ? -11.226 -0.519 9.863 1.00 92.44 356 THR A N 1
ATOM 2777 C CA . THR A 1 356 ? -11.694 -0.755 8.500 1.00 92.44 356 THR A CA 1
ATOM 2778 C C . THR A 1 356 ? -11.251 -2.139 8.047 1.00 92.44 356 THR A C 1
ATOM 2780 O O . THR A 1 356 ? -10.333 -2.732 8.623 1.00 92.44 356 THR A O 1
ATOM 2783 N N . VAL A 1 357 ? -11.921 -2.656 7.025 1.00 92.88 357 VAL A N 1
ATOM 2784 C CA . VAL A 1 357 ? -11.609 -3.937 6.408 1.00 92.88 357 VAL A CA 1
ATOM 2785 C C . VAL A 1 357 ? -11.646 -3.793 4.893 1.00 92.88 357 VAL A C 1
ATOM 2787 O O . VAL A 1 357 ? -12.536 -3.155 4.332 1.00 92.88 357 VAL A O 1
ATOM 2790 N N . MET A 1 358 ? -10.663 -4.391 4.235 1.00 91.19 358 MET A N 1
ATOM 2791 C CA . MET A 1 358 ? -10.520 -4.393 2.791 1.00 91.19 358 MET A CA 1
ATOM 2792 C C . MET A 1 358 ? -10.484 -5.835 2.281 1.00 91.19 358 MET A C 1
ATOM 2794 O O . MET A 1 358 ? -9.613 -6.592 2.717 1.00 91.19 358 MET A O 1
ATOM 2798 N N . PRO A 1 359 ? -11.390 -6.231 1.372 1.00 93.00 359 PRO A N 1
ATOM 2799 C CA . PRO A 1 359 ? -11.320 -7.531 0.726 1.00 93.00 359 PRO A CA 1
ATOM 2800 C C . PRO A 1 359 ? -10.195 -7.552 -0.312 1.00 93.00 359 PRO A C 1
ATOM 2802 O O . PRO A 1 359 ? -9.897 -6.543 -0.946 1.00 93.00 359 PRO A O 1
ATOM 2805 N N . ILE A 1 360 ? -9.595 -8.716 -0.508 1.00 91.19 360 ILE A N 1
ATOM 2806 C CA . ILE A 1 360 ? -8.625 -9.018 -1.555 1.00 91.19 360 ILE A CA 1
ATOM 2807 C C . ILE A 1 360 ? -9.137 -10.254 -2.280 1.00 91.19 360 ILE A C 1
ATOM 2809 O O . ILE A 1 360 ? -9.350 -11.291 -1.650 1.00 91.19 360 ILE A O 1
ATOM 2813 N N . ASN A 1 361 ? -9.330 -10.157 -3.591 1.00 90.44 361 ASN A N 1
ATOM 2814 C CA . ASN A 1 361 ? -9.768 -11.299 -4.386 1.00 90.44 361 ASN A CA 1
ATOM 2815 C C . ASN A 1 361 ? -8.628 -12.284 -4.686 1.00 90.44 361 ASN A C 1
ATOM 2817 O O . ASN A 1 361 ? -7.458 -12.052 -4.370 1.00 90.44 361 ASN A O 1
ATOM 2821 N N . SER A 1 362 ? -8.968 -13.403 -5.325 1.00 89.38 362 SER A N 1
ATOM 2822 C CA . SER A 1 362 ? -8.010 -14.459 -5.677 1.00 89.38 362 SER A CA 1
ATOM 2823 C C . SER A 1 362 ? -6.871 -13.992 -6.592 1.00 89.38 362 SER A C 1
ATOM 2825 O O . SER A 1 362 ? -5.783 -14.582 -6.576 1.00 89.38 362 SER A O 1
ATOM 2827 N N . ASP A 1 363 ? -7.101 -12.919 -7.351 1.00 86.56 363 ASP A N 1
ATOM 2828 C CA . ASP A 1 363 ? -6.123 -12.308 -8.254 1.00 86.56 363 ASP A CA 1
ATOM 2829 C C . ASP A 1 363 ? -5.162 -11.353 -7.532 1.00 86.56 363 ASP A C 1
ATOM 2831 O O . ASP A 1 363 ? -4.201 -10.861 -8.128 1.00 86.56 363 ASP A O 1
ATOM 2835 N N . GLY A 1 364 ? -5.385 -11.118 -6.236 1.00 85.38 364 GLY A N 1
ATOM 2836 C CA . GLY A 1 364 ? -4.585 -10.225 -5.406 1.00 85.38 364 GLY A CA 1
ATOM 2837 C C . GLY A 1 364 ? -5.003 -8.758 -5.492 1.00 85.38 364 GLY A C 1
ATOM 2838 O O . GLY A 1 364 ? -4.298 -7.920 -4.924 1.00 85.38 364 GLY A O 1
ATOM 2839 N N . VAL A 1 365 ? -6.122 -8.463 -6.160 1.00 84.88 365 VAL A N 1
ATOM 2840 C CA . VAL A 1 365 ? -6.703 -7.122 -6.262 1.00 84.88 365 VAL A CA 1
ATOM 2841 C C . VAL A 1 365 ? -7.445 -6.821 -4.971 1.00 84.88 365 VAL A C 1
ATOM 2843 O O . VAL A 1 365 ? -8.368 -7.532 -4.573 1.00 84.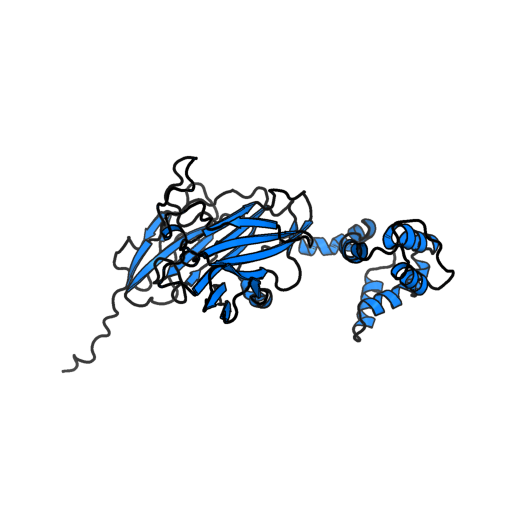88 365 VAL A O 1
ATOM 2846 N N . ALA A 1 366 ? -7.020 -5.757 -4.308 1.00 86.44 366 ALA A N 1
ATOM 2847 C CA . ALA A 1 366 ? -7.728 -5.164 -3.197 1.00 86.44 366 ALA A CA 1
ATOM 2848 C C . ALA A 1 366 ? -8.982 -4.436 -3.694 1.00 86.44 366 ALA A C 1
ATOM 2850 O O . ALA A 1 366 ? -8.953 -3.709 -4.689 1.00 86.44 366 ALA A O 1
ATOM 2851 N N . GLY A 1 367 ? -10.084 -4.621 -2.975 1.00 81.62 367 GLY A N 1
ATOM 2852 C CA . GLY A 1 367 ? -11.283 -3.815 -3.130 1.00 81.62 367 GLY A CA 1
ATOM 2853 C C . GLY A 1 367 ? -11.053 -2.400 -2.618 1.00 81.62 367 GLY A C 1
ATOM 2854 O O . GLY A 1 367 ? -10.125 -2.121 -1.855 1.00 81.62 367 GLY A O 1
ATOM 2855 N N . ILE A 1 368 ? -11.931 -1.490 -3.017 1.00 69.81 368 ILE A N 1
ATOM 2856 C CA . ILE A 1 368 ? -11.886 -0.123 -2.517 1.00 69.81 368 ILE A CA 1
ATOM 2857 C C . ILE A 1 368 ? -12.364 -0.157 -1.064 1.00 69.81 368 ILE A C 1
ATOM 2859 O O . ILE A 1 368 ? -13.550 -0.347 -0.795 1.00 69.81 368 ILE A O 1
ATOM 2863 N N . CYS A 1 369 ? -11.452 0.023 -0.109 1.00 62.28 369 CYS A N 1
ATOM 2864 C CA . CYS A 1 369 ? -11.874 0.293 1.258 1.00 62.28 369 CYS A CA 1
ATOM 2865 C C . CYS A 1 369 ? -12.294 1.761 1.375 1.00 62.28 369 CYS A C 1
ATOM 2867 O O . CYS A 1 369 ? -11.737 2.653 0.734 1.00 62.28 369 CYS A O 1
ATOM 2869 N N . MET A 1 370 ? -13.287 2.009 2.224 1.00 58.06 370 MET A N 1
ATOM 2870 C CA . MET A 1 370 ? -13.696 3.354 2.619 1.00 58.06 370 MET A CA 1
ATOM 2871 C C . MET A 1 370 ? -14.253 4.259 1.502 1.00 58.06 370 MET A C 1
ATOM 2873 O O . MET A 1 370 ? -14.252 5.476 1.663 1.00 58.06 370 MET A O 1
ATOM 2877 N N . ALA A 1 371 ? -14.782 3.707 0.407 1.00 46.09 371 ALA A N 1
ATOM 2878 C CA . ALA A 1 371 ? -15.580 4.477 -0.548 1.00 46.09 371 ALA A CA 1
ATOM 2879 C C . ALA A 1 371 ? -17.072 4.210 -0.336 1.00 46.09 371 ALA A C 1
ATOM 2881 O O . ALA A 1 371 ? -17.635 3.250 -0.865 1.00 46.09 371 ALA A O 1
ATOM 2882 N N . ARG A 1 372 ? -17.748 5.081 0.415 1.00 40.84 372 ARG A N 1
ATOM 2883 C CA . ARG A 1 372 ? -19.207 5.035 0.486 1.00 40.84 372 ARG A CA 1
ATOM 2884 C C . ARG A 1 372 ? -19.804 5.576 -0.813 1.00 40.84 372 ARG A C 1
ATOM 2886 O O . ARG A 1 372 ? -19.775 6.772 -1.073 1.00 40.84 372 ARG A O 1
ATOM 2893 N N . GLY A 1 373 ? -20.400 4.691 -1.606 1.00 40.03 373 GLY A N 1
ATOM 2894 C CA . GLY A 1 373 ? -21.313 5.069 -2.682 1.00 40.03 373 GLY A CA 1
ATOM 2895 C C . GLY A 1 373 ? -20.656 5.700 -3.911 1.00 40.03 373 GLY A C 1
ATOM 2896 O O . GLY A 1 373 ? -20.892 6.868 -4.210 1.00 40.03 373 GLY A O 1
ATOM 2897 N N . ILE A 1 374 ? -19.999 4.883 -4.740 1.00 39.72 374 ILE A N 1
ATOM 2898 C CA . ILE A 1 374 ? -19.829 5.184 -6.175 1.00 39.72 374 ILE A CA 1
ATOM 2899 C C . ILE A 1 374 ? -21.180 4.934 -6.877 1.00 39.72 374 ILE A C 1
ATOM 2901 O O . ILE A 1 374 ? -21.364 4.048 -7.708 1.00 39.72 374 ILE A O 1
ATOM 2905 N N . GLY A 1 375 ? -22.195 5.688 -6.462 1.00 38.34 375 GLY A N 1
ATOM 2906 C CA . GLY A 1 375 ? -23.529 5.663 -7.037 1.00 38.34 375 GLY A CA 1
ATOM 2907 C C . GLY A 1 375 ? -23.580 6.535 -8.284 1.00 38.34 375 GLY A C 1
ATOM 2908 O O . GLY A 1 375 ? -24.031 7.672 -8.217 1.00 38.34 375 GLY A O 1
ATOM 2909 N N . GLY A 1 376 ? -23.157 5.990 -9.424 1.00 38.69 376 GLY A N 1
ATOM 2910 C CA . GLY A 1 376 ? -23.396 6.581 -10.741 1.00 38.69 376 GLY A CA 1
ATOM 2911 C C . GLY A 1 376 ? -22.212 7.363 -11.308 1.00 38.69 376 GLY A C 1
ATOM 2912 O O . GLY A 1 376 ? -21.697 8.301 -10.711 1.00 38.69 376 GLY A O 1
ATOM 2913 N N . ALA A 1 377 ? -21.803 6.964 -12.511 1.00 41.19 377 ALA A N 1
ATOM 2914 C CA . ALA A 1 377 ? -20.762 7.597 -13.307 1.00 41.19 377 ALA A CA 1
ATOM 2915 C C . ALA A 1 377 ? -20.926 9.127 -13.364 1.00 41.19 377 ALA A C 1
ATOM 2917 O O . ALA A 1 377 ? -21.882 9.624 -13.959 1.00 41.19 377 ALA A O 1
ATOM 2918 N N . GLY A 1 378 ? -19.979 9.879 -12.797 1.00 42.62 378 GLY A N 1
ATOM 2919 C CA . GLY A 1 378 ? -19.867 11.298 -13.127 1.00 42.62 378 GLY A CA 1
ATOM 2920 C C . GLY A 1 378 ? -19.077 12.189 -12.183 1.00 42.62 378 GLY A C 1
ATOM 2921 O O . GLY A 1 378 ? -18.562 13.194 -12.668 1.00 42.62 378 GLY A O 1
ATOM 2922 N N . ASP A 1 379 ? -18.951 11.865 -10.892 1.00 47.31 379 ASP A N 1
ATOM 2923 C CA . ASP A 1 379 ? -18.376 12.834 -9.952 1.00 47.31 379 ASP A CA 1
ATOM 2924 C C . ASP A 1 379 ? -17.336 12.242 -8.995 1.00 47.31 379 ASP A C 1
ATOM 2926 O O . ASP A 1 379 ? -17.560 12.060 -7.804 1.00 47.31 379 ASP A O 1
ATOM 2930 N N . TRP A 1 380 ? -16.128 12.046 -9.522 1.00 46.06 380 TRP A N 1
ATOM 2931 C CA . TRP A 1 380 ? -14.877 11.906 -8.758 1.00 46.06 380 TRP A CA 1
ATOM 2932 C C . TRP A 1 380 ? -14.604 13.075 -7.785 1.00 46.06 380 TRP A C 1
ATOM 2934 O O . TRP A 1 380 ? -13.608 13.047 -7.069 1.00 46.06 380 TRP A O 1
ATOM 2944 N N . ARG A 1 381 ? -15.457 14.113 -7.752 1.00 42.94 381 ARG A N 1
ATOM 2945 C CA . ARG A 1 381 ? -15.378 15.231 -6.801 1.00 42.94 381 ARG A CA 1
ATOM 2946 C C . ARG A 1 381 ? -16.378 15.132 -5.648 1.00 42.94 381 ARG A C 1
ATOM 2948 O O . ARG A 1 381 ? -16.364 16.029 -4.812 1.00 42.94 381 ARG A O 1
ATOM 2955 N N . ALA A 1 382 ? -17.231 14.105 -5.572 1.00 43.78 382 ALA A N 1
ATOM 2956 C CA . ALA A 1 382 ? -18.195 13.977 -4.479 1.00 43.78 382 ALA A CA 1
ATOM 2957 C C . ALA A 1 382 ? -17.485 13.572 -3.159 1.00 43.78 382 ALA A C 1
ATOM 2959 O O . ALA A 1 382 ? -16.911 12.488 -3.078 1.00 43.78 382 ALA A O 1
ATOM 2960 N N . PRO A 1 383 ? -17.491 14.420 -2.111 1.00 42.53 383 PRO A N 1
ATOM 2961 C CA . PRO A 1 383 ? -16.608 14.284 -0.948 1.00 42.53 383 PRO A CA 1
ATOM 2962 C C . PRO A 1 383 ? -17.094 13.349 0.185 1.00 42.53 383 PRO A C 1
ATOM 2964 O O . PRO A 1 383 ? -16.614 13.508 1.307 1.00 42.53 383 PRO A O 1
ATOM 2967 N N . TYR A 1 384 ? -17.961 12.367 -0.063 1.00 46.00 384 TYR A N 1
ATOM 2968 C CA . TYR A 1 384 ? -18.625 11.542 0.971 1.00 46.00 384 TYR A CA 1
ATOM 2969 C C . TYR A 1 384 ? -18.396 10.048 0.676 1.00 46.00 384 TYR A C 1
ATOM 2971 O O . TYR A 1 384 ? -18.486 9.680 -0.485 1.00 46.00 384 TYR A O 1
ATOM 2979 N N . ASP A 1 385 ? -18.098 9.110 1.575 1.00 51.91 385 ASP A N 1
ATOM 2980 C CA . ASP A 1 385 ? -17.756 9.085 3.001 1.00 51.91 385 ASP A CA 1
ATOM 2981 C C . ASP A 1 385 ? -16.707 7.967 3.185 1.00 51.91 385 ASP A C 1
ATOM 2983 O O . ASP A 1 385 ? -16.778 6.941 2.504 1.00 51.91 385 ASP A O 1
ATOM 2987 N N . TYR A 1 386 ? -15.777 8.132 4.127 1.00 60.00 386 TYR A N 1
ATOM 2988 C CA . TYR A 1 386 ? -14.943 7.024 4.595 1.00 60.00 386 TYR A CA 1
ATOM 2989 C C . TYR A 1 386 ? -15.795 6.077 5.430 1.00 60.00 386 TYR A C 1
ATOM 2991 O O . TYR A 1 386 ? -16.363 6.499 6.436 1.00 60.00 386 TYR A O 1
ATOM 2999 N N . GLU A 1 387 ? -15.873 4.806 5.045 1.00 69.38 387 GLU A N 1
ATOM 3000 C CA . GLU A 1 387 ? -16.511 3.784 5.875 1.00 69.38 387 GLU A CA 1
ATOM 3001 C C . GLU A 1 387 ? -15.451 3.098 6.743 1.00 69.38 387 GLU A C 1
ATOM 3003 O O . GLU A 1 387 ? -14.849 2.084 6.385 1.00 69.38 387 GLU A O 1
ATOM 3008 N N . PHE A 1 388 ? -15.172 3.724 7.882 1.00 84.31 388 PHE A N 1
ATOM 3009 C CA . PHE A 1 388 ? -14.583 3.060 9.036 1.00 84.31 388 PHE A CA 1
ATOM 3010 C C . PHE A 1 388 ? -15.645 2.976 10.127 1.00 84.31 388 PHE A C 1
ATOM 3012 O O . PHE A 1 388 ? -16.486 3.868 10.250 1.00 84.31 388 PHE A O 1
ATOM 3019 N N . HIS A 1 389 ? -15.586 1.925 10.934 1.00 91.56 389 HIS A N 1
ATOM 3020 C CA . HIS A 1 389 ? -16.419 1.803 12.119 1.00 91.56 389 HIS A CA 1
ATOM 3021 C C . HIS A 1 389 ? -15.636 2.223 13.358 1.00 91.56 389 HIS A C 1
ATOM 3023 O O . HIS A 1 389 ? -14.455 1.904 13.502 1.00 91.56 389 HIS A O 1
ATOM 3029 N N . SER A 1 390 ? -16.287 2.927 14.275 1.00 95.56 390 SER A N 1
ATOM 3030 C CA . SER A 1 390 ? -15.749 3.241 15.589 1.00 95.56 390 SER A CA 1
ATOM 3031 C C . SER A 1 390 ? -16.383 2.383 16.678 1.00 95.56 390 SER A C 1
ATOM 3033 O O . SER A 1 390 ? -17.536 1.976 16.592 1.00 95.56 390 SER A O 1
ATOM 3035 N N . PHE A 1 391 ? -15.635 2.113 17.741 1.00 97.44 391 PHE A N 1
ATOM 3036 C CA . PHE A 1 391 ? -16.144 1.484 18.959 1.00 97.44 391 PHE A CA 1
ATOM 3037 C C . PHE A 1 391 ? -15.344 1.963 20.170 1.00 97.44 391 PHE A C 1
ATOM 3039 O O . PHE A 1 391 ? -14.305 2.618 20.048 1.00 97.44 391 PHE A O 1
ATOM 3046 N N . LYS A 1 392 ? -15.829 1.661 21.373 1.00 97.69 392 LYS A N 1
ATOM 3047 C CA . LYS A 1 392 ? -15.207 2.068 22.636 1.00 97.69 392 LYS A CA 1
ATOM 3048 C C . LYS A 1 392 ? -14.741 0.859 23.426 1.00 97.69 392 LYS A C 1
ATOM 3050 O O . LYS A 1 392 ? -15.455 -0.128 23.555 1.00 97.69 392 LYS A O 1
ATOM 3055 N N . ILE A 1 393 ? -13.575 0.988 24.045 1.00 97.69 393 ILE A N 1
ATOM 3056 C CA . ILE A 1 393 ? -13.057 0.051 25.040 1.00 97.69 393 ILE A CA 1
ATOM 3057 C C . ILE A 1 393 ? -13.151 0.707 26.417 1.00 97.69 393 ILE A C 1
ATOM 3059 O O . ILE A 1 393 ? -12.645 1.817 26.620 1.00 97.69 393 ILE A O 1
ATOM 3063 N N . ALA A 1 394 ? -13.799 0.026 27.367 1.00 96.06 394 ALA A N 1
ATOM 3064 C CA . ALA A 1 394 ? -13.957 0.523 28.733 1.00 96.06 394 ALA A CA 1
ATOM 3065 C C . ALA A 1 394 ? -12.593 0.745 29.402 1.00 96.06 394 ALA A C 1
ATOM 3067 O O . ALA A 1 394 ? -11.636 0.005 29.169 1.00 96.06 394 ALA A O 1
ATOM 3068 N N . GLN A 1 395 ? -12.513 1.734 30.296 1.00 90.31 395 GLN A N 1
ATOM 3069 C CA . GLN A 1 395 ? -11.394 1.804 31.233 1.00 90.31 395 GLN A CA 1
ATOM 3070 C C . GLN A 1 395 ? -11.401 0.539 32.085 1.00 90.31 395 GLN A C 1
ATOM 3072 O O . GLN A 1 395 ? -12.394 0.255 32.757 1.00 90.31 395 GLN A O 1
ATOM 3077 N N . SER A 1 396 ? -10.298 -0.216 32.058 1.00 81.06 396 SER A N 1
ATOM 3078 C CA . SER A 1 396 ? -10.106 -1.323 32.987 1.00 81.06 396 SER A CA 1
ATOM 3079 C C . SER A 1 396 ? -10.185 -0.736 34.388 1.00 81.06 396 SER A C 1
ATOM 3081 O O . SER A 1 396 ? -9.284 -0.005 34.809 1.00 81.06 396 SER A O 1
ATOM 3083 N N . HIS A 1 397 ? -11.282 -0.998 35.093 1.00 74.12 397 HIS A N 1
ATOM 3084 C CA . HIS A 1 397 ? -11.383 -0.638 36.491 1.00 74.12 397 HIS A CA 1
ATOM 3085 C C . HIS A 1 397 ? -10.387 -1.543 37.208 1.00 74.12 397 HIS A C 1
ATOM 3087 O O . HIS A 1 397 ? -10.694 -2.696 37.496 1.00 74.12 397 HIS A O 1
ATOM 3093 N N . VAL A 1 398 ? -9.153 -1.067 37.393 1.00 69.00 398 VAL A N 1
ATOM 3094 C CA . VAL A 1 398 ? -8.205 -1.729 38.282 1.00 69.00 398 VAL A CA 1
ATOM 3095 C C . VAL A 1 398 ? -8.903 -1.698 39.633 1.00 69.00 398 VAL A C 1
ATOM 3097 O O . VAL A 1 398 ? -9.142 -0.591 40.124 1.00 69.00 398 VAL A O 1
ATOM 3100 N N . PRO A 1 399 ? -9.313 -2.847 40.202 1.00 63.81 399 PRO A N 1
ATOM 3101 C CA . PRO A 1 399 ? -9.977 -2.851 41.491 1.00 63.81 399 PRO A CA 1
ATOM 3102 C C . PRO A 1 399 ? -9.048 -2.123 42.450 1.00 63.81 399 PRO A C 1
ATOM 3104 O O . PRO A 1 399 ? -7.899 -2.531 42.644 1.00 63.81 399 PRO A O 1
ATOM 3107 N N . GLY A 1 400 ? -9.499 -0.970 42.942 1.00 65.06 400 GLY A N 1
ATOM 3108 C CA . GLY A 1 400 ? -8.706 -0.173 43.854 1.00 65.06 400 GLY A CA 1
ATOM 3109 C C . GLY A 1 400 ? -8.296 -1.065 45.017 1.00 65.06 400 GLY A C 1
ATOM 3110 O O . GLY A 1 400 ? -9.114 -1.811 45.552 1.00 65.06 400 GLY A O 1
ATOM 3111 N N . TRP A 1 401 ? -7.036 -0.973 45.423 1.00 59.62 401 TRP A N 1
ATOM 3112 C CA . TRP A 1 401 ? -6.472 -1.614 46.615 1.00 59.62 401 TRP A CA 1
ATOM 3113 C C . TRP A 1 401 ? -7.112 -1.105 47.938 1.00 59.62 401 TRP A C 1
ATOM 3115 O O . TRP A 1 401 ? -6.447 -1.025 48.965 1.00 59.62 401 TRP A O 1
ATOM 3125 N N . GLY A 1 402 ? -8.385 -0.695 47.916 1.00 59.88 402 GLY A N 1
ATOM 3126 C CA . GLY A 1 402 ? -9.092 0.015 48.981 1.00 59.88 402 GLY A CA 1
ATOM 3127 C C . GLY A 1 402 ? -10.092 -0.813 49.790 1.00 59.88 402 GLY A C 1
ATOM 3128 O O . GLY A 1 402 ? -10.476 -0.351 50.860 1.00 59.88 402 GLY A O 1
ATOM 3129 N N . ASP A 1 403 ? -10.455 -2.025 49.358 1.00 48.88 403 ASP A N 1
ATOM 3130 C CA . ASP A 1 403 ? -11.435 -2.876 50.061 1.00 48.88 403 ASP A CA 1
ATOM 3131 C C . ASP A 1 403 ? -10.790 -4.066 50.797 1.00 48.88 403 ASP A C 1
ATOM 3133 O O . ASP A 1 403 ? -11.341 -5.161 50.874 1.00 48.88 403 ASP A O 1
ATOM 3137 N N . TYR A 1 404 ? -9.618 -3.839 51.392 1.00 56.03 404 TYR A N 1
ATOM 3138 C CA . TYR A 1 404 ? -9.173 -4.609 52.555 1.00 56.03 404 TYR A CA 1
ATOM 3139 C C . TYR A 1 404 ? -9.369 -3.734 53.797 1.00 56.03 404 TYR A C 1
ATOM 3141 O O . TYR A 1 404 ? -8.452 -3.029 54.224 1.00 56.03 404 TYR A O 1
ATOM 3149 N N . ARG A 1 405 ? -10.584 -3.734 54.351 1.00 57.06 405 ARG A N 1
ATOM 3150 C CA . ARG A 1 405 ? -10.855 -3.239 55.706 1.00 57.06 405 ARG A CA 1
ATOM 3151 C C . ARG A 1 405 ? -11.367 -4.358 56.586 1.00 57.06 405 ARG A C 1
ATOM 3153 O O . ARG A 1 405 ? -12.221 -5.129 56.099 1.00 57.06 405 ARG A O 1
#

Foldseek 3Di:
DLPPVDPVVVVVLVVVVVPDDDPLVSVLCQQQDPVNCVNQPPVNLQVCLACQFLVHRDDAPPDGSSVRNVCSCVDPSGDPVSVVVCVPPDDDVVVCVVCVVVVVVVPPDDPFCWQVVVLVPVVQKAPKDWPDDDVVWDWDFDDDSFKTKTKIFQAAAFTKIKIKGRNDWFDKDQVQQWFKKKWKWLFWAQQKWKWKWKDKQNHPTDDTQTQDDCPDDDCSVQHGHIGIGIDRVPPPDDGGIITMMIMIMMGHHPRHPPVCRRMTMIMTGTMTTRQGPPDDPAQAAKAWDPDAFAEEADWQGKTFIHGGPPAPPKFKKKWKAPDQSQDDDRIDIDTRHDDGIDTDPGTDAFDKMKMWMWIAGPSRDIHDAQDDDPPDPDDPPDRDDGDIGMYGYDHPPPPPPPPPD

Secondary structure (DSSP, 8-state):
----S-HHHHHHHHHHHTTT--HHHHHHHHHT-HHHHHHS-HHHHHHHIIIIISSS-----SS-HHHHHHHHHTSTT--THHHHHHHHH---HHHHHHHHHHHGGG-SS-----HHHHHHTGGGSPPPEEEE--TT-EEEEEE-SS-EEEEEEEE-TT-EEEEEESSSS-EEEETTT--EEEEEESEE-TT-EEEEEEEETTPPPEEEEESS---SSS-GGGTT--EEEEEETTSSPPSSEEEEEEEEEEE--TTS-TTTTEEEEEEE--EEEEE-TT--S----PEEEESPTT-EE-SSPPEEEEPPTT--S-EEEEEEESSTT--GGG-EEEEEEESSEE--SSPPPSEEEEEEEEEE-TTSPBP-TT-----STT-TT-------EEEEE-------TT---

pLDDT: mean 71.63, std 17.67, range [31.8, 98.12]

Sequence (405 aa):
MADQIGEAWYNSHLATLNGGGSRYSTLRSILNSAQFLAAVPTNEYLGYLSAKVLNGPASFPNVSRRSQYEWALNHADFDADNLQYRLTCDVPEALTDKYSLRLAAYRDEPPRVTFEDLKQDADRFGPAYFINNGEGVQLTLTSGTELLELRAENAVNGTIVGIEYPAEGTIRWDTVKNRYLQAWIPYNGKGDATSVQFSVDGGPFSGEIWTNRIDGLTDAANNTRPALIDVNALAGLTPGVHELRLRLVCFTTEYSPPEDQGRLEVVLDWLRLGMPPEAETEAGVCQFVGPPEGELAANPPVLEWEAPAEADGLQYIVSLSRDPWFRGPTTFTVHDIEGTSYTPDRPLASGTWYWTVMPINSDGVAGICMARGIGGAGDWRAPYDYEFHSFKIAQSHVPGWGDYR